Protein 9FTW (pdb70)

Secondary structure (DSSP, 8-state):
-PPPHHHHHHHHHHHHHH-TTSPPGGGEEE----B--GGGGGG------S-SEEEE-GGGGGSHHHHHHHHHTTS--SBTTS-----HHHHHHHHHHHHHHHTSHHHHHHHHHHHHTTS-S-HHHHHHHHHHHHH--B-SSSSTT-B-HHIIIII-EEETTEEE---BHHHHHHHHHTT-EEEEEEEEE-S-SSSSEEEEEEEEETTEEEEEEEEEES--HHHHHHHHHHHHHHSTTSEEEEEETTEEEEEEEEE--S--BTTTB--EEEEEE--/--SS---HHHHHHHHHHHHHH-TTSPPGGGEEE----B--GGGTTS------S-SEEEE-GGGGGSHHHHHHHHHTTS--SBTTSPP---HHHHHHHHHHHHHHHTSHHHHHHHHHHHHTTS-SSHHHHHHHHHHHHH--B-SSSSTT-B-HHIIIII-EEETTEEE---BHHHHHHHHHTTSEEEEEEEEE-S-SSSSEEEEEEEEETTEEEEEEEEEES--HHHHHHHHHHHHHHSTTSEEEEEETTEEEEEEEEE--S--BTTTBPPEEEEEEE--

Organism: Homo sapiens (NCBI:txid9606)

Radius of gyration: 27.16 Å; Cα contacts (8 Å, |Δi|>4): 1098; chains: 2; bounding box: 60×69×68 Å

Solvent-accessible surface area: 23369 Å² total; per-residue (Å²): 100,86,4,61,115,124,56,5,56,59,4,0,33,91,0,30,169,16,2,109,36,45,2,84,180,126,12,4,71,48,49,32,54,81,78,18,56,96,98,60,6,191,69,87,72,63,74,2,122,126,62,0,8,76,106,7,25,68,157,7,21,90,72,82,3,0,38,10,1,42,76,0,10,126,12,31,79,52,37,18,7,20,13,9,143,38,50,79,133,42,84,57,45,4,63,26,1,1,134,30,0,21,126,16,51,1,0,114,63,0,29,66,26,0,84,136,10,109,83,17,62,45,90,150,85,0,36,89,16,0,66,62,5,0,7,15,24,4,27,39,21,53,44,69,8,0,0,0,0,0,0,11,0,2,1,0,0,12,66,163,44,95,11,38,2,3,13,1,0,0,31,1,22,36,15,21,126,122,65,56,5,69,3,30,1,10,34,89,74,6,70,12,149,61,28,3,16,1,1,2,4,0,0,35,4,78,58,79,10,21,68,51,0,6,2,2,1,0,0,0,0,1,0,0,0,0,0,0,0,0,0,14,20,8,65,66,24,124,56,2,72,1,22,1,36,61,92,101,12,15,0,56,0,97,44,19,108,154,32,72,20,73,150,48,100,84,24,0,9,13,0,65,6,44,128,152,58,78,78,60,0,49,116,108,13,4,50,59,2,0,32,88,0,45,160,17,3,111,33,47,1,84,122,131,14,2,72,42,52,31,55,77,81,16,54,62,64,79,2,153,100,100,63,70,92,3,117,129,72,0,11,88,106,6,23,79,148,10,23,94,63,76,2,0,36,8,0,40,75,0,9,124,11,33,81,47,33,30,14,104,25,16,165,33,52,80,136,45,79,54,44,3,56,28,1,4,142,35,0,20,133,18,50,1,0,110,68,0,30,67,28,0,88,93,3,96,59,10,58,50,88,118,85,0,26,71,12,0,67,65,5,0,8,16,61,7,27,31,33,152,109,156,12,1,0,0,0,0,0,15,0,1,0,0,0,12,68,193,50,92,9,34,4,4,8,2,0,0,31,2,22,30,21,19,88,112,67,67,5,67,2,28,0,10,33,90,72,6,69,17,121,45,11,4,12,2,0,7,4,2,1,31,6,78,60,80,6,22,41,60,0,6,1,2,1,0,0,0,1,1,0,0,0,0,0,0,0,0,0,11,17,7,82,62,30,117,47,2,60,0,21,2,33,64,94,86,5,0,0,24,0,70,30,22,109,165,46,72,26,73,147,47,87,79,28,0,9,11,0,36,8,16,69,85

Sequence (554 aa):
DAITKEEIQSISEKIYRRADTNKAQKEDIVLNSQNCISPSETRNQVDRCPKPLFTYVNEKLFSKPTYAAFINLLNNYQRATGHGEHFSAQELAEQDAFLREIMKTAVMKELYSFLHHQNRYGSEQEFVDDLKNMWFGLYSRGNEEGDSSGFEHVFSGEVKKGKVTGFHNWIRFYLEEKEGLVDYYSHIYDGPWDSYPDVLAMQFNWDGYYKEVGSAFIGSSPEFEFALYSLCFIARPGKVCQLSLGGYPLAVRTYTWDDKSTYGNGKKYIATAYIVSHSSDAITKEEIQSISEKIYRADTNKAQKEDIVLNSQNCISPSETRNQVDRCPKPLFTYVNEKLFSKPTYAAFINLLNNYQRATGHGEHFSAQELAEQDAFLREIMKTAVMKELYSFLHHQNRYGSEQEFVDDLKNMWFGLYSRGNEEGDSSGFEHVFSGEVKKGKVTGFHNWIRFYLEEKEGLVDYYSHIYDGPWDSYPDVLAMQFNWDGYYKEVGSAFIGSSPEFEFALYSLCFIARPGKVCQLSLGGYPLAVRTYTWDKSTYGNGKKYIATAYIVSS

InterPro domains:
  IPR001212 Somatomedin B domain [PF01033] (22-60)
  IPR001212 Somatomedin B domain [PF01033] (88-126)
  IPR001212 Somatomedin B domain [PS00524] (38-58)
  IPR001212 Somatomedin B domain [PS00524] (104-124)
  IPR001212 Somatomedin B domain [PS50958] (20-62)
  IPR001212 Somatomedin B domain [PS50958] (86-130)
  IPR001212 Somatomedin B domain [SM00201] (20-62)
  IPR001212 Somatomedin B domain [SM00201] (86-128)
  IPR018998 EndoU ribonuclease, C-terminal [PF09412] (140-406)
  IPR018998 EndoU ribonuclease, C-terminal [PS51959] (137-410)
  IPR018998 EndoU ribonuclease, C-terminal [cd21159] (137-405)
  IPR020436 Somatomedin B domain, chordata [PR00022] (85-98)
  IPR020436 Somatomedin B domain, chordata [PR00022] (102-113)
  IPR020436 Somatomedin B domain, chordata [PR00022] (114-125)
  IPR036024 Somatomedin B-like domain superfamily [SSF90188] (21-63)
  IPR036024 Somatomedin B-like domain superfamily [SSF90188] (88-127)
  IPR037227 Endoribonuclease EndoU-like [SSF142877] (136-405)
  IPR039787 Poly(U)-specific endoribonuclease [PTHR12439] (90-408)

Foldseek 3Di:
DAQDLVNQQVLLAQLQVQQPLFFFQVQWDADQQAADALVCLVVPAARDPDDRTPGGNCVSCVQQLNVLLVVQLVQADQEAQDAGDGDPVNVVSLVSNLVSLCVGSNVVSLVVSCVVVVVDVDPVRVSVVLCCQFVPFAHPDNDGRRDAQVCQAPNWHAYPQAIGHHAEDVNQVVQVVVVQKRWRHWNDWAPDPTPQTKTFTWIHGNRHTDRTHIYGPRGRPSSVSSSQVSCCSNPEQDWRWYAHPNDTWTKGWYWDDPDAPDPRHTHTPYIGTDD/DQAQAQDLVLQQVLLAQLLVQQPLFFWQVQWDFDQQAADALVPLVDQAARDPDDRTPGGNCVSCVQQLNVLLVVQLVQADQEFPDARDGDPVNVVSLVSNLVSLCVGPSNVSLVVSCVSNVNDVDPVRVSVVLCCQAVNAQHPDDDGRRDAQVCQAPNWHAYPQAIGHHAEDVNQVVCVVVVQKRWRHWHDWAPDPTPQTKTFTWIHGNRHTDRTHIYGPRGRPSSVSSSQVSCCSNPEQDWRFYAHPNDTWIKGWHWDPPDAPDPRHTHTPYIHTDDD

Structure (mmCIF, N/CA/C/O backbone):
data_9FTW
#
_entry.id   9FTW
#
_cell.length_a   47.723
_cell.length_b   49.742
_cell.length_c   60.946
_cell.angle_alpha   88.62
_cell.angle_beta   87.49
_cell.angle_gamma   70.35
#
_symmetry.space_group_name_H-M   'P 1'
#
loop_
_entity.id
_entity.type
_entity.pdbx_description
1 polymer 'Uridylate-specific endoribonuclease'
2 non-polymer 'ACETATE ION'
3 non-polymer 'CALCIUM ION'
4 non-polymer 1,2-ETHANEDIOL
5 water water
#
loop_
_atom_site.group_PDB
_atom_site.id
_atom_site.type_symbol
_atom_site.label_atom_id
_atom_site.label_alt_id
_atom_site.label_comp_id
_atom_site.label_asym_id
_atom_site.label_entity_id
_atom_site.label_seq_id
_atom_site.pdbx_PDB_ins_code
_atom_site.Cartn_x
_atom_site.Cartn_y
_atom_site.Cartn_z
_atom_site.occupancy
_atom_site.B_iso_or_equiv
_atom_site.auth_seq_id
_atom_site.auth_comp_id
_atom_site.auth_asym_id
_atom_site.auth_atom_id
_atom_site.pdbx_PDB_model_num
ATOM 1 N N . ASP A 1 134 ? -16.337 -49.911 -42.021 1.00 34.54 134 ASP A N 1
ATOM 2 C CA . ASP A 1 134 ? -15.214 -50.734 -42.454 1.00 34.57 134 ASP A CA 1
ATOM 3 C C . ASP A 1 134 ? -13.904 -50.244 -41.858 1.00 33.17 134 ASP A C 1
ATOM 4 O O . ASP A 1 134 ? -13.719 -49.033 -41.737 1.00 34.43 134 ASP A O 1
ATOM 12 N N . ALA A 1 135 ? -12.999 -51.161 -41.475 1.00 31.36 135 ALA A N 1
ATOM 13 C CA . ALA A 1 135 ? -11.733 -50.734 -40.901 1.00 30.02 135 ALA A CA 1
ATOM 14 C C . ALA A 1 135 ? -10.887 -50.138 -41.992 1.00 28.23 135 ALA A C 1
ATOM 15 O O . ALA A 1 135 ? -10.835 -50.640 -43.121 1.00 28.58 135 ALA A O 1
ATOM 22 N N . ILE A 1 136 ? -10.207 -49.089 -41.623 1.00 25.53 136 ILE A N 1
ATOM 23 C CA . ILE A 1 136 ? -9.325 -48.385 -42.515 1.00 24.78 136 ILE A CA 1
ATOM 24 C C . ILE A 1 136 ? -7.947 -48.880 -42.158 1.00 24.71 136 ILE A C 1
ATOM 25 O O . ILE A 1 136 ? -7.537 -48.731 -41.026 1.00 25.50 136 ILE A O 1
ATOM 41 N N . THR A 1 137 ? -7.231 -49.457 -43.118 1.00 23.54 137 THR A N 1
ATOM 42 C CA . THR A 1 137 ? -5.913 -50.022 -42.854 1.00 23.49 137 THR A CA 1
ATOM 43 C C . THR A 1 137 ? -4.811 -48.959 -43.009 1.00 23.48 137 THR A C 1
ATOM 44 O O . THR A 1 137 ? -5.029 -47.895 -43.638 1.00 22.63 137 THR A O 1
ATOM 55 N N . LYS A 1 138 ? -3.596 -49.273 -42.501 1.00 23.40 138 LYS A N 1
ATOM 56 C CA . LYS A 1 138 ? -2.425 -48.399 -42.648 1.00 24.64 138 LYS A CA 1
ATOM 57 C C . LYS A 1 138 ? -2.142 -48.173 -44.158 1.00 23.53 138 LYS A C 1
ATOM 58 O O . LYS A 1 138 ? -1.924 -47.046 -44.579 1.00 23.41 138 LYS A O 1
ATOM 77 N N . GLU A 1 139 ? -2.254 -49.255 -44.965 1.00 22.10 139 GLU A N 1
ATOM 78 C CA . GLU A 1 139 ? -2.040 -49.221 -46.414 1.00 21.77 139 GLU A CA 1
ATOM 79 C C . GLU A 1 139 ? -3.113 -48.325 -47.117 1.00 20.43 139 GLU A C 1
ATOM 80 O O . GLU A 1 139 ? -2.795 -47.567 -48.043 1.00 19.96 139 GLU A O 1
ATOM 92 N N . GLU A 1 140 ? -4.379 -48.440 -46.697 1.00 19.10 140 GLU A N 1
ATOM 93 C CA . GLU A 1 140 ? -5.454 -47.618 -47.264 1.00 18.87 140 GLU A CA 1
ATOM 94 C C . GLU A 1 140 ? -5.194 -46.129 -46.953 1.00 19.24 140 GLU A C 1
ATOM 95 O O . GLU A 1 140 ? -5.380 -45.271 -47.821 1.00 19.72 140 GLU A O 1
ATOM 107 N N . ILE A 1 141 ? -4.695 -45.814 -45.747 1.00 18.57 141 ILE A N 1
ATOM 108 C CA . ILE A 1 141 ? -4.391 -44.422 -45.375 1.00 18.48 141 ILE A CA 1
ATOM 109 C C . ILE A 1 141 ? -3.293 -43.861 -46.301 1.00 18.75 141 ILE A C 1
ATOM 110 O O . ILE A 1 141 ? -3.396 -42.724 -46.787 1.00 18.95 141 ILE A O 1
ATOM 126 N N . GLN A 1 142 ? -2.258 -44.666 -46.555 1.00 18.08 142 GLN A N 1
ATOM 127 C CA . GLN A 1 142 ? -1.137 -44.188 -47.392 1.00 18.34 142 GLN A CA 1
ATOM 128 C C . GLN A 1 142 ? -1.557 -44.033 -48.870 1.00 18.58 142 GLN A C 1
ATOM 129 O O . GLN A 1 142 ? -0.936 -43.253 -49.592 1.00 19.85 142 GLN A O 1
ATOM 143 N N . SER A 1 143 ? -2.573 -44.770 -49.332 1.00 17.93 143 SER A N 1
ATOM 144 C CA . SER A 1 143 ? -3.052 -44.632 -50.706 1.00 17.80 143 SER A CA 1
ATOM 145 C C . SER A 1 143 ? -3.873 -43.336 -50.798 1.00 17.83 143 SER A C 1
ATOM 146 O O . SER A 1 143 ? -3.635 -42.528 -51.698 1.00 18.24 143 SER A O 1
ATOM 154 N N . ILE A 1 144 ? -4.841 -43.144 -49.892 1.00 17.19 144 ILE A N 1
ATOM 155 C CA . ILE A 1 144 ? -5.663 -41.924 -49.930 1.00 17.51 144 ILE A CA 1
ATOM 156 C C . ILE A 1 144 ? -4.809 -40.657 -49.688 1.00 16.57 144 ILE A C 1
ATOM 157 O O . ILE A 1 144 ? -5.075 -39.623 -50.305 1.00 16.04 144 ILE A O 1
ATOM 173 N N . SER A 1 145 ? -3.781 -40.727 -48.826 1.00 15.97 145 SER A N 1
ATOM 174 C CA . SER A 1 145 ? -2.938 -39.549 -48.582 1.00 15.50 145 SER A CA 1
ATOM 175 C C . SER A 1 145 ? -2.202 -39.158 -49.872 1.00 15.19 145 SER A C 1
ATOM 176 O O . SER A 1 145 ? -2.150 -37.964 -50.204 1.00 14.58 145 SER A O 1
ATOM 184 N N . GLU A 1 146 ? -1.762 -40.154 -50.679 1.00 14.79 146 GLU A N 1
ATOM 185 C CA . GLU A 1 146 ? -1.128 -39.824 -51.977 1.00 14.42 146 GLU A CA 1
ATOM 186 C C . GLU A 1 146 ? -2.170 -39.306 -53.006 1.00 15.71 146 GLU A C 1
ATOM 187 O O . GLU A 1 146 ? -1.855 -38.416 -53.810 1.00 16.06 146 GLU A O 1
ATOM 199 N N . LYS A 1 147 ? -3.402 -39.838 -52.975 1.00 15.13 147 LYS A N 1
ATOM 200 C CA . LYS A 1 147 ? -4.463 -39.334 -53.857 1.00 15.95 147 LYS A CA 1
ATOM 201 C C . LYS A 1 147 ? -4.768 -37.862 -53.497 1.00 16.48 147 LYS A C 1
ATOM 202 O O . LYS A 1 147 ? -4.959 -37.041 -54.390 1.00 17.33 147 LYS A O 1
ATOM 221 N N . ILE A 1 148 ? -4.797 -37.535 -52.208 1.00 16.05 148 ILE A N 1
ATOM 222 C CA . ILE A 1 148 ? -5.035 -36.148 -51.764 1.00 16.30 148 ILE A CA 1
ATOM 223 C C . ILE A 1 148 ? -3.877 -35.247 -52.223 1.00 15.98 148 ILE A C 1
ATOM 224 O O . ILE A 1 148 ? -4.083 -34.134 -52.706 1.00 15.68 148 ILE A O 1
ATOM 240 N N . TYR A 1 149 ? -2.655 -35.736 -52.086 1.00 15.36 149 TYR A N 1
ATOM 241 C CA . TYR A 1 149 ? -1.472 -34.982 -52.529 1.00 15.15 149 TYR A CA 1
ATOM 242 C C . TYR A 1 149 ? -1.543 -34.660 -54.052 1.00 15.83 149 TYR A C 1
ATOM 243 O O . TYR A 1 149 ? -1.324 -33.499 -54.436 1.00 15.70 149 TYR A O 1
ATOM 261 N N . ARG A 1 150 ? -1.849 -35.660 -54.912 1.00 16.18 150 ARG A N 1
ATOM 262 C CA A ARG A 1 150 ? -1.900 -35.403 -56.360 0.54 17.12 150 ARG A CA 1
ATOM 263 C CA B ARG A 1 150 ? -1.906 -35.422 -56.361 0.46 17.34 150 ARG A CA 1
ATOM 264 C C . ARG A 1 150 ? -3.101 -34.564 -56.762 1.00 17.54 150 ARG A C 1
ATOM 265 O O . ARG A 1 150 ? -3.042 -33.870 -57.790 1.00 18.22 150 ARG A O 1
ATOM 306 N N . ALA A 1 151 ? -4.193 -34.651 -56.001 1.00 16.63 151 ALA A N 1
ATOM 307 C CA . ALA A 1 151 ? -5.413 -33.899 -56.295 1.00 16.95 151 ALA A CA 1
ATOM 308 C C . ALA A 1 151 ? -5.325 -32.431 -55.893 1.00 16.54 151 ALA A C 1
ATOM 309 O O . ALA A 1 151 ? -6.265 -31.683 -56.221 1.00 17.57 151 ALA A O 1
ATOM 316 N N . ASP A 1 152 ? -4.232 -32.003 -55.200 1.00 14.58 152 ASP A N 1
ATOM 317 C CA . ASP A 1 152 ? -4.164 -30.645 -54.671 1.00 14.04 152 ASP A CA 1
ATOM 318 C C . ASP A 1 152 ? -3.787 -29.602 -55.716 1.00 14.93 152 ASP A C 1
ATOM 319 O O . ASP A 1 152 ? -2.756 -28.928 -55.605 1.00 15.24 152 ASP A O 1
ATOM 328 N N . THR A 1 153 ? -4.648 -29.444 -56.716 1.00 15.64 153 THR A N 1
ATOM 329 C CA . THR A 1 153 ? -4.353 -28.536 -57.833 1.00 17.32 153 THR A CA 1
ATOM 330 C C . THR A 1 153 ? -4.374 -27.057 -57.408 1.00 16.84 153 THR A C 1
ATOM 331 O O . THR A 1 153 ? -3.802 -26.246 -58.140 1.00 17.51 153 THR A O 1
ATOM 342 N N . ASN A 1 154 ? -5.011 -26.690 -56.255 1.00 15.51 154 ASN A N 1
ATOM 343 C CA . ASN A 1 154 ? -4.991 -25.297 -55.792 1.00 14.56 154 ASN A CA 1
ATOM 344 C C . ASN A 1 154 ? -3.753 -24.978 -54.966 1.00 13.67 154 ASN A C 1
ATOM 345 O O . ASN A 1 154 ? -3.654 -23.853 -54.477 1.00 14.64 154 ASN A O 1
ATOM 356 N N . LYS A 1 155 ? -2.793 -25.918 -54.820 1.00 12.66 155 LYS A N 1
ATOM 357 C CA . LYS A 1 155 ? -1.574 -25.602 -54.059 1.00 13.59 155 LYS A CA 1
ATOM 358 C C . LYS A 1 155 ? -0.776 -24.508 -54.755 1.00 14.64 155 LYS A C 1
ATOM 359 O O . LYS A 1 155 ? -0.925 -24.260 -55.967 1.00 15.18 155 LYS A O 1
ATOM 378 N N . ALA A 1 156 ? 0.132 -23.877 -53.982 1.00 15.15 156 ALA A N 1
ATOM 379 C CA . ALA A 1 156 ? 1.041 -22.919 -54.556 1.00 15.20 156 ALA A CA 1
ATOM 380 C C . ALA A 1 156 ? 1.943 -23.619 -55.587 1.00 15.50 156 ALA A C 1
ATOM 381 O O . ALA A 1 156 ? 2.419 -24.732 -55.345 1.00 15.64 156 ALA A O 1
ATOM 388 N N . GLN A 1 157 ? 2.141 -22.971 -56.722 1.00 15.45 157 GLN A N 1
ATOM 389 C CA . GLN A 1 157 ? 3.069 -23.455 -57.715 1.00 16.80 157 GLN A CA 1
ATOM 390 C C . GLN A 1 157 ? 4.457 -23.035 -57.262 1.00 17.49 157 GLN A C 1
ATOM 391 O O . GLN A 1 157 ? 4.617 -22.190 -56.378 1.00 17.96 157 GLN A O 1
ATOM 405 N N . LYS A 1 158 ? 5.484 -23.607 -57.869 1.00 18.11 158 LYS A N 1
ATOM 406 C CA . LYS A 1 158 ? 6.877 -23.291 -57.508 1.00 18.74 158 LYS A CA 1
ATOM 407 C C . LYS A 1 158 ? 7.135 -21.750 -57.486 1.00 17.83 158 LYS A C 1
ATOM 408 O O . LYS A 1 158 ? 7.726 -21.233 -56.532 1.00 18.26 158 LYS A O 1
ATOM 427 N N . GLU A 1 159 ? 6.612 -21.053 -58.507 1.00 17.82 159 GLU A N 1
ATOM 428 C CA . GLU A 1 159 ? 6.820 -19.615 -58.656 1.00 17.92 159 GLU A CA 1
ATOM 429 C C . GLU A 1 159 ? 5.943 -18.759 -57.757 1.00 16.90 159 GLU A C 1
ATOM 430 O O . GLU A 1 159 ? 6.134 -17.547 -57.767 1.00 17.62 159 GLU A O 1
ATOM 442 N N . ASP A 1 160 ? 4.975 -19.350 -57.013 1.00 15.67 160 ASP A N 1
ATOM 443 C CA . ASP A 1 160 ? 4.064 -18.573 -56.165 1.00 15.07 160 ASP A CA 1
ATOM 444 C C . ASP A 1 160 ? 4.623 -18.250 -54.773 1.00 15.24 160 ASP A C 1
ATOM 445 O O . ASP A 1 160 ? 4.031 -17.435 -54.083 1.00 16.12 160 ASP A O 1
ATOM 454 N N . ILE A 1 161 ? 5.690 -18.915 -54.341 1.00 14.35 161 ILE A N 1
ATOM 455 C CA . ILE A 1 161 ? 6.282 -18.624 -53.036 1.00 14.51 161 ILE A CA 1
ATOM 456 C C . ILE A 1 161 ? 7.786 -18.650 -53.158 1.00 16.11 161 ILE A C 1
ATOM 457 O O . ILE A 1 161 ? 8.334 -19.591 -53.740 1.00 16.52 161 ILE A O 1
ATOM 473 N N . VAL A 1 162 ? 8.464 -17.681 -52.522 1.00 17.10 162 VAL A N 1
ATOM 474 C CA . VAL A 1 162 ? 9.913 -17.682 -52.412 1.00 17.89 162 VAL A CA 1
ATOM 475 C C . VAL A 1 162 ? 10.182 -17.784 -50.921 1.00 18.74 162 VAL A C 1
ATOM 476 O O . VAL A 1 162 ? 9.834 -16.855 -50.173 1.00 19.32 162 VAL A O 1
ATOM 489 N N . LEU A 1 163 ? 10.768 -18.907 -50.493 1.00 18.82 163 LEU A N 1
ATOM 490 C CA . LEU A 1 163 ? 11.088 -19.133 -49.077 1.00 20.90 163 LEU A CA 1
ATOM 491 C C . LEU A 1 163 ? 12.532 -18.772 -48.798 1.00 20.88 163 LEU A C 1
ATOM 492 O O . LEU A 1 163 ? 13.401 -19.004 -49.635 1.00 21.88 163 LEU A O 1
ATOM 508 N N . ASN A 1 164 ? 12.823 -18.295 -47.588 1.00 19.79 164 ASN A N 1
ATOM 509 C CA . ASN A 1 164 ? 14.183 -17.970 -47.198 1.00 19.11 164 ASN A CA 1
ATOM 510 C C . ASN A 1 164 ? 14.357 -18.569 -45.812 1.00 19.41 164 ASN A C 1
ATOM 511 O O . ASN A 1 164 ? 14.161 -17.903 -44.798 1.00 19.46 164 ASN A O 1
ATOM 522 N N . SER A 1 165 ? 14.634 -19.880 -45.784 1.00 19.50 165 SER A N 1
ATOM 523 C CA . SER A 1 165 ? 14.754 -20.626 -44.534 1.00 19.43 165 SER A CA 1
ATOM 524 C C . SER A 1 165 ? 15.940 -20.183 -43.688 1.00 19.42 165 SER A C 1
ATOM 525 O O . SER A 1 165 ? 15.872 -20.292 -42.457 1.00 18.95 165 SER A O 1
ATOM 533 N N . GLN A 1 166 ? 16.994 -19.608 -44.303 1.00 18.73 166 GLN A N 1
ATOM 534 C CA . GLN A 1 166 ? 18.107 -19.028 -43.550 1.00 18.92 166 GLN A CA 1
ATOM 535 C C . GLN A 1 166 ? 18.762 -20.036 -42.555 1.00 21.10 166 GLN A C 1
ATOM 536 O O . GLN A 1 166 ? 19.068 -21.151 -42.985 1.00 22.02 166 GLN A O 1
ATOM 550 N N . ASN A 1 167 ? 18.973 -19.677 -41.273 1.00 20.90 167 ASN A N 1
ATOM 551 C CA . ASN A 1 167 ? 19.729 -20.503 -40.355 1.00 22.33 167 ASN A CA 1
ATOM 552 C C . ASN A 1 167 ? 18.927 -21.641 -39.731 1.00 22.73 167 ASN A C 1
ATOM 553 O O . ASN A 1 167 ? 17.798 -21.448 -39.256 1.00 21.88 167 ASN A O 1
ATOM 564 N N . CYS A 1 168 ? 19.531 -22.848 -39.778 1.00 23.42 168 CYS A N 1
ATOM 565 C CA . CYS A 1 168 ? 19.027 -24.070 -39.184 1.00 23.91 168 CYS A CA 1
ATOM 566 C C . CYS A 1 168 ? 19.841 -24.266 -37.903 1.00 25.07 168 CYS A C 1
ATOM 567 O O . CYS A 1 168 ? 21.066 -24.106 -37.908 1.00 25.77 168 CYS A O 1
ATOM 575 N N . ILE A 1 169 ? 19.165 -24.586 -36.807 1.00 24.41 169 ILE A N 1
ATOM 576 C CA . ILE A 1 169 ? 19.819 -24.817 -35.516 1.00 24.78 169 ILE A CA 1
ATOM 577 C C . ILE A 1 169 ? 19.642 -26.290 -35.108 1.00 25.49 169 ILE A C 1
ATOM 578 O O . ILE A 1 169 ? 18.811 -27.004 -35.687 1.00 24.78 169 ILE A O 1
ATOM 594 N N . SER A 1 170 ? 20.403 -26.736 -34.111 1.00 27.19 170 SER A N 1
ATOM 595 C CA . SER A 1 170 ? 20.252 -28.094 -33.594 1.00 29.44 170 SER A CA 1
ATOM 596 C C . SER A 1 170 ? 18.942 -28.193 -32.790 1.00 30.57 170 SER A C 1
ATOM 597 O O . SER A 1 170 ? 18.561 -27.200 -32.164 1.00 29.83 170 SER A O 1
ATOM 605 N N . PRO A 1 171 ? 18.238 -29.350 -32.739 1.00 32.11 171 PRO A N 1
ATOM 606 C CA . PRO A 1 171 ? 17.044 -29.439 -31.872 1.00 32.56 171 PRO A CA 1
ATOM 607 C C . PRO A 1 171 ? 17.313 -29.056 -30.409 1.00 31.95 171 PRO A C 1
ATOM 608 O O . PRO A 1 171 ? 16.431 -28.526 -29.741 1.00 31.74 171 PRO A O 1
ATOM 619 N N . SER A 1 172 ? 18.543 -29.294 -29.917 1.00 31.47 172 SER A N 1
ATOM 620 C CA . SER A 1 172 ? 18.938 -28.946 -28.554 1.00 31.96 172 SER A CA 1
ATOM 621 C C . SER A 1 172 ? 18.967 -27.426 -28.280 1.00 31.33 172 SER A C 1
ATOM 622 O O . SER A 1 172 ? 19.047 -27.041 -27.116 1.00 32.16 172 SER A O 1
ATOM 630 N N . GLU A 1 173 ? 18.879 -26.566 -29.322 1.00 29.85 173 GLU A N 1
ATOM 631 C CA . GLU A 1 173 ? 18.940 -25.108 -29.145 1.00 28.62 173 GLU A CA 1
ATOM 632 C C . GLU A 1 173 ? 17.573 -24.408 -29.329 1.00 26.93 173 GLU A C 1
ATOM 633 O O . GLU A 1 173 ? 17.554 -23.182 -29.333 1.00 26.61 173 GLU A O 1
ATOM 645 N N . THR A 1 174 ? 16.446 -25.147 -29.436 1.00 25.59 174 THR A N 1
ATOM 646 C CA . THR A 1 174 ? 15.146 -24.495 -29.642 1.00 25.27 174 THR A CA 1
ATOM 647 C C . THR A 1 174 ? 14.696 -23.624 -28.458 1.00 24.76 174 THR A C 1
ATOM 648 O O . THR A 1 174 ? 13.880 -22.733 -28.686 1.00 24.36 174 THR A O 1
ATOM 659 N N . ARG A 1 175 ? 15.173 -23.874 -27.213 1.00 25.35 175 ARG A N 1
ATOM 660 C CA . ARG A 1 175 ? 14.759 -23.021 -26.090 1.00 26.67 175 ARG A CA 1
ATOM 661 C C . ARG A 1 175 ? 15.666 -21.785 -25.928 1.00 27.06 175 ARG A C 1
ATOM 662 O O . ARG A 1 175 ? 15.499 -21.051 -24.962 1.00 27.29 175 ARG A O 1
ATOM 683 N N . ASN A 1 176 ? 16.576 -21.512 -26.882 1.00 27.28 176 ASN A N 1
ATOM 684 C CA . ASN A 1 176 ? 17.435 -20.334 -26.800 1.00 27.98 176 ASN A CA 1
ATOM 685 C C . ASN A 1 176 ? 16.654 -19.044 -26.982 1.00 27.16 176 ASN A C 1
ATOM 686 O O . ASN A 1 176 ? 17.026 -18.049 -26.375 1.00 27.13 176 ASN A O 1
ATOM 697 N N . GLN A 1 177 ? 15.608 -19.034 -27.855 1.00 26.95 177 GLN A N 1
ATOM 698 C CA . GLN A 1 177 ? 14.840 -17.816 -28.155 1.00 26.60 177 GLN A CA 1
ATOM 699 C C . GLN A 1 177 ? 15.767 -16.734 -28.725 1.00 26.58 177 GLN A C 1
ATOM 700 O O . GLN A 1 177 ? 15.743 -15.588 -28.272 1.00 27.90 177 GLN A O 1
ATOM 714 N N . VAL A 1 178 ? 16.648 -17.132 -29.648 1.00 24.74 178 VAL A N 1
ATOM 715 C CA . VAL A 1 178 ? 17.596 -16.219 -30.282 1.00 24.46 178 VAL A CA 1
ATOM 716 C C . VAL A 1 178 ? 17.149 -16.134 -31.745 1.00 23.96 178 VAL A C 1
ATOM 717 O O . VAL A 1 178 ? 16.975 -17.164 -32.400 1.00 24.57 178 VAL A O 1
ATOM 730 N N . ASP A 1 179 ? 16.904 -14.917 -32.238 1.00 23.54 179 ASP A N 1
ATOM 731 C CA . ASP A 1 179 ? 16.526 -14.738 -33.629 1.00 22.29 179 ASP A CA 1
ATOM 732 C C . ASP A 1 179 ? 17.806 -14.855 -34.471 1.00 21.90 179 ASP A C 1
ATOM 733 O O . ASP A 1 179 ? 18.693 -14.013 -34.356 1.00 22.33 179 ASP A O 1
ATOM 742 N N . ARG A 1 180 ? 17.919 -15.940 -35.239 1.00 21.06 180 ARG A N 1
ATOM 743 C CA . ARG A 1 180 ? 19.066 -16.198 -36.125 1.00 22.11 180 ARG A CA 1
ATOM 744 C C . ARG A 1 180 ? 18.722 -15.974 -37.603 1.00 22.26 180 ARG A C 1
ATOM 745 O O . ARG A 1 180 ? 19.545 -16.276 -38.473 1.00 22.08 180 ARG A O 1
ATOM 766 N N . CYS A 1 181 ? 17.558 -15.363 -37.895 1.00 20.77 181 CYS A N 1
ATOM 767 C CA . CYS A 1 181 ? 17.108 -15.159 -39.267 1.00 20.51 181 CYS A CA 1
ATOM 768 C C . CYS A 1 181 ? 16.670 -13.712 -39.410 1.00 21.78 181 CYS A C 1
ATOM 769 O O . CYS A 1 181 ? 15.529 -13.387 -39.061 1.00 21.97 181 CYS A O 1
ATOM 777 N N . PRO A 1 182 ? 17.556 -12.808 -39.885 1.00 22.09 182 PRO A N 1
ATOM 778 C CA . PRO A 1 182 ? 17.175 -11.385 -39.923 1.00 22.14 182 PRO A CA 1
ATOM 779 C C . PRO A 1 182 ? 16.144 -11.001 -40.966 1.00 21.76 182 PRO A C 1
ATOM 780 O O . PRO A 1 182 ? 15.543 -9.939 -40.819 1.00 22.50 182 PRO A O 1
ATOM 791 N N . LYS A 1 183 ? 15.915 -11.870 -41.976 1.00 20.61 183 LYS A N 1
ATOM 792 C CA . LYS A 1 183 ? 14.967 -11.615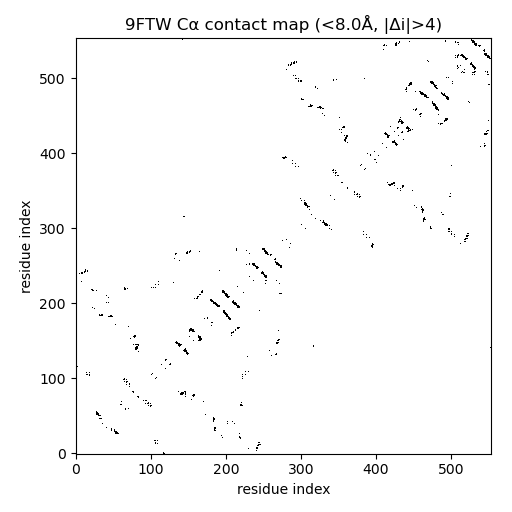 -43.053 1.00 20.23 183 LYS A CA 1
ATOM 793 C C . LYS A 1 183 ? 13.681 -12.399 -42.816 1.00 19.59 183 LYS A C 1
ATOM 794 O O . LYS A 1 183 ? 13.703 -13.428 -42.117 1.00 18.72 183 LYS A O 1
ATOM 813 N N . PRO A 1 184 ? 12.537 -11.968 -43.386 1.00 20.41 184 PRO A N 1
ATOM 814 C CA . PRO A 1 184 ? 11.318 -12.788 -43.237 1.00 19.69 184 PRO A CA 1
ATOM 815 C C . PRO A 1 184 ? 11.492 -14.172 -43.872 1.00 18.50 184 PRO A C 1
ATOM 816 O O . PRO A 1 184 ? 12.299 -14.349 -44.801 1.00 18.26 184 PRO A O 1
ATOM 827 N N . LEU A 1 185 ? 10.734 -15.150 -43.377 1.00 17.01 185 LEU A N 1
ATOM 828 C CA . LEU A 1 185 ? 10.754 -16.488 -43.981 1.00 16.39 185 LEU A CA 1
ATOM 829 C C . LEU A 1 185 ? 10.146 -16.417 -45.404 1.00 16.09 185 LEU A C 1
ATOM 830 O O . LEU A 1 185 ? 10.642 -17.071 -46.324 1.00 16.94 185 LEU A O 1
ATOM 846 N N . PHE A 1 186 ? 9.060 -15.669 -45.567 1.00 16.13 186 PHE A N 1
ATOM 847 C CA . PHE A 1 186 ? 8.432 -15.547 -46.886 1.00 15.95 186 PHE A CA 1
ATOM 848 C C . PHE A 1 186 ? 8.996 -14.306 -47.563 1.00 16.92 186 PHE A C 1
ATOM 849 O O . PHE A 1 186 ? 8.593 -13.188 -47.214 1.00 18.75 186 PHE A O 1
ATOM 866 N N . THR A 1 187 ? 9.943 -14.475 -48.515 1.00 15.95 187 THR A N 1
ATOM 867 C CA . THR A 1 187 ? 10.486 -13.249 -49.181 1.00 18.15 187 THR A CA 1
ATOM 868 C C . THR A 1 187 ? 9.402 -12.732 -50.155 1.00 18.89 187 THR A C 1
ATOM 869 O O . THR A 1 187 ? 9.220 -11.521 -50.256 1.00 20.20 187 THR A O 1
ATOM 880 N N . TYR A 1 188 ? 8.610 -13.627 -50.761 1.00 18.24 188 TYR A N 1
ATOM 881 C CA . TYR A 1 188 ? 7.561 -13.245 -51.672 1.00 18.08 188 TYR A CA 1
ATOM 882 C C . TYR A 1 188 ? 6.473 -14.319 -51.672 1.00 16.77 188 TYR A C 1
ATOM 883 O O . TYR A 1 188 ? 6.790 -15.509 -51.668 1.00 16.82 188 TYR A O 1
ATOM 901 N N . VAL A 1 189 ? 5.228 -13.888 -51.766 1.00 15.99 189 VAL A N 1
ATOM 902 C CA . VAL A 1 189 ? 4.097 -14.789 -52.000 1.00 16.14 189 VAL A CA 1
ATOM 903 C C . VAL A 1 189 ? 3.240 -14.099 -53.047 1.00 16.91 189 VAL A C 1
ATOM 904 O O . VAL A 1 189 ? 2.889 -12.930 -52.869 1.00 18.27 189 VAL A O 1
ATOM 917 N N . ASN A 1 190 ? 2.822 -14.842 -54.079 1.00 15.78 190 ASN A N 1
ATOM 918 C CA . ASN A 1 190 ? 1.950 -14.322 -55.104 1.00 16.61 190 ASN A CA 1
ATOM 919 C C . ASN A 1 190 ? 0.522 -14.326 -54.511 1.00 16.76 190 ASN A C 1
ATOM 920 O O . ASN A 1 190 ? -0.135 -15.373 -54.489 1.00 17.30 190 ASN A O 1
ATOM 931 N N . GLU A 1 191 ? 0.070 -13.171 -54.007 1.00 16.32 191 GLU A N 1
ATOM 932 C CA . GLU A 1 191 ? -1.214 -13.089 -53.316 1.00 15.72 191 GLU A CA 1
ATOM 933 C C . GLU A 1 191 ? -2.430 -13.308 -54.204 1.00 16.44 191 GLU A C 1
ATOM 934 O O . GLU A 1 191 ? -3.539 -13.479 -53.672 1.00 16.66 191 GLU A O 1
ATOM 946 N N . LYS A 1 192 ? -2.235 -13.448 -55.544 1.00 16.74 192 LYS A N 1
ATOM 947 C CA . LYS A 1 192 ? -3.354 -13.875 -56.394 1.00 17.33 192 LYS A CA 1
ATOM 948 C C . LYS A 1 192 ? -3.801 -15.293 -55.988 1.00 16.86 192 LYS A C 1
ATOM 949 O O . LYS A 1 192 ? -4.983 -15.627 -56.114 1.00 17.56 192 LYS A O 1
ATOM 968 N N . LEU A 1 193 ? -2.898 -16.103 -55.374 1.00 16.95 193 LEU A N 1
ATOM 969 C CA . LEU A 1 193 ? -3.277 -17.419 -54.878 1.00 17.53 193 LEU A CA 1
ATOM 970 C C . LEU A 1 193 ? -4.432 -17.286 -53.840 1.00 17.43 193 LEU A C 1
ATOM 971 O O . LEU A 1 193 ? -5.331 -18.122 -53.813 1.00 18.66 193 LEU A O 1
ATOM 987 N N . PHE A 1 194 ? -4.423 -16.195 -53.049 1.00 15.47 194 PHE A N 1
ATOM 988 C CA . PHE A 1 194 ? -5.413 -15.962 -52.011 1.00 15.42 194 PHE A CA 1
ATOM 989 C C . PHE A 1 194 ? -6.782 -15.539 -52.520 1.00 15.96 194 PHE A C 1
ATOM 990 O O . PHE A 1 194 ? -7.723 -15.471 -51.722 1.00 17.45 194 PHE A O 1
ATOM 1007 N N . SER A 1 195 ? -6.926 -15.306 -53.819 1.00 15.38 195 SER A N 1
ATOM 1008 C CA . SER A 1 195 ? -8.218 -15.065 -54.438 1.00 15.34 195 SER A CA 1
ATOM 1009 C C . SER A 1 195 ? -8.904 -16.403 -54.789 1.00 15.95 195 SER A C 1
ATOM 1010 O O . SER A 1 195 ? -10.099 -16.416 -55.041 1.00 16.12 195 SER A O 1
ATOM 1018 N N . LYS A 1 196 ? -8.176 -17.567 -54.759 1.00 15.56 196 LYS A N 1
ATOM 1019 C CA . LYS A 1 196 ? -8.822 -18.874 -54.989 1.00 15.06 196 LYS A CA 1
ATOM 1020 C C . LYS A 1 196 ? -9.906 -19.061 -53.918 1.00 14.41 196 LYS A C 1
ATOM 1021 O O . LYS A 1 196 ? -9.695 -18.623 -52.796 1.00 15.00 196 LYS A O 1
ATOM 1040 N N . PRO A 1 197 ? -11.105 -19.535 -54.274 1.00 14.82 197 PRO A N 1
ATOM 1041 C CA . PRO A 1 197 ? -12.219 -19.490 -53.302 1.00 14.77 197 PRO A CA 1
ATOM 1042 C C . PRO A 1 197 ? -11.969 -20.202 -51.965 1.00 14.30 197 PRO A C 1
ATOM 1043 O O . PRO A 1 197 ? -12.431 -19.701 -50.927 1.00 14.92 197 PRO A O 1
ATOM 1054 N N . THR A 1 198 ? -11.225 -21.309 -51.965 1.00 13.37 198 THR A N 1
ATOM 1055 C CA . THR A 1 198 ? -10.951 -21.998 -50.687 1.00 13.15 198 THR A CA 1
ATOM 1056 C C . THR A 1 198 ? -9.953 -21.191 -49.841 1.00 12.95 198 THR A C 1
ATOM 1057 O O . THR A 1 198 ? -10.047 -21.226 -48.614 1.00 14.19 198 THR A O 1
ATOM 1068 N N . TYR A 1 199 ? -8.997 -20.481 -50.476 1.00 12.30 199 TYR A N 1
ATOM 1069 C CA . TYR A 1 199 ? -8.069 -19.647 -49.705 1.00 13.44 199 TYR A CA 1
ATOM 1070 C C . TYR A 1 199 ? -8.836 -18.447 -49.186 1.00 13.93 199 TYR A C 1
ATOM 1071 O O . TYR A 1 199 ? -8.646 -18.087 -48.041 1.00 13.61 199 TYR A O 1
ATOM 1089 N N . ALA A 1 200 ? -9.656 -17.765 -50.037 1.00 13.69 200 ALA A N 1
ATOM 1090 C CA . ALA A 1 200 ? -10.405 -16.587 -49.558 1.00 14.57 200 ALA A CA 1
ATOM 1091 C C . ALA A 1 200 ? -11.317 -16.978 -48.363 1.00 14.74 200 ALA A C 1
ATOM 1092 O O . ALA A 1 200 ? -11.335 -16.288 -47.345 1.00 14.92 200 ALA A O 1
ATOM 1099 N N . ALA A 1 201 ? -12.032 -18.106 -48.476 1.00 14.73 201 ALA A N 1
ATOM 1100 C CA . ALA A 1 201 ? -12.922 -18.566 -47.404 1.00 14.95 201 ALA A CA 1
ATOM 1101 C C . ALA A 1 201 ? -12.133 -18.930 -46.119 1.00 14.60 201 ALA A C 1
ATOM 1102 O O . ALA A 1 201 ? -12.535 -18.584 -45.013 1.00 15.73 201 ALA A O 1
ATOM 1109 N N . PHE A 1 202 ? -10.981 -19.573 -46.285 1.00 13.57 202 PHE A N 1
ATOM 1110 C CA . PHE A 1 202 ? -10.112 -19.913 -45.170 1.00 13.79 202 PHE A CA 1
ATOM 1111 C C . PHE A 1 202 ? -9.595 -18.640 -44.484 1.00 14.47 202 PHE A C 1
ATOM 1112 O O . PHE A 1 202 ? -9.695 -18.497 -43.256 1.00 15.13 202 PHE A O 1
ATOM 1129 N N . ILE A 1 203 ? -9.087 -17.670 -45.271 1.00 14.46 203 ILE A N 1
ATOM 1130 C CA . ILE A 1 203 ? -8.548 -16.424 -44.686 1.00 13.60 203 ILE A CA 1
ATOM 1131 C C . ILE A 1 203 ? -9.633 -15.632 -43.944 1.00 15.04 203 ILE A C 1
ATOM 1132 O O . ILE A 1 203 ? -9.352 -15.031 -42.902 1.00 16.21 203 ILE A O 1
ATOM 1148 N N . ASN A 1 204 ? -10.856 -15.667 -44.448 1.00 14.88 204 ASN A N 1
ATOM 1149 C CA . ASN A 1 204 ? -11.959 -15.004 -43.801 1.00 15.24 204 ASN A CA 1
ATOM 1150 C C . ASN A 1 204 ? -12.224 -15.535 -42.383 1.00 15.94 204 ASN A C 1
ATOM 1151 O O . ASN A 1 204 ? -12.776 -14.789 -41.573 1.00 16.91 204 ASN A O 1
ATOM 1162 N N . LEU A 1 205 ? -11.836 -16.786 -42.082 1.00 14.52 205 LEU A N 1
ATOM 1163 C CA . LEU A 1 205 ? -12.016 -17.362 -40.734 1.00 15.31 205 LEU A CA 1
ATOM 1164 C C . LEU A 1 205 ? -10.907 -16.926 -39.758 1.00 16.95 205 LEU A C 1
ATOM 1165 O O . LEU A 1 205 ? -11.126 -16.920 -38.535 1.00 17.35 205 LEU A O 1
ATOM 1181 N N . LEU A 1 206 ? -9.722 -16.542 -40.281 1.00 17.25 206 LEU A N 1
ATOM 1182 C CA . LEU A 1 206 ? -8.562 -16.245 -39.419 1.00 18.43 206 LEU A CA 1
ATOM 1183 C C . LEU A 1 206 ? -8.648 -14.953 -38.575 1.00 20.01 206 LEU A C 1
ATOM 1184 O O . LEU A 1 206 ? -7.764 -14.750 -37.738 1.00 21.59 206 LEU A O 1
ATOM 1200 N N . ASN A 1 207 ? -9.673 -14.112 -38.753 1.00 19.02 207 ASN A N 1
ATOM 1201 C CA . ASN A 1 207 ? -9.869 -12.921 -37.908 1.00 19.54 207 ASN A CA 1
ATOM 1202 C C . ASN A 1 207 ? -11.066 -13.099 -36.931 1.00 19.42 207 ASN A C 1
ATOM 1203 O O . ASN A 1 207 ? -11.486 -12.111 -36.306 1.00 20.47 207 ASN A O 1
ATOM 1214 N N . ASN A 1 208 ? -11.603 -14.347 -36.787 1.00 18.72 208 ASN A N 1
ATOM 1215 C CA . ASN A 1 208 ? -12.769 -14.619 -35.936 1.00 18.09 208 ASN A CA 1
ATOM 1216 C C . ASN A 1 208 ? -12.441 -14.972 -34.471 1.00 19.56 208 ASN A C 1
ATOM 1217 O O . ASN A 1 208 ? -13.385 -15.202 -33.703 1.00 21.08 208 ASN A O 1
ATOM 1228 N N . TYR A 1 209 ? -11.161 -15.033 -34.083 1.00 19.21 209 TYR A N 1
ATOM 1229 C CA . TYR A 1 209 ? -10.793 -15.573 -32.772 1.00 19.04 209 TYR A CA 1
ATOM 1230 C C . TYR A 1 209 ? -9.990 -14.611 -31.882 1.00 20.75 209 TYR A C 1
ATOM 1231 O O . TYR A 1 209 ? -9.491 -13.586 -32.348 1.00 22.25 209 TYR A O 1
ATOM 1249 N N . GLN A 1 210 ? -9.866 -14.975 -30.599 1.00 19.74 210 GLN A N 1
ATOM 1250 C CA . GLN A 1 210 ? -9.037 -14.305 -29.593 1.00 20.55 210 GLN A CA 1
ATOM 1251 C C . GLN A 1 210 ? -7.993 -15.376 -29.238 1.00 20.29 210 GLN A C 1
ATOM 1252 O O . GLN A 1 210 ? -8.343 -16.428 -28.711 1.00 20.52 210 GLN A O 1
ATOM 1266 N N . ARG A 1 211 ? -6.735 -15.157 -29.622 1.00 19.62 211 ARG A N 1
ATOM 1267 C CA . ARG A 1 211 ? -5.690 -16.172 -29.419 1.00 20.03 211 ARG A CA 1
ATOM 1268 C C . ARG A 1 211 ? -5.470 -16.564 -27.967 1.00 21.10 211 ARG A C 1
ATOM 1269 O O . ARG A 1 211 ? -5.140 -17.724 -27.703 1.00 20.99 211 ARG A O 1
ATOM 1290 N N . ALA A 1 212 ? -5.569 -15.604 -27.027 1.00 21.53 212 ALA A N 1
ATOM 1291 C CA . ALA A 1 212 ? -5.334 -15.937 -25.625 1.00 23.04 212 ALA A CA 1
ATOM 1292 C C . ALA A 1 212 ? -6.480 -16.757 -25.124 1.00 23.55 212 ALA A C 1
ATOM 1293 O O . ALA A 1 212 ? -7.641 -16.342 -25.222 1.00 22.49 212 ALA A O 1
ATOM 1300 N N . THR A 1 213 ? -6.177 -17.943 -24.592 1.00 24.19 213 THR A N 1
ATOM 1301 C CA . THR A 1 213 ? -7.219 -18.760 -23.943 1.00 25.80 213 THR A CA 1
ATOM 1302 C C . THR A 1 213 ? -7.703 -17.973 -22.687 1.00 27.30 213 THR A C 1
ATOM 1303 O O . THR A 1 213 ? -7.008 -17.070 -22.206 1.00 27.71 213 THR A O 1
ATOM 1314 N N . GLY A 1 214 ? -8.891 -18.285 -22.215 1.00 28.11 214 GLY A N 1
ATOM 1315 C CA . GLY A 1 214 ? -9.494 -17.568 -21.102 1.00 29.64 214 GLY A CA 1
ATOM 1316 C C . GLY A 1 214 ? -10.459 -16.477 -21.533 1.00 30.54 214 GLY A C 1
ATOM 1317 O O . GLY A 1 214 ? -10.972 -15.747 -20.685 1.00 31.71 214 GLY A O 1
ATOM 1321 N N . HIS A 1 215 ? -10.724 -16.351 -22.850 1.00 29.80 215 HIS A N 1
ATOM 1322 C CA . HIS A 1 215 ? -11.628 -15.347 -23.382 1.00 29.88 215 HIS A CA 1
ATOM 1323 C C . HIS A 1 215 ? -12.610 -16.088 -24.257 1.00 28.72 215 HIS A C 1
ATOM 1324 O O . HIS A 1 215 ? -12.240 -16.553 -25.328 1.00 27.76 215 HIS A O 1
ATOM 1338 N N . GLY A 1 216 ? -13.850 -16.223 -23.800 1.00 28.02 216 GLY A N 1
ATOM 1339 C CA . GLY A 1 216 ? -14.870 -16.937 -24.563 1.00 27.16 216 GLY A CA 1
ATOM 1340 C C . GLY A 1 216 ? -15.086 -16.379 -25.960 1.00 26.42 216 GLY A C 1
ATOM 1341 O O . GLY A 1 216 ? -15.058 -15.156 -26.151 1.00 26.17 216 GLY A O 1
ATOM 1345 N N . GLU A 1 217 ? -15.308 -17.279 -26.945 1.00 25.77 217 GLU A N 1
ATOM 1346 C CA . GLU A 1 217 ? -15.580 -16.883 -28.333 1.00 26.05 217 GLU A CA 1
ATOM 1347 C C . GLU A 1 217 ? -17.092 -16.789 -28.550 1.00 27.88 217 GLU A C 1
ATOM 1348 O O . GLU A 1 217 ? -17.846 -17.634 -28.060 1.00 29.00 217 GLU A O 1
ATOM 1360 N N . HIS A 1 218 ? -17.533 -15.765 -29.265 1.00 27.96 218 HIS A N 1
ATOM 1361 C CA . HIS A 1 218 ? -18.943 -15.574 -29.577 1.00 28.81 218 HIS A CA 1
ATOM 1362 C C . HIS A 1 218 ? -19.008 -15.182 -31.021 1.00 28.12 218 HIS A C 1
ATOM 1363 O O . HIS A 1 218 ? -18.554 -14.090 -31.356 1.00 29.55 218 HIS A O 1
ATOM 1377 N N . PHE A 1 219 ? -19.448 -16.096 -31.901 1.00 25.98 219 PHE A N 1
ATOM 1378 C CA . PHE A 1 219 ? -19.452 -15.800 -33.332 1.00 25.13 219 PHE A CA 1
ATOM 1379 C C . PHE A 1 219 ? -20.706 -15.102 -33.755 1.00 24.79 219 PHE A C 1
ATOM 1380 O O . PHE A 1 219 ? -21.790 -15.391 -33.237 1.00 25.19 219 PHE A O 1
ATOM 1397 N N . SER A 1 220 ? -20.563 -14.155 -34.677 1.00 23.34 220 SER A N 1
ATOM 1398 C CA . SER A 1 220 ? -21.720 -13.461 -35.222 1.00 22.95 220 SER A CA 1
ATOM 1399 C C . SER A 1 220 ? -22.375 -14.396 -36.266 1.00 21.90 220 SER A C 1
ATOM 1400 O O . SER A 1 220 ? -21.766 -15.385 -36.687 1.00 20.86 220 SER A O 1
ATOM 1408 N N . ALA A 1 221 ? -23.551 -14.033 -36.768 1.00 21.41 221 ALA A N 1
ATOM 1409 C CA . ALA A 1 221 ? -24.215 -14.791 -37.830 1.00 21.60 221 ALA A CA 1
ATOM 1410 C C . ALA A 1 221 ? -23.322 -14.822 -39.096 1.00 22.28 221 ALA A C 1
ATOM 1411 O O . ALA A 1 221 ? -23.238 -15.850 -39.759 1.00 22.31 221 ALA A O 1
ATOM 1418 N N . GLN A 1 222 ? -22.599 -13.719 -39.369 1.00 21.52 222 GLN A N 1
ATOM 1419 C CA . GLN A 1 222 ? -21.714 -13.648 -40.540 1.00 22.27 222 GLN A CA 1
ATOM 1420 C C . GLN A 1 222 ? -20.492 -14.561 -40.337 1.00 21.63 222 GLN A C 1
ATOM 1421 O O . GLN A 1 222 ? -20.050 -15.209 -41.281 1.00 21.14 222 GLN A O 1
ATOM 1435 N N . GLU A 1 223 ? -20.003 -14.694 -39.096 1.00 20.84 223 GLU A N 1
ATOM 1436 C CA . GLU A 1 223 ? -18.889 -15.599 -38.803 1.00 20.77 223 GLU A CA 1
ATOM 1437 C C . GLU A 1 223 ? -19.297 -17.092 -38.908 1.00 20.24 223 GLU A C 1
ATOM 1438 O O . GLU A 1 223 ? -18.517 -17.886 -39.441 1.00 19.68 223 GLU A O 1
ATOM 1450 N N . LEU A 1 224 ? -20.527 -17.463 -38.515 1.00 19.90 224 LEU A N 1
ATOM 1451 C CA . LEU A 1 224 ? -21.002 -18.847 -38.724 1.00 20.61 224 LEU A CA 1
ATOM 1452 C C . LEU A 1 224 ? -21.227 -19.085 -40.233 1.00 21.02 224 LEU A C 1
ATOM 1453 O O . LEU A 1 224 ? -20.909 -20.165 -40.720 1.00 21.08 224 LEU A O 1
ATOM 1469 N N . ALA A 1 225 ? -21.688 -18.067 -40.989 1.00 21.04 225 ALA A N 1
ATOM 1470 C CA . ALA A 1 225 ? -21.818 -18.201 -42.441 1.00 20.60 225 ALA A CA 1
ATOM 1471 C C . ALA A 1 225 ? -20.428 -18.399 -43.063 1.00 20.04 225 ALA A C 1
ATOM 1472 O O . ALA A 1 225 ? -20.315 -19.117 -44.054 1.00 20.51 225 ALA A O 1
ATOM 1479 N N . GLU A 1 226 ? -19.357 -17.792 -42.482 1.00 18.44 226 GLU A N 1
ATOM 1480 C CA . GLU A 1 226 ? -17.993 -18.031 -42.977 1.00 16.94 226 GLU A CA 1
ATOM 1481 C C . GLU A 1 226 ? -17.580 -19.503 -42.822 1.00 16.86 226 GLU A C 1
ATOM 1482 O O . GLU A 1 226 ? -16.871 -20.036 -43.690 1.00 16.69 226 GLU A O 1
ATOM 1494 N N . GLN A 1 227 ? -18.024 -20.165 -41.753 1.00 16.36 227 GLN A N 1
ATOM 1495 C CA . GLN A 1 227 ? -17.679 -21.582 -41.539 1.00 16.11 227 GLN A CA 1
ATOM 1496 C C . GLN A 1 227 ? -18.369 -22.432 -42.619 1.00 17.71 227 GLN A C 1
ATOM 1497 O O . GLN A 1 227 ? -17.726 -23.259 -43.286 1.00 17.58 227 GLN A O 1
ATOM 1511 N N . ASP A 1 228 ? -19.662 -22.159 -42.854 1.00 16.84 228 ASP A N 1
ATOM 1512 C CA . ASP A 1 228 ? -20.391 -22.859 -43.905 1.00 17.27 228 ASP A CA 1
ATOM 1513 C C . ASP A 1 228 ? -19.776 -22.607 -45.282 1.00 17.43 228 ASP A C 1
ATOM 1514 O O . ASP A 1 228 ? -19.687 -23.553 -46.072 1.00 17.36 228 ASP A O 1
ATOM 1523 N N . ALA A 1 229 ? -19.366 -21.357 -45.563 1.00 16.71 229 ALA A N 1
ATOM 1524 C CA . ALA A 1 229 ? -18.772 -21.000 -46.856 1.00 17.69 229 ALA A CA 1
ATOM 1525 C C . ALA A 1 229 ? -17.463 -21.777 -47.054 1.00 17.15 229 ALA A C 1
ATOM 1526 O O . ALA A 1 229 ? -17.201 -22.268 -48.147 1.00 16.72 229 ALA A O 1
ATOM 1533 N N . PHE A 1 230 ? -16.629 -21.875 -46.008 1.00 15.76 230 PHE A N 1
ATOM 1534 C CA . PHE A 1 230 ? -15.354 -22.617 -46.115 1.00 16.09 230 PHE A CA 1
ATOM 1535 C C . PHE A 1 230 ? -15.647 -24.073 -46.446 1.00 15.90 230 PHE A C 1
ATOM 1536 O O . PHE A 1 230 ? -15.078 -24.611 -47.399 1.00 15.52 230 PHE A O 1
ATOM 1553 N N . LEU A 1 231 ? -16.586 -24.686 -45.696 1.00 15.62 231 LEU A N 1
ATOM 1554 C CA . LEU A 1 231 ? -16.898 -26.087 -45.922 1.00 16.08 231 LEU A CA 1
ATOM 1555 C C . LEU A 1 231 ? -17.490 -26.321 -47.303 1.00 16.60 231 LEU A C 1
ATOM 1556 O O . LEU A 1 231 ? -17.115 -27.282 -47.959 1.00 16.93 231 LEU A O 1
ATOM 1572 N N . ARG A 1 232 ? -18.373 -25.429 -47.779 1.00 16.91 232 ARG A N 1
ATOM 1573 C CA . ARG A 1 232 ? -18.960 -25.569 -49.111 1.00 17.26 232 ARG A CA 1
ATOM 1574 C C . ARG A 1 232 ? -17.877 -25.454 -50.199 1.00 16.83 232 ARG A C 1
ATOM 1575 O O . ARG A 1 232 ? -17.890 -26.221 -51.165 1.00 17.03 232 ARG A O 1
ATOM 1596 N N . GLU A 1 233 ? -16.951 -24.503 -50.035 1.00 15.30 233 GLU A N 1
ATOM 1597 C CA . GLU A 1 233 ? -15.913 -24.308 -51.039 1.00 15.31 233 GLU A CA 1
ATOM 1598 C C . GLU A 1 233 ? -14.957 -25.489 -51.070 1.00 15.57 233 GLU A C 1
ATOM 1599 O O . GLU A 1 233 ? -14.593 -25.936 -52.158 1.00 16.95 233 GLU A O 1
ATOM 1611 N N . ILE A 1 234 ? -14.536 -26.010 -49.895 1.00 15.60 234 ILE A N 1
ATOM 1612 C CA . ILE A 1 234 ? -13.565 -27.136 -49.941 1.00 15.01 234 ILE A CA 1
ATOM 1613 C C . ILE A 1 234 ? -14.248 -28.390 -50.524 1.00 15.44 234 ILE A C 1
ATOM 1614 O O . ILE A 1 234 ? -13.573 -29.164 -51.188 1.00 16.56 234 ILE A O 1
ATOM 1630 N N . MET A 1 235 ? -15.576 -28.577 -50.315 1.00 16.47 235 MET A N 1
ATOM 1631 C CA . MET A 1 235 ? -16.254 -29.762 -50.853 1.00 16.66 235 MET A CA 1
ATOM 1632 C C . MET A 1 235 ? -16.324 -29.764 -52.382 1.00 17.88 235 MET A C 1
ATOM 1633 O O . MET A 1 235 ? -16.549 -30.822 -52.975 1.00 18.65 235 MET A O 1
ATOM 1647 N N . LYS A 1 236 ? -16.090 -28.600 -53.042 1.00 17.08 236 LYS A N 1
ATOM 1648 C CA . LYS A 1 236 ? -16.068 -28.567 -54.508 1.00 17.37 236 LYS A CA 1
ATOM 1649 C C . LYS A 1 236 ? -14.733 -29.102 -55.075 1.00 18.10 236 LYS A C 1
ATOM 1650 O O . LYS A 1 236 ? -14.630 -29.297 -56.305 1.00 20.05 236 LYS A O 1
ATOM 1669 N N . THR A 1 237 ? -13.694 -29.289 -54.215 1.00 16.20 237 THR A N 1
ATOM 1670 C CA . THR A 1 237 ? -12.372 -29.644 -54.692 1.00 15.44 237 THR A CA 1
ATOM 1671 C C . THR A 1 237 ? -12.190 -31.133 -54.859 1.00 15.92 237 THR A C 1
ATOM 1672 O O . THR A 1 237 ? -12.766 -31.916 -54.087 1.00 16.42 237 THR A O 1
ATOM 1683 N N . ALA A 1 238 ? -11.264 -31.518 -55.785 1.00 15.86 238 ALA A N 1
ATOM 1684 C CA . ALA A 1 238 ? -10.905 -32.934 -55.974 1.00 16.95 238 ALA A CA 1
ATOM 1685 C C . ALA A 1 238 ? -10.337 -33.501 -54.672 1.00 16.93 238 ALA A C 1
ATOM 1686 O O . ALA A 1 238 ? -10.599 -34.659 -54.341 1.00 18.10 238 ALA A O 1
ATOM 1693 N N . VAL A 1 239 ? -9.613 -32.676 -53.889 1.00 15.80 239 VAL A N 1
ATOM 1694 C CA . VAL A 1 239 ? -9.079 -33.134 -52.595 1.00 15.17 239 VAL A CA 1
ATOM 1695 C C . VAL A 1 239 ? -10.197 -33.678 -51.682 1.00 14.76 239 VAL A C 1
ATOM 1696 O O . VAL A 1 239 ? -10.083 -34.785 -51.173 1.00 14.27 239 VAL A O 1
ATOM 1709 N N . MET A 1 240 ? -11.257 -32.888 -51.451 1.00 14.46 240 MET A N 1
ATOM 1710 C CA . MET A 1 240 ? -12.334 -33.329 -50.540 1.00 14.16 240 MET A CA 1
ATOM 1711 C C . MET A 1 240 ? -13.228 -34.381 -51.173 1.00 15.23 240 MET A C 1
ATOM 1712 O O . MET A 1 240 ? -13.746 -35.225 -50.454 1.00 16.10 240 MET A O 1
ATOM 1726 N N . LYS A 1 241 ? -13.385 -34.360 -52.501 1.00 16.24 241 LYS A N 1
ATOM 1727 C CA . LYS A 1 241 ? -14.152 -35.401 -53.191 1.00 17.09 241 LYS A CA 1
ATOM 1728 C C . LYS A 1 241 ? -13.413 -36.754 -53.044 1.00 18.38 241 LYS A C 1
ATOM 1729 O O . LYS A 1 241 ? -14.055 -37.774 -52.790 1.00 19.36 241 LYS A O 1
ATOM 1748 N N . GLU A 1 242 ? -12.065 -36.746 -53.128 1.00 17.15 242 GLU A N 1
ATOM 1749 C CA . GLU A 1 242 ? -11.298 -37.973 -52.942 1.00 17.80 242 GLU A CA 1
ATOM 1750 C C . GLU A 1 242 ? -11.491 -38.477 -51.501 1.00 18.19 242 GLU A C 1
ATOM 1751 O O . GLU A 1 242 ? -11.799 -39.641 -51.319 1.00 18.36 242 GLU A O 1
ATOM 1763 N N . LEU A 1 243 ? -11.360 -37.602 -50.499 1.00 18.36 243 LEU A N 1
ATOM 1764 C CA . LEU A 1 243 ? -11.501 -38.011 -49.104 1.00 17.41 243 LEU A CA 1
ATOM 1765 C C . LEU A 1 243 ? -12.910 -38.514 -48.809 1.00 16.83 243 LEU A C 1
ATOM 1766 O O . LEU A 1 243 ? -13.056 -39.606 -48.245 1.00 16.59 243 LEU A O 1
ATOM 1782 N N . TYR A 1 244 ? -13.956 -37.773 -49.212 1.00 16.59 244 TYR A N 1
ATOM 1783 C CA . TYR A 1 244 ? -15.333 -38.255 -48.977 1.00 18.84 244 TYR A CA 1
ATOM 1784 C C . TYR A 1 244 ? -15.549 -39.613 -49.685 1.00 20.24 244 TYR A C 1
ATOM 1785 O O . TYR A 1 244 ? -16.115 -40.516 -49.079 1.00 21.08 244 TYR A O 1
ATOM 1803 N N . SER A 1 245 ? -15.115 -39.764 -50.960 1.00 20.81 245 SER A N 1
ATOM 1804 C CA . SER A 1 245 ? -15.330 -41.039 -51.691 1.00 21.95 245 SER A CA 1
ATOM 1805 C C . SER A 1 245 ? -14.687 -42.203 -50.945 1.00 22.14 245 SER A C 1
ATOM 1806 O O . SER A 1 245 ? -15.309 -43.270 -50.762 1.00 23.71 245 SER A O 1
ATOM 1814 N N . PHE A 1 246 ? -13.451 -41.971 -50.454 1.00 21.59 246 PHE A N 1
ATOM 1815 C CA . PHE A 1 246 ? -12.736 -42.970 -49.653 1.00 22.26 246 PHE A CA 1
ATOM 1816 C C . PHE A 1 246 ? -13.550 -43.313 -48.386 1.00 22.13 246 PHE A C 1
ATOM 1817 O O . PHE A 1 246 ? -13.754 -44.491 -48.088 1.00 22.90 246 PHE A O 1
ATOM 1834 N N . LEU A 1 247 ? -13.982 -42.285 -47.621 1.00 21.88 247 LEU A N 1
ATOM 1835 C CA . LEU A 1 247 ? -14.705 -42.540 -46.372 1.00 22.89 247 LEU A CA 1
ATOM 1836 C C . LEU A 1 247 ? -16.067 -43.194 -46.612 1.00 25.17 247 LEU A C 1
ATOM 1837 O O . LEU A 1 247 ? -16.450 -44.088 -45.842 1.00 25.75 247 LEU A O 1
ATOM 1853 N N . HIS A 1 248 ? -16.772 -42.814 -47.692 1.00 25.63 248 HIS A N 1
ATOM 1854 C CA . HIS A 1 248 ? -18.048 -43.442 -48.061 1.00 27.33 248 HIS A CA 1
ATOM 1855 C C . HIS A 1 248 ? -17.821 -44.916 -48.434 1.00 28.77 248 HIS A C 1
ATOM 1856 O O . HIS A 1 248 ? -18.569 -45.773 -47.954 1.00 30.38 248 HIS A O 1
ATOM 1870 N N . HIS A 1 249 ? -16.784 -45.227 -49.246 1.00 28.71 249 HIS A N 1
ATOM 1871 C CA . HIS A 1 249 ? -16.439 -46.605 -49.609 1.00 30.09 249 HIS A CA 1
ATOM 1872 C C . HIS A 1 249 ? -16.075 -47.421 -48.352 1.00 30.02 249 HIS A C 1
ATOM 1873 O O . HIS A 1 249 ? -16.353 -48.621 -48.303 1.00 29.76 249 HIS A O 1
ATOM 1887 N N . GLN A 1 250 ? -15.452 -46.770 -47.339 1.00 29.80 250 GLN A N 1
ATOM 1888 C CA . GLN A 1 250 ? -15.098 -47.420 -46.072 1.00 30.23 250 GLN A CA 1
ATOM 1889 C C . GLN A 1 250 ? -16.277 -47.388 -45.048 1.00 31.56 250 GLN A C 1
ATOM 1890 O O . GLN A 1 250 ? -16.067 -47.695 -43.868 1.00 31.81 250 GLN A O 1
ATOM 1904 N N . ASN A 1 251 ? -17.512 -47.053 -45.515 1.00 31.63 251 ASN A N 1
ATOM 1905 C CA . ASN A 1 251 ? -18.740 -46.988 -44.728 1.00 32.93 251 ASN A CA 1
ATOM 1906 C C . ASN A 1 251 ? -18.612 -46.175 -43.442 1.00 32.27 251 ASN A C 1
ATOM 1907 O O . ASN A 1 251 ? -19.252 -46.494 -42.456 1.00 32.51 251 ASN A O 1
ATOM 1918 N N . ARG A 1 252 ? -17.830 -45.080 -43.465 1.00 31.36 252 ARG A N 1
ATOM 1919 C CA . ARG A 1 252 ? -17.730 -44.196 -42.306 1.00 31.23 252 ARG A CA 1
ATOM 1920 C C . ARG A 1 252 ? -18.802 -43.106 -42.359 1.00 30.50 252 ARG A C 1
ATOM 1921 O O . ARG A 1 252 ? -19.176 -42.598 -41.307 1.00 31.15 252 ARG A O 1
ATOM 1942 N N . TYR A 1 253 ? -19.280 -42.724 -43.566 1.00 29.50 253 TYR A N 1
ATOM 1943 C CA . TYR A 1 253 ? -20.327 -41.723 -43.757 1.00 28.66 253 TYR A CA 1
ATOM 1944 C C . TYR A 1 253 ? -21.256 -42.203 -44.872 1.00 30.00 253 TYR A C 1
ATOM 1945 O O . TYR A 1 253 ? -20.783 -42.750 -45.870 1.00 31.12 253 TYR A O 1
ATOM 1963 N N . GLY A 1 254 ? -22.560 -42.028 -44.677 1.00 30.40 254 GLY A N 1
ATOM 1964 C CA . GLY A 1 254 ? -23.576 -42.417 -45.652 1.00 30.39 254 GLY A CA 1
ATOM 1965 C C . GLY A 1 254 ? -23.901 -41.325 -46.659 1.00 30.77 254 GLY A C 1
ATOM 1966 O O . GLY A 1 254 ? -24.506 -41.612 -47.694 1.00 31.24 254 GLY A O 1
ATOM 1970 N N . SER A 1 255 ? -23.528 -40.053 -46.372 1.00 29.88 255 SER A N 1
ATOM 1971 C CA . SER A 1 255 ? -23.800 -38.935 -47.272 1.00 29.59 255 SER A CA 1
ATOM 1972 C C . SER A 1 255 ? -22.830 -37.768 -47.062 1.00 29.15 255 SER A C 1
ATOM 1973 O O . SER A 1 255 ? -22.202 -37.648 -46.008 1.00 28.75 255 SER A O 1
ATOM 1981 N N . GLU A 1 256 ? -22.709 -36.908 -48.083 1.00 28.65 256 GLU A N 1
ATOM 1982 C CA . GLU A 1 256 ? -21.877 -35.717 -48.010 1.00 28.83 256 GLU A CA 1
ATOM 1983 C C . GLU A 1 256 ? -22.408 -34.781 -46.947 1.00 28.90 256 GLU A C 1
ATOM 1984 O O . GLU A 1 256 ? -21.615 -34.225 -46.189 1.00 28.01 256 GLU A O 1
ATOM 1996 N N . GLN A 1 257 ? -23.763 -34.640 -46.852 1.00 29.20 257 GLN A N 1
ATOM 1997 C CA . GLN A 1 257 ? -24.404 -33.822 -45.817 1.00 29.65 257 GLN A CA 1
ATOM 1998 C C . GLN A 1 257 ? -23.947 -34.267 -44.407 1.00 28.29 257 GLN A C 1
ATOM 1999 O O . GLN A 1 257 ? -23.517 -33.435 -43.612 1.00 28.26 257 GLN A O 1
ATOM 2013 N N . GLU A 1 258 ? -24.008 -35.575 -44.119 1.00 26.89 258 GLU A N 1
ATOM 2014 C CA . GLU A 1 258 ? -23.589 -36.101 -42.817 1.00 26.59 258 GLU A CA 1
ATOM 2015 C C . GLU A 1 258 ? -22.099 -35.770 -42.554 1.00 25.50 258 GLU A C 1
ATOM 2016 O O . GLU A 1 258 ? -21.730 -35.322 -41.466 1.00 25.81 258 GLU A O 1
ATOM 2028 N N . PHE A 1 259 ? -21.261 -35.999 -43.554 1.00 23.87 259 PHE A N 1
ATOM 2029 C CA . PHE A 1 259 ? -19.828 -35.739 -43.451 1.00 22.59 259 PHE A CA 1
ATOM 2030 C C . PHE A 1 259 ? -19.532 -34.258 -43.179 1.00 22.98 259 PHE A C 1
ATOM 2031 O O . PHE A 1 259 ? -18.787 -33.948 -42.235 1.00 22.75 259 PHE A O 1
ATOM 2048 N N . VAL A 1 260 ? -20.156 -33.334 -43.952 1.00 22.93 260 VAL A N 1
ATOM 2049 C CA . VAL A 1 260 ? -19.939 -31.897 -43.771 1.00 23.08 260 VAL A CA 1
ATOM 2050 C C . VAL A 1 260 ? -20.417 -31.489 -42.366 1.00 21.89 260 VAL A C 1
ATOM 2051 O O . VAL A 1 260 ? -19.685 -30.792 -41.663 1.00 20.48 260 VAL A O 1
ATOM 2064 N N . ASP A 1 261 ? -21.601 -31.983 -41.926 1.00 22.19 261 ASP A N 1
ATOM 2065 C CA . ASP A 1 261 ? -22.089 -31.663 -40.579 1.00 22.92 261 ASP A CA 1
ATOM 2066 C C . ASP A 1 261 ? -21.116 -32.132 -39.496 1.00 22.24 261 ASP A C 1
ATOM 2067 O O . ASP A 1 261 ? -20.867 -31.396 -38.545 1.00 21.84 261 ASP A O 1
ATOM 2076 N N . ASP A 1 262 ? -20.536 -33.340 -39.656 1.00 21.88 262 ASP A N 1
ATOM 2077 C CA . ASP A 1 262 ? -19.599 -33.856 -38.670 1.00 20.91 262 ASP A CA 1
ATOM 2078 C C . ASP A 1 262 ? -18.322 -33.025 -38.654 1.00 20.19 262 ASP A C 1
ATOM 2079 O O . ASP A 1 262 ? -17.826 -32.667 -37.580 1.00 20.34 262 ASP A O 1
ATOM 2088 N N . LEU A 1 263 ? -17.803 -32.669 -39.843 1.00 18.68 263 LEU A N 1
ATOM 2089 C CA . LEU A 1 263 ? -16.625 -31.827 -39.936 1.00 17.66 263 LEU A CA 1
ATOM 2090 C C . LEU A 1 263 ? -16.866 -30.482 -39.238 1.00 16.98 263 LEU A C 1
ATOM 2091 O O . LEU A 1 263 ? -15.981 -29.992 -38.556 1.00 16.62 263 LEU A O 1
ATOM 2107 N N . LYS A 1 264 ? -18.047 -29.883 -39.441 1.00 17.50 264 LYS A N 1
ATOM 2108 C CA . LYS A 1 264 ? -18.362 -28.580 -38.839 1.00 18.87 264 LYS A CA 1
ATOM 2109 C C . LYS A 1 264 ? -18.317 -28.673 -37.309 1.00 19.62 264 LYS A C 1
ATOM 2110 O O . LYS A 1 264 ? -17.727 -27.816 -36.656 1.00 20.13 264 LYS A O 1
ATOM 2129 N N . ASN A 1 265 ? -18.876 -29.746 -36.766 1.00 20.23 265 ASN A N 1
ATOM 2130 C CA . ASN A 1 265 ? -18.862 -29.963 -35.340 1.00 20.55 265 ASN A CA 1
ATOM 2131 C C . ASN A 1 265 ? -17.451 -30.186 -34.805 1.00 20.07 265 ASN A C 1
ATOM 2132 O O . ASN A 1 265 ? -17.018 -29.459 -33.909 1.00 20.56 265 ASN A O 1
ATOM 2143 N N . MET A 1 266 ? -16.726 -31.186 -35.339 1.00 19.04 266 MET A N 1
ATOM 2144 C CA . MET A 1 266 ? -15.434 -31.549 -34.764 1.00 18.76 266 MET A CA 1
ATOM 2145 C C . MET A 1 266 ? -14.399 -30.432 -34.858 1.00 18.48 266 MET A C 1
ATOM 2146 O O . MET A 1 266 ? -13.542 -30.309 -33.967 1.00 18.97 266 MET A O 1
ATOM 2160 N N . TRP A 1 267 ? -14.472 -29.615 -35.919 1.00 17.86 267 TRP A N 1
ATOM 2161 C CA . TRP A 1 267 ? -13.479 -28.554 -36.114 1.00 17.79 267 TRP A CA 1
ATOM 2162 C C . TRP A 1 267 ? -13.900 -27.217 -35.507 1.00 18.13 267 TRP A C 1
ATOM 2163 O O . TRP A 1 267 ? -13.082 -26.574 -34.863 1.00 18.47 267 TRP A O 1
ATOM 2184 N N . PHE A 1 268 ? -15.123 -26.744 -35.806 1.00 18.40 268 PHE A N 1
ATOM 2185 C CA . PHE A 1 268 ? -15.551 -25.431 -35.368 1.00 18.55 268 PHE A CA 1
ATOM 2186 C C . PHE A 1 268 ? -16.282 -25.403 -34.016 1.00 19.78 268 PHE A C 1
ATOM 2187 O O . PHE A 1 268 ? -16.481 -24.308 -33.473 1.00 20.96 268 PHE A O 1
ATOM 2204 N N . GLY A 1 269 ? -16.639 -26.569 -33.453 1.00 19.91 269 GLY A N 1
ATOM 2205 C CA . GLY A 1 269 ? -17.320 -26.586 -32.171 1.00 21.59 269 GLY A CA 1
ATOM 2206 C C . GLY A 1 269 ? -16.446 -26.046 -31.064 1.00 21.97 269 GLY A C 1
ATOM 2207 O O . GLY A 1 269 ? -15.246 -26.327 -31.030 1.00 22.87 269 GLY A O 1
ATOM 2211 N N . LEU A 1 270 ? -17.035 -25.258 -30.163 1.00 21.80 270 LEU A N 1
ATOM 2212 C CA . LEU A 1 270 ? -16.252 -24.632 -29.114 1.00 21.96 270 LEU A CA 1
ATOM 2213 C C . LEU A 1 270 ? -16.117 -25.499 -27.856 1.00 23.05 270 LEU A C 1
ATOM 2214 O O . LEU A 1 270 ? -17.038 -26.223 -27.466 1.00 24.07 270 LEU A O 1
ATOM 2230 N N . TYR A 1 271 ? -14.954 -25.408 -27.217 1.00 22.98 271 TYR A N 1
ATOM 2231 C CA . TYR A 1 271 ? -14.707 -26.066 -25.927 1.00 24.12 271 TYR A CA 1
ATOM 2232 C C . TYR A 1 271 ? -13.795 -25.147 -25.076 1.00 25.22 271 TYR A C 1
ATOM 2233 O O . TYR A 1 271 ? -13.448 -24.051 -25.543 1.00 25.85 271 TYR A O 1
ATOM 2251 N N . SER A 1 272 ? -13.454 -25.544 -23.840 1.00 24.95 272 SER A N 1
ATOM 2252 C CA . SER A 1 272 ? -12.743 -24.683 -22.927 1.00 25.72 272 SER A CA 1
ATOM 2253 C C . SER A 1 272 ? -11.329 -25.126 -22.559 1.00 26.99 272 SER A C 1
ATOM 2254 O O . SER A 1 272 ? -11.166 -26.020 -21.731 1.00 27.67 272 SER A O 1
ATOM 2262 N N . ARG A 1 273 ? -10.314 -24.430 -23.076 1.00 27.13 273 ARG A N 1
ATOM 2263 C CA . ARG A 1 273 ? -8.922 -24.689 -22.687 1.00 27.90 273 ARG A CA 1
ATOM 2264 C C . ARG A 1 273 ? -8.520 -23.874 -21.433 1.00 30.24 273 ARG A C 1
ATOM 2265 O O . ARG A 1 273 ? -7.761 -24.366 -20.594 1.00 31.86 273 ARG A O 1
ATOM 2286 N N . GLY A 1 274 ? -8.988 -22.639 -21.325 1.00 30.71 274 GLY A N 1
ATOM 2287 C CA . GLY A 1 274 ? -8.634 -21.761 -20.213 1.00 32.83 274 GLY A CA 1
ATOM 2288 C C . GLY A 1 274 ? -9.785 -21.393 -19.302 1.00 35.53 274 GLY A C 1
ATOM 2289 O O . GLY A 1 274 ? -10.742 -22.158 -19.165 1.00 36.79 274 GLY A O 1
ATOM 2293 N N . ASN A 1 275 ? -9.652 -20.222 -18.638 1.00 36.27 275 ASN A N 1
ATOM 2294 C CA . ASN A 1 275 ? -10.584 -19.609 -17.664 1.00 37.53 275 ASN A CA 1
ATOM 2295 C C . ASN A 1 275 ? -12.062 -19.449 -18.044 1.00 36.56 275 ASN A C 1
ATOM 2296 O O . ASN A 1 275 ? -12.887 -19.288 -17.137 1.00 36.89 275 ASN A O 1
ATOM 2307 N N . GLU A 1 276 ? -12.400 -19.354 -19.341 1.00 34.84 276 GLU A N 1
ATOM 2308 C CA . GLU A 1 276 ? -13.790 -19.132 -19.749 1.00 33.67 276 GLU A CA 1
ATOM 2309 C C . GLU A 1 276 ? -14.269 -20.228 -20.681 1.00 32.36 276 GLU A C 1
ATOM 2310 O O . GLU A 1 276 ? -13.474 -20.867 -21.394 1.00 31.64 276 GLU A O 1
ATOM 2322 N N . GLU A 1 277 ? -15.579 -20.440 -20.674 1.00 31.40 277 GLU A N 1
ATOM 2323 C CA . GLU A 1 277 ? -16.191 -21.456 -21.505 1.00 31.08 277 GLU A CA 1
ATOM 2324 C C . GLU A 1 277 ? -16.115 -21.068 -22.963 1.00 29.58 277 GLU A C 1
ATOM 2325 O O . GLU A 1 277 ? -16.200 -19.883 -23.293 1.00 29.99 277 GLU A O 1
ATOM 2337 N N . GLY A 1 278 ? -15.975 -22.068 -23.821 1.00 27.77 278 GLY A N 1
ATOM 2338 C CA . GLY A 1 278 ? -15.946 -21.869 -25.260 1.00 26.68 278 GLY A CA 1
ATOM 2339 C C . GLY A 1 278 ? -14.874 -20.927 -25.781 1.00 26.74 278 GLY A C 1
ATOM 2340 O O . GLY A 1 278 ? -15.126 -20.178 -26.734 1.00 27.01 278 GLY A O 1
ATOM 2344 N N . ASP A 1 279 ? -13.664 -20.970 -25.201 1.00 25.23 279 ASP A N 1
ATOM 2345 C CA . ASP A 1 279 ? -12.567 -20.107 -25.689 1.00 24.68 279 ASP A CA 1
ATOM 2346 C C . ASP A 1 279 ? -11.721 -20.766 -26.803 1.00 23.98 279 ASP A C 1
ATOM 2347 O O . ASP A 1 279 ? -10.824 -20.107 -27.348 1.00 24.33 279 ASP A O 1
ATOM 2356 N N . SER A 1 280 ? -11.975 -22.053 -27.136 1.00 22.38 280 SER A N 1
ATOM 2357 C CA . SER A 1 280 ? -11.100 -22.759 -28.068 1.00 20.88 280 SER A CA 1
ATOM 2358 C C . SER A 1 280 ? -11.848 -23.752 -28.981 1.00 20.57 280 SER A C 1
ATOM 2359 O O . SER A 1 280 ? -13.057 -23.961 -28.855 1.00 22.38 280 SER A O 1
ATOM 2367 N N . SER A 1 281 ? -11.144 -24.252 -29.985 1.00 19.33 281 SER A N 1
ATOM 2368 C CA . SER A 1 281 ? -11.688 -25.236 -30.919 1.00 18.86 281 SER A CA 1
ATOM 2369 C C . SER A 1 281 ? -10.536 -25.884 -31.660 1.00 18.13 281 SER A C 1
ATOM 2370 O O . SER A 1 281 ? -9.430 -25.323 -31.684 1.00 17.97 281 SER A O 1
ATOM 2378 N N . GLY A 1 282 ? -10.792 -27.016 -32.320 1.00 17.06 282 GLY A N 1
ATOM 2379 C CA . GLY A 1 282 ? -9.770 -27.655 -33.150 1.00 16.65 282 GLY A CA 1
ATOM 2380 C C . GLY A 1 282 ? -9.285 -26.732 -34.269 1.00 16.50 282 GLY A C 1
ATOM 2381 O O . GLY A 1 282 ? -8.076 -26.573 -34.461 1.00 16.75 282 GLY A O 1
ATOM 2385 N N . PHE A 1 283 ? -10.217 -26.059 -34.959 1.00 15.88 283 PHE A N 1
ATOM 2386 C CA . PHE A 1 283 ? -9.841 -25.141 -36.037 1.00 15.89 283 PHE A CA 1
ATOM 2387 C C . PHE A 1 283 ? -8.985 -23.982 -35.504 1.00 16.47 283 PHE A C 1
ATOM 2388 O O . PHE A 1 283 ? -7.925 -23.721 -36.073 1.00 16.53 283 PHE A O 1
ATOM 2405 N N . GLU A 1 284 ? -9.420 -23.305 -34.408 1.00 16.33 284 GLU A N 1
ATOM 2406 C CA . GLU A 1 284 ? -8.622 -22.205 -33.846 1.00 16.64 284 GLU A CA 1
ATOM 2407 C C . GLU A 1 284 ? -7.218 -22.692 -33.466 1.00 17.15 284 GLU A C 1
ATOM 2408 O O . GLU A 1 284 ? -6.227 -22.069 -33.852 1.00 17.53 284 GLU A O 1
ATOM 2420 N N . HIS A 1 285 ? -7.136 -23.819 -32.756 1.00 16.43 285 HIS A N 1
ATOM 2421 C CA . HIS A 1 285 ? -5.832 -24.310 -32.297 1.00 16.41 285 HIS A CA 1
ATOM 2422 C C . HIS A 1 285 ? -4.863 -24.571 -33.447 1.00 16.35 285 HIS A C 1
ATOM 2423 O O . HIS A 1 285 ? -3.731 -24.074 -33.454 1.00 17.46 285 HIS A O 1
ATOM 2438 N N . VAL A 1 286 ? -5.326 -25.302 -34.460 1.00 14.13 286 VAL A N 1
ATOM 2439 C CA . VAL A 1 286 ? -4.455 -25.748 -35.552 1.00 13.99 286 VAL A CA 1
ATOM 2440 C C . VAL A 1 286 ? -4.150 -24.637 -36.543 1.00 15.08 286 VAL A C 1
ATOM 2441 O O . VAL A 1 286 ? -2.975 -24.403 -36.860 1.00 15.19 286 VAL A O 1
ATOM 2454 N N . PHE A 1 287 ? -5.204 -23.939 -37.009 1.00 14.66 287 PHE A N 1
ATOM 2455 C CA . PHE A 1 287 ? -5.055 -22.953 -38.089 1.00 15.02 287 PHE A CA 1
ATOM 2456 C C . PHE A 1 287 ? -4.834 -21.504 -37.621 1.00 15.55 287 PHE A C 1
ATOM 2457 O O . PHE A 1 287 ? -4.110 -20.756 -38.327 1.00 16.06 287 PHE A O 1
ATOM 2474 N N . SER A 1 288 ? -5.423 -21.084 -36.484 1.00 15.53 288 SER A N 1
ATOM 2475 C CA . SER A 1 288 ? -5.251 -19.705 -36.044 1.00 15.60 288 SER A CA 1
ATOM 2476 C C . SER A 1 288 ? -4.095 -19.553 -35.075 1.00 16.04 288 SER A C 1
ATOM 2477 O O . SER A 1 288 ? -3.387 -18.552 -35.138 1.00 17.27 288 SER A O 1
ATOM 2485 N N . GLY A 1 289 ? -3.920 -20.511 -34.160 1.00 16.65 289 GLY A N 1
ATOM 2486 C CA . GLY A 1 289 ? -2.871 -20.448 -33.153 1.00 17.73 289 GLY A CA 1
ATOM 2487 C C . GLY A 1 289 ? -3.414 -19.839 -31.877 1.00 18.47 289 GLY A C 1
ATOM 2488 O O . GLY A 1 289 ? -4.351 -19.034 -31.913 1.00 18.40 289 GLY A O 1
ATOM 2492 N N . GLU A 1 290 ? -2.875 -20.256 -30.726 1.00 19.34 290 GLU A N 1
ATOM 2493 C CA . GLU A 1 290 ? -3.338 -19.735 -29.436 1.00 19.66 290 GLU A CA 1
ATOM 2494 C C . GLU A 1 290 ? -2.159 -19.360 -28.537 1.00 20.11 290 GLU A C 1
ATOM 2495 O O . GLU A 1 290 ? -1.004 -19.638 -28.877 1.00 20.26 290 GLU A O 1
ATOM 2507 N N . VAL A 1 291 ? -2.444 -18.657 -27.430 1.00 20.77 291 VAL A N 1
ATOM 2508 C CA . VAL A 1 291 ? -1.432 -18.314 -26.425 1.00 22.01 291 VAL A CA 1
ATOM 2509 C C . VAL A 1 291 ? -1.992 -18.815 -25.089 1.00 24.04 291 VAL A C 1
ATOM 2510 O O . VAL A 1 291 ? -3.095 -18.424 -24.691 1.00 24.33 291 VAL A O 1
ATOM 2523 N N . LYS A 1 292 ? -1.265 -19.719 -24.429 1.00 24.74 292 LYS A N 1
ATOM 2524 C CA . LYS A 1 292 ? -1.710 -20.282 -23.154 1.00 26.11 292 LYS A CA 1
ATOM 2525 C C . LYS A 1 292 ? -0.508 -20.325 -22.219 1.00 27.56 292 LYS A C 1
ATOM 2526 O O . LYS A 1 292 ? 0.560 -20.755 -22.622 1.00 27.54 292 LYS A O 1
ATOM 2545 N N . LYS A 1 293 ? -0.652 -19.806 -20.999 1.00 28.68 293 LYS A N 1
ATOM 2546 C CA . LYS A 1 293 ? 0.438 -19.778 -20.020 1.00 30.21 293 LYS A CA 1
ATOM 2547 C C . LYS A 1 293 ? 1.746 -19.185 -20.590 1.00 29.99 293 LYS A C 1
ATOM 2548 O O . LYS A 1 293 ? 2.813 -19.769 -20.443 1.00 30.29 293 LYS A O 1
ATOM 2567 N N . GLY A 1 294 ? 1.623 -18.039 -21.255 1.00 29.51 294 GLY A N 1
ATOM 2568 C CA . GLY A 1 294 ? 2.765 -17.300 -21.773 1.00 29.67 294 GLY A CA 1
ATOM 2569 C C . GLY A 1 294 ? 3.563 -17.944 -22.881 1.00 29.24 294 GLY A C 1
ATOM 2570 O O . GLY A 1 294 ? 4.712 -17.548 -23.099 1.00 30.42 294 GLY A O 1
ATOM 2574 N N . LYS A 1 295 ? 2.977 -18.927 -23.601 1.00 26.79 295 LYS A N 1
ATOM 2575 C CA . LYS A 1 295 ? 3.648 -19.577 -24.736 1.00 26.27 295 LYS A CA 1
ATOM 2576 C C . LYS A 1 295 ? 2.652 -19.753 -25.874 1.00 25.21 295 LYS A C 1
ATOM 2577 O O . LYS A 1 295 ? 1.434 -19.761 -25.651 1.00 24.82 295 LYS A O 1
ATOM 2596 N N . VAL A 1 296 ? 3.167 -19.874 -27.094 1.00 24.13 296 VAL A N 1
ATOM 2597 C CA . VAL A 1 296 ? 2.285 -20.111 -28.242 1.00 23.71 296 VAL A CA 1
ATOM 2598 C C . VAL A 1 296 ? 1.952 -21.585 -28.208 1.00 24.28 296 VAL A C 1
ATOM 2599 O O . VAL A 1 296 ? 2.869 -22.414 -28.037 1.00 24.93 296 VAL A O 1
ATOM 2612 N N . THR A 1 297 ? 0.668 -21.927 -28.424 1.00 23.28 297 THR A N 1
ATOM 2613 C CA . THR A 1 297 ? 0.239 -23.327 -28.565 1.00 23.87 297 THR A CA 1
ATOM 2614 C C . THR A 1 297 ? -0.523 -23.449 -29.892 1.00 22.06 297 THR A C 1
ATOM 2615 O O . THR A 1 297 ? -1.128 -22.477 -30.369 1.00 22.92 297 THR A O 1
ATOM 2626 N N . GLY A 1 298 ? -0.427 -24.613 -30.527 1.00 20.06 298 GLY A N 1
ATOM 2627 C CA . GLY A 1 298 ? -0.990 -24.788 -31.858 1.00 18.43 298 GLY A CA 1
ATOM 2628 C C . GLY A 1 298 ? -0.203 -23.938 -32.846 1.00 19.35 298 GLY A C 1
ATOM 2629 O O . GLY A 1 298 ? 0.997 -23.741 -32.658 1.00 20.27 298 GLY A O 1
ATOM 2633 N N . PHE A 1 299 ? -0.882 -23.324 -33.820 1.00 18.01 299 PHE A N 1
ATOM 2634 C CA . PHE A 1 299 ? -0.234 -22.499 -34.855 1.00 17.57 299 PHE A CA 1
ATOM 2635 C C . PHE A 1 299 ? 0.580 -23.407 -35.804 1.00 17.60 299 PHE A C 1
ATOM 2636 O O . PHE A 1 299 ? 1.814 -23.498 -35.735 1.00 17.72 299 PHE A O 1
ATOM 2653 N N . HIS A 1 300 ? -0.127 -24.039 -36.747 1.00 15.98 300 HIS A N 1
ATOM 2654 C CA . HIS A 1 300 ? 0.508 -24.971 -37.673 1.00 16.74 300 HIS A CA 1
ATOM 2655 C C . HIS A 1 300 ? 0.281 -24.659 -39.143 1.00 16.30 300 HIS A C 1
ATOM 2656 O O . HIS A 1 300 ? 0.595 -25.510 -39.979 1.00 16.07 300 HIS A O 1
ATOM 2670 N N . ASN A 1 301 ? -0.213 -23.459 -39.470 1.00 15.13 301 ASN A N 1
ATOM 2671 C CA . ASN A 1 301 ? -0.540 -23.131 -40.858 1.00 14.83 301 ASN A CA 1
ATOM 2672 C C . ASN A 1 301 ? 0.339 -21.992 -41.471 1.00 14.39 301 ASN A C 1
ATOM 2673 O O . ASN A 1 301 ? 0.573 -20.944 -40.845 1.00 13.97 301 ASN A O 1
ATOM 2684 N N . TRP A 1 302 ? 0.779 -22.206 -42.711 1.00 13.37 302 TRP A N 1
ATOM 2685 C CA . TRP A 1 302 ? 1.666 -21.282 -43.403 1.00 13.56 302 TRP A CA 1
ATOM 2686 C C . TRP A 1 302 ? 1.002 -19.991 -43.863 1.00 14.09 302 TRP A C 1
ATOM 2687 O O . TRP A 1 302 ? 1.679 -18.968 -43.938 1.00 14.40 302 TRP A O 1
ATOM 2708 N N . ILE A 1 303 ? -0.289 -20.030 -44.204 1.00 13.33 303 ILE A N 1
ATOM 2709 C CA . ILE A 1 303 ? -0.994 -18.810 -44.638 1.00 12.97 303 ILE A CA 1
ATOM 2710 C C . ILE A 1 303 ? -1.119 -17.875 -43.441 1.00 13.70 303 ILE A C 1
ATOM 2711 O O . ILE A 1 303 ? -0.796 -16.680 -43.511 1.00 14.61 303 ILE A O 1
ATOM 2727 N N . ARG A 1 304 ? -1.553 -18.431 -42.286 1.00 12.49 304 ARG A N 1
ATOM 2728 C CA . ARG A 1 304 ? -1.597 -17.654 -41.045 1.00 12.53 304 ARG A CA 1
ATOM 2729 C C . ARG A 1 304 ? -0.216 -17.105 -40.705 1.00 14.23 304 ARG A C 1
ATOM 2730 O O . ARG A 1 304 ? -0.104 -15.924 -40.348 1.00 15.59 304 ARG A O 1
ATOM 2751 N N . PHE A 1 305 ? 0.861 -17.923 -40.866 1.00 14.03 305 PHE A N 1
ATOM 2752 C CA . PHE A 1 305 ? 2.218 -17.439 -40.569 1.00 14.92 305 PHE A CA 1
ATOM 2753 C C . PHE A 1 305 ? 2.555 -16.253 -41.507 1.00 14.47 305 PHE A C 1
ATOM 2754 O O . PHE A 1 305 ? 2.965 -15.189 -41.034 1.00 14.59 305 PHE A O 1
ATOM 2771 N N . TYR A 1 306 ? 2.338 -16.414 -42.815 1.00 13.30 306 TYR A N 1
ATOM 2772 C CA . TYR A 1 306 ? 2.684 -15.399 -43.801 1.00 14.03 306 TYR A CA 1
ATOM 2773 C C . TYR A 1 306 ? 1.955 -14.093 -43.504 1.00 15.71 306 TYR A C 1
ATOM 2774 O O . TYR A 1 306 ? 2.589 -13.028 -43.499 1.00 16.15 306 TYR A O 1
ATOM 2792 N N . LEU A 1 307 ? 0.638 -14.174 -43.274 1.00 14.80 307 LEU A N 1
ATOM 2793 C CA . LEU A 1 307 ? -0.160 -12.965 -43.048 1.00 14.64 307 LEU A CA 1
ATOM 2794 C C . LEU A 1 307 ? 0.250 -12.234 -41.777 1.00 15.32 307 LEU A C 1
ATOM 2795 O O . LEU A 1 307 ? 0.359 -10.994 -41.796 1.00 16.51 307 LEU A O 1
ATOM 2811 N N . GLU A 1 308 ? 0.512 -12.982 -40.693 1.00 14.02 308 GLU A N 1
ATOM 2812 C CA . GLU A 1 308 ? 1.007 -12.334 -39.471 1.00 14.69 308 GLU A CA 1
ATOM 2813 C C . GLU A 1 308 ? 2.395 -11.753 -39.698 1.00 15.46 308 GLU A C 1
ATOM 2814 O O . GLU A 1 308 ? 2.702 -10.681 -39.169 1.00 17.23 308 GLU A O 1
ATOM 2826 N N . GLU A 1 309 ? 3.284 -12.475 -40.403 1.00 15.17 309 GLU A N 1
ATOM 2827 C CA . GLU A 1 309 ? 4.655 -11.978 -40.634 1.00 16.23 309 GLU A CA 1
ATOM 2828 C C . GLU A 1 309 ? 4.601 -10.676 -41.451 1.00 17.47 309 GLU A C 1
ATOM 2829 O O . GLU A 1 309 ? 5.305 -9.715 -41.158 1.00 17.81 309 GLU A O 1
ATOM 2841 N N . LYS A 1 310 ? 3.742 -10.637 -42.453 1.00 17.67 310 LYS A N 1
ATOM 2842 C CA . LYS A 1 310 ? 3.529 -9.435 -43.282 1.00 19.82 310 LYS A CA 1
ATOM 2843 C C . LYS A 1 310 ? 3.116 -8.230 -42.401 1.00 21.76 310 LYS A C 1
ATOM 2844 O O . LYS A 1 310 ? 3.553 -7.101 -42.668 1.00 22.40 310 LYS A O 1
ATOM 2863 N N . GLU A 1 311 ? 2.304 -8.473 -41.342 1.00 22.00 311 GLU A N 1
ATOM 2864 C CA . GLU A 1 311 ? 1.871 -7.445 -40.382 1.00 22.79 311 GLU A CA 1
ATOM 2865 C C . GLU A 1 311 ? 2.918 -7.138 -39.274 1.00 22.86 311 GLU A C 1
ATOM 2866 O O . GLU A 1 311 ? 2.685 -6.253 -38.436 1.00 25.37 311 GLU A O 1
ATOM 2878 N N . GLY A 1 312 ? 4.049 -7.836 -39.282 1.00 21.83 312 GLY A N 1
ATOM 2879 C CA . GLY A 1 312 ? 5.084 -7.681 -38.263 1.00 22.02 312 GLY A CA 1
ATOM 2880 C C . GLY A 1 312 ? 4.729 -8.340 -36.947 1.00 22.21 312 GLY A C 1
ATOM 2881 O O . GLY A 1 312 ? 5.379 -8.062 -35.934 1.00 24.30 312 GLY A O 1
ATOM 2885 N N . LEU A 1 313 ? 3.698 -9.205 -36.941 1.00 20.33 313 LEU A N 1
ATOM 2886 C CA . LEU A 1 313 ? 3.218 -9.894 -35.745 1.00 20.34 313 LEU A CA 1
ATOM 2887 C C . LEU A 1 313 ? 3.851 -11.248 -35.537 1.00 21.56 313 LEU A C 1
ATOM 2888 O O . LEU A 1 313 ? 3.716 -11.784 -34.447 1.00 23.65 313 LEU A O 1
ATOM 2904 N N . VAL A 1 314 ? 4.555 -11.797 -36.532 1.00 19.37 314 VAL A N 1
ATOM 2905 C CA . VAL A 1 314 ? 5.318 -13.030 -36.377 1.00 19.42 314 VAL A CA 1
ATOM 2906 C C . VAL A 1 314 ? 6.747 -12.649 -36.766 1.00 18.92 314 VAL A C 1
ATOM 2907 O O . VAL A 1 314 ? 6.938 -11.983 -37.776 1.00 19.48 314 VAL A O 1
ATOM 2920 N N . ASP A 1 315 ? 7.737 -13.096 -35.986 1.00 19.15 315 ASP A N 1
ATOM 2921 C CA . ASP A 1 315 ? 9.141 -12.879 -36.294 1.00 18.08 315 ASP A CA 1
ATOM 2922 C C . ASP A 1 315 ? 9.764 -14.262 -36.341 1.00 17.17 315 ASP A C 1
ATOM 2923 O O . ASP A 1 315 ? 9.819 -14.953 -35.325 1.00 17.13 315 ASP A O 1
ATOM 2932 N N . TYR A 1 316 ? 10.209 -14.674 -37.529 1.00 16.57 316 TYR A N 1
ATOM 2933 C CA . TYR A 1 316 ? 10.813 -15.978 -37.777 1.00 16.53 316 TYR A CA 1
ATOM 2934 C C . TYR A 1 316 ? 12.191 -15.991 -37.128 1.00 17.53 316 TYR A C 1
ATOM 2935 O O . TYR A 1 316 ? 12.982 -15.102 -37.414 1.00 18.23 316 TYR A O 1
ATOM 2953 N N . TYR A 1 317 ? 12.504 -16.997 -36.287 1.00 16.86 317 TYR A N 1
ATOM 2954 C CA . TYR A 1 317 ? 13.802 -17.044 -35.616 1.00 17.69 317 TYR A CA 1
ATOM 2955 C C . TYR A 1 317 ? 14.767 -18.046 -36.229 1.00 17.80 317 TYR A C 1
ATOM 2956 O O . TYR A 1 317 ? 15.988 -17.844 -36.108 1.00 18.90 317 TYR A O 1
ATOM 2974 N N . SER A 1 318 ? 14.262 -19.199 -36.659 1.00 16.32 318 SER A N 1
ATOM 2975 C CA . SER A 1 318 ? 15.112 -20.294 -37.189 1.00 17.33 318 SER A CA 1
ATOM 2976 C C . SER A 1 318 ? 14.218 -21.511 -37.561 1.00 17.07 318 SER A C 1
ATOM 2977 O O . SER A 1 318 ? 13.011 -21.504 -37.314 1.00 16.42 318 SER A O 1
ATOM 2985 N N . HIS A 1 319 ? 14.828 -22.573 -38.076 1.00 17.35 319 HIS A N 1
ATOM 2986 C CA . HIS A 1 319 ? 14.157 -23.855 -38.266 1.00 17.63 319 HIS A CA 1
ATOM 2987 C C . HIS A 1 319 ? 15.109 -24.968 -37.786 1.00 18.19 319 HIS A C 1
ATOM 2988 O O . HIS A 1 319 ? 16.296 -24.728 -37.601 1.00 18.42 319 HIS A O 1
ATOM 3002 N N . ILE A 1 320 ? 14.579 -26.143 -37.489 1.00 18.35 320 ILE A N 1
ATOM 3003 C CA . ILE A 1 320 ? 15.418 -27.312 -37.136 1.00 19.71 320 ILE A CA 1
ATOM 3004 C C . ILE A 1 320 ? 15.330 -28.434 -38.206 1.00 20.14 320 ILE A C 1
ATOM 3005 O O . ILE A 1 320 ? 16.121 -29.376 -38.164 1.00 20.27 320 ILE A O 1
ATOM 3021 N N . TYR A 1 321 ? 14.332 -28.356 -39.083 1.00 18.97 321 TYR A N 1
ATOM 3022 C CA . TYR A 1 321 ? 14.045 -29.388 -40.049 1.00 19.57 321 TYR A CA 1
ATOM 3023 C C . TYR A 1 321 ? 13.412 -28.778 -41.291 1.00 19.03 321 TYR A C 1
ATOM 3024 O O . TYR A 1 321 ? 12.545 -27.891 -41.217 1.00 18.53 321 TYR A O 1
ATOM 3042 N N . ASP A 1 322 ? 13.831 -29.310 -42.439 1.00 18.91 322 ASP A N 1
ATOM 3043 C CA . ASP A 1 322 ? 13.315 -28.939 -43.745 1.00 18.82 322 ASP A CA 1
ATOM 3044 C C . ASP A 1 322 ? 13.097 -30.293 -44.432 1.00 19.47 322 ASP A C 1
ATOM 3045 O O . ASP A 1 322 ? 14.067 -31.048 -44.611 1.00 19.00 322 ASP A O 1
ATOM 3054 N N . GLY A 1 323 ? 11.837 -30.597 -44.712 1.00 19.69 323 GLY A N 1
ATOM 3055 C CA . GLY A 1 323 ? 11.417 -31.884 -45.255 1.00 20.15 323 GLY A CA 1
ATOM 3056 C C . GLY A 1 323 ? 12.049 -32.252 -46.578 1.00 20.22 323 GLY A C 1
ATOM 3057 O O . GLY A 1 323 ? 12.496 -31.366 -47.314 1.00 20.41 323 GLY A O 1
ATOM 3061 N N . PRO A 1 324 ? 12.025 -33.563 -46.939 1.00 19.76 324 PRO A N 1
ATOM 3062 C CA . PRO A 1 324 ? 12.697 -33.992 -48.179 1.00 19.48 324 PRO A CA 1
ATOM 3063 C C . PRO A 1 324 ? 12.087 -33.467 -49.467 1.00 19.17 324 PRO A C 1
ATOM 3064 O O . PRO A 1 324 ? 12.740 -33.512 -50.496 1.00 20.03 324 PRO A O 1
ATOM 3075 N N . TRP A 1 325 ? 10.837 -32.983 -49.430 1.00 17.67 325 TRP A N 1
ATOM 3076 C CA . TRP A 1 325 ? 10.195 -32.420 -50.629 1.00 16.95 325 TRP A CA 1
ATOM 3077 C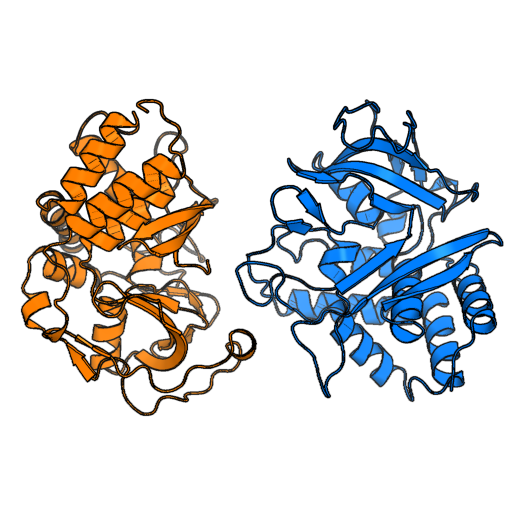 C . TRP A 1 325 ? 11.014 -31.218 -51.133 1.00 17.40 325 TRP A C 1
ATOM 3078 O O . TRP A 1 325 ? 11.482 -30.414 -50.298 1.00 17.27 325 TRP A O 1
ATOM 3099 N N . ASP A 1 326 ? 11.257 -31.143 -52.451 1.00 18.47 326 ASP A N 1
ATOM 3100 C CA . ASP A 1 326 ? 11.944 -30.005 -53.094 1.00 18.93 326 ASP A CA 1
ATOM 3101 C C . ASP A 1 326 ? 10.902 -29.241 -53.949 1.00 19.62 326 ASP A C 1
ATOM 3102 O O . ASP A 1 326 ? 11.188 -28.766 -55.045 1.00 21.07 326 ASP A O 1
ATOM 3111 N N . SER A 1 327 ? 9.666 -29.162 -53.458 1.00 18.62 327 SER A N 1
ATOM 3112 C CA . SER A 1 327 ? 8.548 -28.551 -54.161 1.00 17.59 327 SER A CA 1
ATOM 3113 C C . SER A 1 327 ? 7.430 -28.321 -53.123 1.00 17.19 327 SER A C 1
ATOM 3114 O O . SER A 1 327 ? 7.571 -28.799 -51.990 1.00 18.15 327 SER A O 1
ATOM 3122 N N . TYR A 1 328 ? 6.403 -27.565 -53.471 1.00 15.73 328 TYR A N 1
ATOM 3123 C CA . TYR A 1 328 ? 5.282 -27.395 -52.550 1.00 15.22 328 TYR A CA 1
ATOM 3124 C C . TYR A 1 328 ? 4.292 -28.539 -52.776 1.00 15.97 328 TYR A C 1
ATOM 3125 O O . TYR A 1 328 ? 4.033 -28.924 -53.928 1.00 16.40 328 TYR A O 1
ATOM 3143 N N . PRO A 1 329 ? 3.732 -29.107 -51.699 1.00 16.68 329 PRO A N 1
ATOM 3144 C CA . PRO A 1 329 ? 3.927 -28.761 -50.280 1.00 15.86 329 PRO A CA 1
ATOM 3145 C C . PRO A 1 329 ? 5.263 -29.244 -49.709 1.00 16.15 329 PRO A C 1
ATOM 3146 O O . PRO A 1 329 ? 5.708 -30.356 -50.009 1.00 16.92 329 PRO A O 1
ATOM 3157 N N . ASP A 1 330 ? 5.909 -28.400 -48.916 1.00 15.17 330 ASP A N 1
ATOM 3158 C CA . ASP A 1 330 ? 7.125 -28.785 -48.210 1.00 15.31 330 ASP A CA 1
ATOM 3159 C C . ASP A 1 330 ? 6.793 -28.760 -46.701 1.00 15.44 330 ASP A C 1
ATOM 3160 O O . ASP A 1 330 ? 5.644 -28.442 -46.333 1.00 15.35 330 ASP A O 1
ATOM 3169 N N . VAL A 1 331 ? 7.745 -29.122 -45.816 1.00 14.48 331 VAL A N 1
ATOM 3170 C CA . VAL A 1 331 ? 7.480 -29.079 -44.371 1.00 15.38 331 VAL A CA 1
ATOM 3171 C C . VAL A 1 331 ? 8.674 -28.378 -43.735 1.00 16.42 331 VAL A C 1
ATOM 3172 O O . VAL A 1 331 ? 9.816 -28.698 -44.081 1.00 15.60 331 VAL A O 1
ATOM 3185 N N . LEU A 1 332 ? 8.410 -27.406 -42.877 1.00 16.92 332 LEU A N 1
ATOM 3186 C CA . LEU A 1 332 ? 9.482 -26.729 -42.094 1.00 18.35 332 LEU A CA 1
ATOM 3187 C C . LEU A 1 332 ? 9.108 -26.815 -40.621 1.00 18.73 332 LEU A C 1
ATOM 3188 O O . LEU A 1 332 ? 7.939 -26.586 -40.297 1.00 19.76 332 LEU A O 1
ATOM 3204 N N . ALA A 1 333 ? 10.079 -27.070 -39.729 1.00 18.43 333 ALA A N 1
ATOM 3205 C CA . ALA A 1 333 ? 9.839 -27.099 -38.261 1.00 19.47 333 ALA A CA 1
ATOM 3206 C C . ALA A 1 333 ? 10.463 -25.813 -37.721 1.00 20.00 333 ALA A C 1
ATOM 3207 O O . ALA A 1 333 ? 11.673 -25.697 -37.672 1.00 21.28 333 ALA A O 1
ATOM 3214 N N . MET A 1 334 ? 9.645 -24.826 -37.375 1.00 19.46 334 MET A N 1
ATOM 3215 C CA . MET A 1 334 ? 10.116 -23.470 -37.107 1.00 19.04 334 MET A CA 1
ATOM 3216 C C . MET A 1 334 ? 10.065 -22.971 -35.697 1.00 19.14 334 MET A C 1
ATOM 3217 O O . MET A 1 334 ? 9.212 -23.384 -34.910 1.00 20.32 334 MET A O 1
ATOM 3231 N N . GLN A 1 335 ? 10.984 -22.035 -35.384 1.00 17.60 335 GLN A N 1
ATOM 3232 C CA . GLN A 1 335 ? 11.010 -21.297 -34.119 1.00 17.52 335 GLN A CA 1
ATOM 3233 C C . GLN A 1 335 ? 10.568 -19.881 -34.479 1.00 17.85 335 GLN A C 1
ATOM 3234 O O . GLN A 1 335 ? 11.068 -19.334 -35.476 1.00 18.29 335 GLN A O 1
ATOM 3248 N N . PHE A 1 336 ? 9.632 -19.279 -33.718 1.00 17.89 336 PHE A N 1
ATOM 3249 C CA . PHE A 1 336 ? 9.210 -17.920 -34.023 1.00 18.63 336 PHE A CA 1
ATOM 3250 C C . PHE A 1 336 ? 8.568 -17.229 -32.833 1.00 19.49 336 PHE A C 1
ATOM 3251 O O . PHE A 1 336 ? 8.151 -17.898 -31.893 1.00 19.38 336 PHE A O 1
ATOM 3268 N N . ASN A 1 337 ? 8.550 -15.885 -32.852 1.00 20.08 337 ASN A N 1
ATOM 3269 C CA . ASN A 1 337 ? 7.890 -15.079 -31.823 1.00 20.72 337 ASN A CA 1
ATOM 3270 C C . ASN A 1 337 ? 6.610 -14.563 -32.450 1.00 21.89 337 ASN A C 1
ATOM 3271 O O . ASN A 1 337 ? 6.646 -14.039 -33.556 1.00 22.96 337 ASN A O 1
ATOM 3282 N N . TRP A 1 338 ? 5.470 -14.756 -31.785 1.00 21.24 338 TRP A N 1
ATOM 3283 C CA . TRP A 1 338 ? 4.190 -14.282 -32.270 1.00 21.19 338 TRP A CA 1
ATOM 3284 C C . TRP A 1 338 ? 3.702 -13.238 -31.308 1.00 22.51 338 TRP A C 1
ATOM 3285 O O . TRP A 1 338 ? 3.213 -13.571 -30.222 1.00 22.75 338 TRP A O 1
ATOM 3306 N N . ASP A 1 339 ? 3.922 -11.977 -31.663 1.00 22.86 339 ASP A N 1
ATOM 3307 C CA . ASP A 1 339 ? 3.462 -10.798 -30.920 1.00 24.02 339 ASP A CA 1
ATOM 3308 C C . ASP A 1 339 ? 3.680 -10.917 -29.412 1.00 24.44 339 ASP A C 1
ATOM 3309 O O . ASP A 1 339 ? 2.723 -10.784 -28.624 1.00 24.58 339 ASP A O 1
ATOM 3318 N N . GLY A 1 340 ? 4.922 -11.242 -29.024 1.00 24.70 340 GLY A N 1
ATOM 3319 C CA . GLY A 1 340 ? 5.327 -11.303 -27.620 1.00 25.64 340 GLY A CA 1
ATOM 3320 C C . GLY A 1 340 ? 5.403 -12.681 -26.981 1.00 25.79 340 GLY A C 1
ATOM 3321 O O . GLY A 1 340 ? 5.875 -12.787 -25.852 1.00 26.87 340 GLY A O 1
ATOM 3325 N N . TYR A 1 341 ? 4.971 -13.747 -27.697 1.00 24.87 341 TYR A N 1
ATOM 3326 C CA . TYR A 1 341 ? 4.971 -15.113 -27.176 1.00 23.87 341 TYR A CA 1
ATOM 3327 C C . TYR A 1 341 ? 5.751 -16.029 -28.110 1.00 23.12 341 TYR A C 1
ATOM 3328 O O . TYR A 1 341 ? 5.715 -15.849 -29.319 1.00 22.07 341 TYR A O 1
ATOM 3346 N N . TYR A 1 342 ? 6.496 -16.972 -27.542 1.00 22.13 342 TYR A N 1
ATOM 3347 C CA . TYR A 1 342 ? 7.378 -17.820 -28.327 1.00 21.41 342 TYR A CA 1
ATOM 3348 C C . TYR A 1 342 ? 6.773 -19.186 -28.684 1.00 22.06 342 TYR A C 1
ATOM 3349 O O . TYR A 1 342 ? 6.079 -19.796 -27.851 1.00 22.62 342 TYR A O 1
ATOM 3367 N N . LYS A 1 343 ? 7.032 -19.641 -29.926 1.00 21.44 343 LYS A N 1
ATOM 3368 C CA . LYS A 1 343 ? 6.672 -20.970 -30.424 1.00 21.54 343 LYS A CA 1
ATOM 3369 C C . LYS A 1 343 ? 7.969 -21.714 -30.612 1.00 22.25 343 LYS A C 1
ATOM 3370 O O . LYS A 1 343 ? 8.771 -21.337 -31.482 1.00 22.57 343 LYS A O 1
ATOM 3389 N N . GLU A 1 344 ? 8.180 -22.780 -29.826 1.00 22.06 344 GLU A N 1
ATOM 3390 C CA . GLU A 1 344 ? 9.435 -23.501 -29.840 1.00 22.96 344 GLU A CA 1
ATOM 3391 C C . GLU A 1 344 ? 9.658 -24.377 -31.083 1.00 23.76 344 GLU A C 1
ATOM 3392 O O . GLU A 1 344 ? 10.753 -24.336 -31.657 1.00 23.69 344 GLU A O 1
ATOM 3404 N N . VAL A 1 345 ? 8.686 -25.243 -31.425 1.00 24.00 345 VAL A N 1
ATOM 3405 C CA . VAL A 1 345 ? 8.783 -26.104 -32.619 1.00 24.61 345 VAL A CA 1
ATOM 3406 C C . VAL A 1 345 ? 7.391 -26.127 -33.227 1.00 24.85 345 VAL A C 1
ATOM 3407 O O . VAL A 1 345 ? 6.504 -26.771 -32.675 1.00 25.69 345 VAL A O 1
ATOM 3420 N N . GLY A 1 346 ? 7.198 -25.349 -34.290 1.00 23.26 346 GLY A N 1
ATOM 3421 C CA . GLY A 1 346 ? 5.936 -25.276 -35.005 1.00 23.33 346 GLY A CA 1
ATOM 3422 C C . GLY A 1 346 ? 6.138 -25.867 -36.383 1.00 22.88 346 GLY A C 1
ATOM 3423 O O . GLY A 1 346 ? 6.710 -25.200 -37.249 1.00 23.27 346 GLY A O 1
ATOM 3427 N N . SER A 1 347 ? 5.726 -27.134 -36.583 1.00 21.98 347 SER A N 1
ATOM 3428 C CA . SER A 1 347 ? 5.858 -27.789 -37.894 1.00 21.94 347 SER A CA 1
ATOM 3429 C C . SER A 1 347 ? 4.635 -27.451 -38.727 1.00 20.45 347 SER A C 1
ATOM 3430 O O . SER A 1 347 ? 3.508 -27.454 -38.223 1.00 20.98 347 SER A O 1
ATOM 3438 N N . ALA A 1 348 ? 4.868 -27.070 -39.978 1.00 18.66 348 ALA A N 1
ATOM 3439 C CA . ALA A 1 348 ? 3.807 -26.644 -40.857 1.00 17.90 348 ALA A CA 1
ATOM 3440 C C . ALA A 1 348 ? 4.083 -27.125 -42.246 1.00 16.98 348 ALA A C 1
ATOM 3441 O O . ALA A 1 348 ? 5.233 -27.104 -42.718 1.00 16.52 348 ALA A O 1
ATOM 3448 N N . PHE A 1 349 ? 2.997 -27.410 -42.972 1.00 15.53 349 PHE A N 1
ATOM 3449 C CA . PHE A 1 349 ? 3.123 -27.622 -44.410 1.00 14.13 349 PHE A CA 1
ATOM 3450 C C . PHE A 1 349 ? 3.365 -26.210 -44.998 1.00 14.71 349 PHE A C 1
ATOM 3451 O O . PHE A 1 349 ? 2.841 -25.227 -44.451 1.00 15.62 349 PHE A O 1
ATOM 3468 N N . ILE A 1 350 ? 4.148 -26.118 -46.060 1.00 13.78 350 ILE A N 1
ATOM 3469 C CA . ILE A 1 350 ? 4.382 -24.867 -46.759 1.00 14.13 350 ILE A CA 1
ATOM 3470 C C . ILE A 1 350 ? 3.864 -24.986 -48.186 1.00 14.15 350 ILE A C 1
ATOM 3471 O O . ILE A 1 350 ? 4.348 -25.832 -48.937 1.00 15.74 350 ILE A O 1
ATOM 3487 N N . GLY A 1 351 ? 2.949 -24.105 -48.579 1.00 13.08 351 GLY A N 1
ATOM 3488 C CA . GLY A 1 351 ? 2.487 -24.051 -49.958 1.00 13.47 351 GLY A CA 1
ATOM 3489 C C . GLY A 1 351 ? 1.290 -24.913 -50.297 1.00 13.71 351 GLY A C 1
ATOM 3490 O O . GLY A 1 351 ? 0.750 -24.814 -51.404 1.00 15.77 351 GLY A O 1
ATOM 3494 N N . SER A 1 352 ? 0.802 -25.691 -49.334 1.00 12.53 352 SER A N 1
ATOM 3495 C CA . SER A 1 352 ? -0.414 -2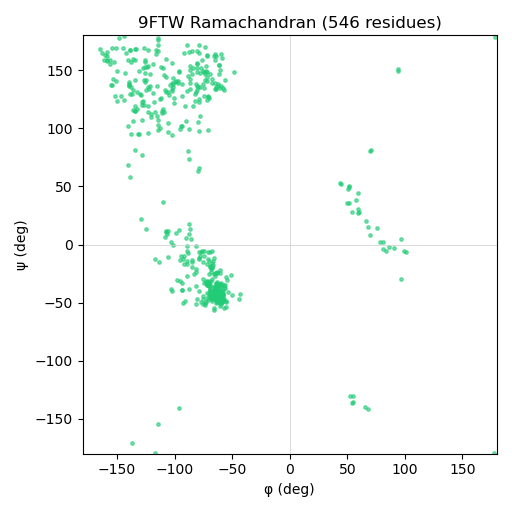6.480 -49.532 1.00 12.37 352 SER A CA 1
ATOM 3496 C C . SER A 1 352 ? -1.662 -25.585 -49.532 1.00 12.19 352 SER A C 1
ATOM 3497 O O . SER A 1 352 ? -1.689 -24.547 -48.867 1.00 13.00 352 SER A O 1
ATOM 3505 N N . SER A 1 353 ? -2.714 -26.029 -50.207 1.00 12.22 353 SER A N 1
ATOM 3506 C CA . SER A 1 353 ? -3.996 -25.342 -50.115 1.00 12.36 353 SER A CA 1
ATOM 3507 C C . SER A 1 353 ? -4.582 -25.627 -48.703 1.00 12.87 353 SER A C 1
ATOM 3508 O O . SER A 1 353 ? -4.257 -26.651 -48.054 1.00 13.28 353 SER A O 1
ATOM 3516 N N . PRO A 1 354 ? -5.563 -24.838 -48.261 1.00 13.23 354 PRO A N 1
ATOM 3517 C CA . PRO A 1 354 ? -6.223 -25.147 -46.971 1.00 13.39 354 PRO A CA 1
ATOM 3518 C C . PRO A 1 354 ? -6.977 -26.481 -47.031 1.00 13.47 354 PRO A C 1
ATOM 3519 O O . PRO A 1 354 ? -6.952 -27.229 -46.048 1.00 14.41 354 PRO A O 1
ATOM 3530 N N . GLU A 1 355 ? -7.605 -26.813 -48.179 1.00 13.17 355 GLU A N 1
ATOM 3531 C CA . GLU A 1 355 ? -8.345 -28.084 -48.288 1.00 13.08 355 GLU A CA 1
ATOM 3532 C C . GLU A 1 355 ? -7.426 -29.287 -48.160 1.00 12.71 355 GLU A C 1
ATOM 3533 O O . GLU A 1 355 ? -7.802 -30.274 -47.523 1.00 13.67 355 GLU A O 1
ATOM 3545 N N . PHE A 1 356 ? -6.184 -29.202 -48.677 1.00 11.47 356 PHE A N 1
ATOM 3546 C CA . PHE A 1 356 ? -5.210 -30.291 -48.500 1.00 12.26 356 PHE A CA 1
ATOM 3547 C C . PHE A 1 356 ? -4.961 -30.551 -47.022 1.00 12.92 356 PHE A C 1
ATOM 3548 O O . PHE A 1 356 ? -5.024 -31.691 -46.575 1.00 14.08 356 PHE A O 1
ATOM 3565 N N . GLU A 1 357 ? -4.705 -29.482 -46.246 1.00 12.42 357 GLU A N 1
ATOM 3566 C CA . GLU A 1 357 ? -4.396 -29.650 -44.825 1.00 12.27 357 GLU A CA 1
ATOM 3567 C C . GLU A 1 357 ? -5.602 -30.115 -44.066 1.00 12.69 357 GLU A C 1
ATOM 3568 O O . GLU A 1 357 ? -5.511 -31.030 -43.264 1.00 12.66 357 GLU A O 1
ATOM 3580 N N . PHE A 1 358 ? -6.760 -29.517 -44.347 1.00 12.01 358 PHE A N 1
ATOM 3581 C CA . PHE A 1 358 ? -8.003 -29.857 -43.657 1.00 13.08 358 PHE A CA 1
ATOM 3582 C C . PHE A 1 358 ? -8.356 -31.328 -43.905 1.00 13.68 358 PHE A C 1
ATOM 3583 O O . PHE A 1 358 ? -8.690 -32.033 -42.959 1.00 14.28 358 PHE A O 1
ATOM 3600 N N . ALA A 1 359 ? -8.199 -31.798 -45.162 1.00 13.76 359 ALA A N 1
ATOM 3601 C CA . ALA A 1 359 ? -8.449 -33.200 -45.538 1.00 14.01 359 ALA A CA 1
ATOM 3602 C C . ALA A 1 359 ? -7.494 -34.156 -44.812 1.00 13.79 359 ALA A C 1
ATOM 3603 O O . ALA A 1 359 ? -7.959 -35.130 -44.186 1.00 14.11 359 ALA A O 1
ATOM 3610 N N . LEU A 1 360 ? -6.169 -33.875 -44.822 1.00 13.49 360 LEU A N 1
ATOM 3611 C CA . LEU A 1 360 ? -5.229 -34.813 -44.194 1.00 14.54 360 LEU A CA 1
ATOM 3612 C C . LEU A 1 360 ? -5.439 -34.869 -42.685 1.00 15.59 360 LEU A C 1
ATOM 3613 O O . LEU A 1 360 ? -5.453 -35.964 -42.114 1.00 15.64 360 LEU A O 1
ATOM 3629 N N . TYR A 1 361 ? -5.618 -33.694 -42.038 1.00 16.08 361 TYR A N 1
ATOM 3630 C CA . TYR A 1 361 ? -5.840 -33.689 -40.592 1.00 16.44 361 TYR A CA 1
ATOM 3631 C C . TYR A 1 361 ? -7.154 -34.388 -40.241 1.00 16.00 361 TYR A C 1
ATOM 3632 O O . TYR A 1 361 ? -7.206 -35.143 -39.260 1.00 16.44 361 TYR A O 1
ATOM 3650 N N . SER A 1 362 ? -8.191 -34.206 -41.063 1.00 15.03 362 SER A N 1
ATOM 3651 C CA . SER A 1 362 ? -9.482 -34.879 -40.804 1.00 15.49 362 SER A CA 1
ATOM 3652 C C . SER A 1 362 ? -9.343 -36.374 -41.030 1.00 16.23 362 SER A C 1
ATOM 3653 O O . SER A 1 362 ? -9.889 -37.149 -40.267 1.00 17.45 362 SER A O 1
ATOM 3661 N N . LEU A 1 363 ? -8.592 -36.788 -42.068 1.00 15.76 363 LEU A N 1
ATOM 3662 C CA . LEU A 1 363 ? -8.350 -38.199 -42.347 1.00 16.18 363 LEU A CA 1
ATOM 3663 C C . LEU A 1 363 ? -7.697 -38.860 -41.132 1.00 16.47 363 LEU A C 1
ATOM 3664 O O . LEU A 1 363 ? -8.158 -39.904 -40.697 1.00 17.42 363 LEU A O 1
ATOM 3680 N N . CYS A 1 364 ? -6.643 -38.230 -40.568 1.00 17.18 364 CYS A N 1
ATOM 3681 C CA . CYS A 1 364 ? -5.961 -38.804 -39.420 1.00 17.53 364 CYS A CA 1
ATOM 3682 C C . CYS A 1 364 ? -6.892 -38.880 -38.220 1.00 18.28 364 CYS A C 1
ATOM 3683 O O . CYS A 1 364 ? -6.862 -39.873 -37.500 1.00 19.05 364 CYS A O 1
ATOM 3691 N N . PHE A 1 365 ? -7.701 -37.844 -37.993 1.00 17.50 365 PHE A N 1
ATOM 3692 C CA . PHE A 1 365 ? -8.601 -37.826 -36.843 1.00 18.87 365 PHE A CA 1
ATOM 3693 C C . PHE A 1 365 ? -9.746 -38.845 -36.967 1.00 20.15 365 PHE A C 1
ATOM 3694 O O . PHE A 1 365 ? -10.159 -39.436 -35.975 1.00 20.91 365 PHE A O 1
ATOM 3711 N N . ILE A 1 366 ? -10.288 -39.012 -38.165 1.00 20.42 366 ILE A N 1
ATOM 3712 C CA . ILE A 1 366 ? -11.400 -39.930 -38.392 1.00 21.29 366 ILE A CA 1
ATOM 3713 C C . ILE A 1 366 ? -10.909 -41.392 -38.398 1.00 21.87 366 ILE A C 1
ATOM 3714 O O . ILE A 1 366 ? -11.581 -42.266 -37.844 1.00 22.34 366 ILE A O 1
ATOM 3730 N N . ALA A 1 367 ? -9.788 -41.667 -39.076 1.00 22.21 367 ALA A N 1
ATOM 3731 C CA . ALA A 1 367 ? -9.278 -43.029 -39.195 1.00 23.05 367 ALA A CA 1
ATOM 3732 C C . ALA A 1 367 ? -8.486 -43.507 -37.984 1.00 23.62 367 ALA A C 1
ATOM 3733 O O . ALA A 1 367 ? -8.497 -44.704 -37.701 1.00 24.82 367 ALA A O 1
ATOM 3740 N N . ARG A 1 368 ? -7.715 -42.611 -37.344 1.00 22.36 368 ARG A N 1
ATOM 3741 C CA . ARG A 1 368 ? -6.845 -42.972 -36.225 1.00 22.49 368 ARG A CA 1
ATOM 3742 C C . ARG A 1 368 ? -6.903 -41.894 -35.112 1.00 22.56 368 ARG A C 1
ATOM 3743 O O . ARG A 1 368 ? -5.874 -41.291 -34.792 1.00 22.92 368 ARG A O 1
ATOM 3764 N N . PRO A 1 369 ? -8.087 -41.591 -34.535 1.00 23.02 369 PRO A N 1
ATOM 3765 C CA . PRO A 1 369 ? -8.132 -40.558 -33.482 1.00 23.28 369 PRO A CA 1
ATOM 3766 C C . PRO A 1 369 ? -7.207 -40.855 -32.306 1.00 23.73 369 PRO A C 1
ATOM 3767 O O . PRO A 1 369 ? -7.201 -41.980 -31.801 1.00 24.22 369 PRO A O 1
ATOM 3778 N N . GLY A 1 370 ? -6.440 -39.861 -31.871 1.00 23.61 370 GLY A N 1
ATOM 3779 C CA . GLY A 1 370 ? -5.551 -40.030 -30.725 1.00 23.81 370 GLY A CA 1
ATOM 3780 C C . GLY A 1 370 ? -4.201 -40.648 -30.996 1.00 24.34 370 GLY A C 1
ATOM 3781 O O . GLY A 1 370 ? -3.361 -40.695 -30.085 1.00 25.41 370 GLY A O 1
ATOM 3785 N N . LYS A 1 371 ? -3.966 -41.100 -32.233 1.00 23.49 371 LYS A N 1
ATOM 3786 C CA . LYS A 1 371 ? -2.747 -41.813 -32.592 1.00 23.20 371 LYS A CA 1
ATOM 3787 C C . LYS A 1 371 ? -1.865 -41.051 -33.576 1.00 22.58 371 LYS A C 1
ATOM 3788 O O . LYS A 1 371 ? -2.252 -40.004 -34.091 1.00 20.64 371 LYS A O 1
ATOM 3807 N N . VAL A 1 372 ? -0.657 -41.581 -33.814 1.00 22.98 372 VAL A N 1
ATOM 3808 C CA . VAL A 1 372 ? 0.233 -41.039 -34.820 1.00 23.14 372 VAL A CA 1
ATOM 3809 C C . VAL A 1 372 ? -0.110 -41.822 -36.080 1.00 23.06 372 VAL A C 1
ATOM 3810 O O . VAL A 1 372 ? -0.020 -43.059 -36.099 1.00 23.33 372 VAL A O 1
ATOM 3823 N N . CYS A 1 373 ? -0.548 -41.108 -37.106 1.00 21.91 373 CYS A N 1
ATOM 3824 C CA . CYS A 1 373 ? -0.972 -41.664 -38.380 1.00 22.46 373 CYS A CA 1
ATOM 3825 C C . CYS A 1 373 ? 0.176 -41.477 -39.379 1.00 21.72 373 CYS A C 1
ATOM 3826 O O . CYS A 1 373 ? 0.679 -40.354 -39.532 1.00 21.44 373 CYS A O 1
ATOM 3834 N N . GLN A 1 374 ? 0.615 -42.569 -40.034 1.00 20.62 374 GLN A N 1
ATOM 3835 C CA . GLN A 1 374 ? 1.722 -42.507 -40.990 1.00 21.52 374 GLN A CA 1
ATOM 3836 C C . GLN A 1 374 ? 1.200 -42.225 -42.402 1.00 21.40 374 GLN A C 1
ATOM 3837 O O . GLN A 1 374 ? 0.609 -43.106 -43.053 1.00 23.05 374 GLN A O 1
ATOM 3851 N N . LEU A 1 375 ? 1.405 -41.011 -42.867 1.00 18.82 375 LEU A N 1
ATOM 3852 C CA . LEU A 1 375 ? 0.981 -40.628 -44.207 1.00 18.09 375 LEU A CA 1
ATOM 3853 C C . LEU A 1 375 ? 2.127 -40.860 -45.183 1.00 18.17 375 LEU A C 1
ATOM 3854 O O . LEU A 1 375 ? 3.304 -40.991 -44.787 1.00 18.91 375 LEU A O 1
ATOM 3870 N N . SER A 1 376 ? 1.773 -40.856 -46.487 1.00 17.08 376 SER A N 1
ATOM 3871 C CA . SER A 1 376 ? 2.743 -40.926 -47.576 1.00 17.06 376 SER A CA 1
ATOM 3872 C C . SER A 1 376 ? 2.386 -39.754 -48.483 1.00 16.56 376 SER A C 1
ATOM 3873 O O . SER A 1 376 ? 1.247 -39.660 -48.940 1.00 16.69 376 SER A O 1
ATOM 3881 N N . LEU A 1 377 ? 3.339 -38.852 -48.725 1.00 15.14 377 LEU A N 1
ATOM 3882 C CA . LEU A 1 377 ? 3.118 -37.646 -49.532 1.00 15.10 377 LEU A CA 1
ATOM 3883 C C . LEU A 1 377 ? 4.258 -37.455 -50.501 1.00 15.83 377 LEU A C 1
ATOM 3884 O O . LEU A 1 377 ? 5.406 -37.235 -50.078 1.00 16.20 377 LEU A O 1
ATOM 3900 N N . GLY A 1 378 ? 3.954 -37.557 -51.795 1.00 16.38 378 GLY A N 1
ATOM 3901 C CA . GLY A 1 378 ? 4.980 -37.472 -52.833 1.00 17.01 378 GLY A CA 1
ATOM 3902 C C . GLY A 1 378 ? 6.038 -38.548 -52.674 1.00 17.67 378 GLY A C 1
ATOM 3903 O O . GLY A 1 378 ? 7.189 -38.330 -53.056 1.00 18.59 378 GLY A O 1
ATOM 3907 N N . GLY A 1 379 ? 5.659 -39.686 -52.072 1.00 17.33 379 GLY A N 1
ATOM 3908 C CA . GLY A 1 379 ? 6.562 -40.810 -51.836 1.00 18.65 379 GLY A CA 1
ATOM 3909 C C . GLY A 1 379 ? 7.383 -40.735 -50.557 1.00 19.26 379 GLY A C 1
ATOM 3910 O O . GLY A 1 379 ? 8.155 -41.663 -50.278 1.00 20.60 379 GLY A O 1
ATOM 3914 N N . TYR A 1 380 ? 7.247 -39.646 -49.782 1.00 17.90 380 TYR A N 1
ATOM 3915 C CA . TYR A 1 380 ? 7.985 -39.516 -48.538 1.00 18.07 380 TYR A CA 1
ATOM 3916 C C . TYR A 1 380 ? 7.015 -39.704 -47.355 1.00 18.73 380 TYR A C 1
ATOM 3917 O O . TYR A 1 380 ? 5.855 -39.247 -47.396 1.00 18.61 380 TYR A O 1
ATOM 3935 N N . PRO A 1 381 ? 7.496 -40.342 -46.272 1.00 18.50 381 PRO A N 1
ATOM 3936 C CA . PRO A 1 381 ? 6.628 -40.523 -45.110 1.00 18.25 381 PRO A CA 1
ATOM 3937 C C . PRO A 1 381 ? 6.470 -39.244 -44.323 1.00 19.04 381 PRO A C 1
ATOM 3938 O O . PRO A 1 381 ? 7.387 -38.409 -44.282 1.00 19.86 381 PRO A O 1
ATOM 3949 N N . LEU A 1 382 ? 5.313 -39.092 -43.690 1.00 18.43 382 LEU A N 1
ATOM 3950 C CA . LEU A 1 382 ? 5.094 -37.966 -42.809 1.00 19.64 382 LEU A CA 1
ATOM 3951 C C . LEU A 1 382 ? 4.115 -38.374 -41.770 1.00 19.46 382 LEU A C 1
ATOM 3952 O O . LEU A 1 382 ? 3.059 -38.892 -42.112 1.00 19.99 382 LEU A O 1
ATOM 3968 N N . ALA A 1 383 ? 4.465 -38.172 -40.509 1.00 19.38 383 ALA A N 1
ATOM 3969 C CA . ALA A 1 383 ? 3.624 -38.629 -39.428 1.00 19.70 383 ALA A CA 1
ATOM 3970 C C . ALA A 1 383 ? 2.832 -37.471 -38.855 1.00 18.17 383 ALA A C 1
ATOM 3971 O O . ALA A 1 383 ? 3.373 -36.377 -38.668 1.00 18.11 383 ALA A O 1
ATOM 3978 N N . VAL A 1 384 ? 1.566 -37.712 -38.567 1.00 17.53 384 VAL A N 1
ATOM 3979 C CA . VAL A 1 384 ? 0.681 -36.693 -38.006 1.00 17.78 384 VAL A CA 1
ATOM 3980 C C . VAL A 1 384 ? 0.075 -37.220 -36.734 1.00 18.21 384 VAL A C 1
ATOM 3981 O O . VAL A 1 384 ? -0.469 -38.302 -36.747 1.00 19.32 384 VAL A O 1
ATOM 3994 N N . ARG A 1 385 ? 0.072 -36.419 -35.659 1.00 17.62 385 ARG A N 1
ATOM 3995 C CA . ARG A 1 385 ? -0.614 -36.770 -34.420 1.00 17.97 385 ARG A CA 1
ATOM 3996 C C . ARG A 1 385 ? -1.957 -36.054 -34.367 1.00 18.64 385 ARG A C 1
ATOM 3997 O O . ARG A 1 385 ? -2.044 -34.887 -34.721 1.00 20.03 385 ARG A O 1
ATOM 4018 N N . THR A 1 386 ? -2.999 -36.735 -33.900 1.00 18.47 386 THR A N 1
ATOM 4019 C CA . THR A 1 386 ? -4.259 -36.081 -33.533 1.00 19.08 386 THR A CA 1
ATOM 4020 C C . THR A 1 386 ? -4.585 -36.522 -32.107 1.00 20.15 386 THR A C 1
ATOM 4021 O O . THR A 1 386 ? -4.194 -37.617 -31.699 1.00 20.60 386 THR A O 1
ATOM 4032 N N . TYR A 1 387 ? -5.305 -35.667 -31.365 1.00 19.76 387 TYR A N 1
ATOM 4033 C CA . TYR A 1 387 ? -5.808 -35.961 -30.028 1.00 20.73 387 TYR A CA 1
ATOM 4034 C C . TYR A 1 387 ? -7.263 -35.514 -29.971 1.00 21.26 387 TYR A C 1
ATOM 4035 O O . TYR A 1 387 ? -7.627 -34.494 -30.569 1.00 21.11 387 TYR A O 1
ATOM 4053 N N . THR A 1 388 ? -8.098 -36.302 -29.296 1.00 22.63 388 THR A N 1
ATOM 4054 C CA . THR A 1 388 ? -9.486 -35.900 -29.074 1.00 23.44 388 THR A CA 1
ATOM 4055 C C . THR A 1 388 ? -9.510 -34.931 -27.899 1.00 23.97 388 THR A C 1
ATOM 4056 O O . THR A 1 388 ? -8.648 -34.995 -27.014 1.00 25.21 388 THR A O 1
ATOM 4067 N N . TRP A 1 389 ? -10.495 -34.033 -27.876 1.00 23.19 389 TRP A N 1
ATOM 4068 C CA . TRP A 1 389 ? -10.703 -33.173 -26.723 1.00 23.64 389 TRP A CA 1
ATOM 4069 C C . TRP A 1 389 ? -11.432 -34.077 -25.697 1.00 24.63 389 TRP A C 1
ATOM 4070 O O . TRP A 1 389 ? -12.400 -34.757 -26.053 1.00 25.29 389 TRP A O 1
ATOM 4091 N N A ASP A 1 390 ? -10.962 -34.076 -24.450 0.46 25.13 390 ASP A N 1
ATOM 4092 N N B ASP A 1 390 ? -10.970 -34.096 -24.443 0.54 24.52 390 ASP A N 1
ATOM 4093 C CA A ASP A 1 390 ? -11.455 -34.994 -23.404 0.46 26.23 390 ASP A CA 1
ATOM 4094 C CA B ASP A 1 390 ? -11.538 -35.023 -23.443 0.54 24.98 390 ASP A CA 1
ATOM 4095 C C A ASP A 1 390 ? -12.335 -34.382 -22.289 0.46 27.37 390 ASP A C 1
ATOM 4096 C C B ASP A 1 390 ? -12.297 -34.373 -22.262 0.54 26.83 390 ASP A C 1
ATOM 4097 O O A ASP A 1 390 ? -12.743 -35.128 -21.397 0.46 27.79 390 ASP A O 1
ATOM 4098 O O B ASP A 1 390 ? -12.634 -35.093 -21.322 0.54 27.32 390 ASP A O 1
ATOM 4115 N N . LYS A 1 391 ? -12.656 -33.081 -22.342 1.00 27.87 391 LYS A N 1
ATOM 4116 C CA . LYS A 1 391 ? -13.451 -32.411 -21.291 1.00 28.47 391 LYS A CA 1
ATOM 4117 C C . LYS A 1 391 ? -14.910 -32.127 -21.715 1.00 28.47 391 LYS A C 1
ATOM 4118 O O . LYS A 1 391 ? -15.726 -31.787 -20.854 1.00 28.34 391 LYS A O 1
ATOM 4137 N N . SER A 1 392 ? -15.258 -32.306 -23.000 1.00 27.61 392 SER A N 1
ATOM 4138 C CA . SER A 1 392 ? -16.644 -32.125 -23.452 1.00 27.16 392 SER A CA 1
ATOM 4139 C C . SER A 1 392 ? -16.888 -32.971 -24.723 1.00 25.90 392 SER A C 1
ATOM 4140 O O . SER A 1 392 ? -15.931 -33.514 -25.293 1.00 26.32 392 SER A O 1
ATOM 4148 N N . THR A 1 393 ? -18.164 -33.098 -25.151 1.00 24.72 393 THR A N 1
ATOM 4149 C CA . THR A 1 393 ? -18.537 -33.853 -26.361 1.00 24.89 393 THR A CA 1
ATOM 4150 C C . THR A 1 393 ? -19.617 -33.098 -27.153 1.00 24.88 393 THR A C 1
ATOM 4151 O O . THR A 1 393 ? -20.266 -32.220 -26.598 1.00 24.98 393 THR A O 1
ATOM 4162 N N . TYR A 1 394 ? -19.887 -33.515 -28.395 1.00 24.05 394 TYR A N 1
ATOM 4163 C CA . TYR A 1 394 ? -21.032 -33.005 -29.153 1.00 24.63 394 TYR A CA 1
ATOM 4164 C C . TYR A 1 394 ? -21.856 -34.198 -29.615 1.00 25.81 394 TYR A C 1
ATOM 4165 O O . TYR A 1 394 ? -21.347 -35.322 -29.720 1.00 26.49 394 TYR A O 1
ATOM 4183 N N . GLY A 1 395 ? -23.133 -33.968 -29.890 1.00 25.84 395 GLY A N 1
ATOM 4184 C CA . GLY A 1 395 ? -24.022 -35.023 -30.353 1.00 26.78 395 GLY A CA 1
ATOM 4185 C C . GLY A 1 395 ? -24.043 -36.229 -29.416 1.00 26.88 395 GLY A C 1
ATOM 4186 O O . GLY A 1 395 ? -24.034 -36.055 -28.192 1.00 25.89 395 GLY A O 1
ATOM 4190 N N . ASN A 1 396 ? -23.976 -37.440 -29.971 1.00 27.27 396 ASN A N 1
ATOM 4191 C CA . ASN A 1 396 ? -24.006 -38.654 -29.152 1.00 27.47 396 ASN A CA 1
ATOM 4192 C C . ASN A 1 396 ? -22.591 -39.025 -28.704 1.00 28.02 396 ASN A C 1
ATOM 4193 O O . ASN A 1 396 ? -22.002 -39.963 -29.226 1.00 28.89 396 ASN A O 1
ATOM 4204 N N . GLY A 1 397 ? -22.044 -38.264 -27.761 1.00 27.88 397 GLY A N 1
ATOM 4205 C CA . GLY A 1 397 ? -20.716 -38.524 -27.203 1.00 26.87 397 GLY A CA 1
ATOM 4206 C C . GLY A 1 397 ? -19.577 -38.482 -28.211 1.00 26.16 397 GLY A C 1
ATOM 4207 O O . GLY A 1 397 ? -18.523 -39.099 -27.998 1.00 25.49 397 GLY A O 1
ATOM 4211 N N . LYS A 1 398 ? -19.742 -37.694 -29.289 1.00 25.16 398 LYS A N 1
ATOM 4212 C CA . LYS A 1 398 ? -18.696 -37.566 -30.311 1.00 24.69 398 LYS A CA 1
ATOM 4213 C C . LYS A 1 398 ? -17.635 -36.585 -29.840 1.00 23.55 398 LYS A C 1
ATOM 4214 O O . LYS A 1 398 ? -17.903 -35.711 -29.020 1.00 23.15 398 LYS A O 1
ATOM 4233 N N . LYS A 1 399 ? -16.423 -36.704 -30.376 1.00 22.95 399 LYS A N 1
ATOM 4234 C CA . LYS A 1 399 ? -15.309 -35.897 -29.924 1.00 22.96 399 LYS A CA 1
ATOM 4235 C C . LYS A 1 399 ? -14.898 -34.738 -30.837 1.00 22.31 399 LYS A C 1
ATOM 4236 O O . LYS A 1 399 ? -14.689 -34.929 -32.038 1.00 22.29 399 LYS A O 1
ATOM 4255 N N . TYR A 1 400 ? -14.614 -33.581 -30.217 1.00 21.72 400 TYR A N 1
ATOM 4256 C CA . TYR A 1 400 ? -14.011 -32.447 -30.898 1.00 20.86 400 TYR A CA 1
ATOM 4257 C C . TYR A 1 400 ? -12.512 -32.755 -31.086 1.00 20.40 400 TYR A C 1
ATOM 4258 O O . TYR A 1 400 ? -11.917 -33.565 -30.358 1.00 20.71 400 TYR A O 1
ATOM 4276 N N . ILE A 1 401 ? -11.902 -32.069 -32.046 1.00 19.04 401 ILE A N 1
ATOM 4277 C CA . ILE A 1 401 ? -10.485 -32.203 -32.283 1.00 19.04 401 ILE A CA 1
ATOM 4278 C C . ILE A 1 401 ? -9.789 -31.308 -31.272 1.00 19.06 401 ILE A C 1
ATOM 4279 O O . ILE A 1 401 ? -10.037 -30.100 -31.252 1.00 18.95 401 ILE A O 1
ATOM 4295 N N . ALA A 1 402 ? -8.892 -31.880 -30.457 1.00 18.95 402 ALA A N 1
ATOM 4296 C CA . ALA A 1 402 ? -8.077 -31.065 -29.547 1.00 19.09 402 ALA A CA 1
ATOM 4297 C C . ALA A 1 402 ? -6.905 -30.485 -30.391 1.00 19.91 402 ALA A C 1
ATOM 4298 O O . ALA A 1 402 ? -6.614 -29.297 -30.333 1.00 20.74 402 ALA A O 1
ATOM 4305 N N . THR A 1 403 ? -6.248 -31.335 -31.188 1.00 19.26 403 THR A N 1
ATOM 4306 C CA . THR A 1 403 ? -5.140 -30.903 -32.026 1.00 18.76 403 THR A CA 1
ATOM 4307 C C . THR A 1 403 ? -4.879 -31.901 -33.143 1.00 17.85 403 THR A C 1
ATOM 4308 O O . THR A 1 403 ? -5.325 -33.049 -33.082 1.00 17.74 403 THR A O 1
ATOM 4319 N N . ALA A 1 404 ? -4.227 -31.420 -34.188 1.00 17.39 404 ALA A N 1
ATOM 4320 C CA . ALA A 1 404 ? -3.739 -32.205 -35.311 1.00 17.42 404 ALA A CA 1
ATOM 4321 C C . ALA A 1 404 ? -2.416 -31.553 -35.691 1.00 16.78 404 ALA A C 1
ATOM 4322 O O . ALA A 1 404 ? -2.411 -30.337 -35.904 1.00 16.40 404 ALA A O 1
ATOM 4329 N N . TYR A 1 405 ? -1.294 -32.313 -35.733 1.00 17.59 405 TYR A N 1
ATOM 4330 C CA . TYR A 1 405 ? -0.026 -31.685 -36.078 1.00 17.63 405 TYR A CA 1
ATOM 4331 C C . TYR A 1 405 ? 0.974 -32.661 -36.647 1.00 17.66 405 TYR A C 1
ATOM 4332 O O . TYR A 1 405 ? 0.920 -33.853 -36.360 1.00 18.75 405 TYR A O 1
ATOM 4350 N N . ILE A 1 406 ? 1.908 -32.143 -37.419 1.00 16.11 406 ILE A N 1
ATOM 4351 C CA . ILE A 1 406 ? 3.000 -32.914 -37.998 1.00 16.84 406 ILE A CA 1
ATOM 4352 C C . ILE A 1 406 ? 3.971 -33.188 -36.872 1.00 19.26 406 ILE A C 1
ATOM 4353 O O . ILE A 1 406 ? 4.435 -32.230 -36.246 1.00 18.48 406 ILE A O 1
ATOM 4369 N N . VAL A 1 407 ? 4.356 -34.460 -36.666 1.00 21.11 407 VAL A N 1
ATOM 4370 C CA . VAL A 1 407 ? 5.285 -34.770 -35.564 1.00 25.36 407 VAL A CA 1
ATOM 4371 C C . VAL A 1 407 ? 6.732 -34.466 -35.973 1.00 29.21 407 VAL A C 1
ATOM 4372 O O . VAL A 1 407 ? 7.088 -34.653 -37.131 1.00 28.74 407 VAL A O 1
ATOM 4385 N N . SER A 1 408 ? 7.582 -34.058 -34.993 1.00 32.53 408 SER A N 1
ATOM 4386 C CA . SER A 1 408 ? 9.009 -33.752 -35.211 1.00 35.85 408 SER A CA 1
ATOM 4387 C C . SER A 1 408 ? 9.725 -34.762 -36.117 1.00 38.45 408 SER A C 1
ATOM 4388 O O . SER A 1 408 ? 9.651 -35.968 -35.860 1.00 39.63 408 SER A O 1
ATOM 4396 N N . HIS B 1 131 ? 8.652 -1.946 -1.484 1.00 48.07 131 HIS B N 1
ATOM 4397 C CA . HIS B 1 131 ? 8.056 -2.193 -2.804 1.00 48.16 131 HIS B CA 1
ATOM 4398 C C . HIS B 1 131 ? 7.486 -0.925 -3.475 1.00 47.56 131 HIS B C 1
ATOM 4399 O O . HIS B 1 131 ? 6.584 -1.003 -4.324 1.00 46.44 131 HIS B O 1
ATOM 4406 N N . SER B 1 132 ? 8.060 0.223 -3.123 1.00 47.38 132 SER B N 1
ATOM 4407 C CA . SER B 1 132 ? 7.666 1.550 -3.565 1.00 47.44 132 SER B CA 1
ATOM 4408 C C . SER B 1 132 ? 7.366 1.695 -5.052 1.00 46.10 132 SER B C 1
ATOM 4409 O O . SER B 1 132 ? 6.374 2.316 -5.397 1.00 47.04 132 SER B O 1
ATOM 4412 N N . SER B 1 133 ? 8.233 1.176 -5.922 1.00 44.26 133 SER B N 1
ATOM 4413 C CA . SER B 1 133 ? 8.145 1.334 -7.366 1.00 42.44 133 SER B CA 1
ATOM 4414 C C . SER B 1 133 ? 6.756 1.052 -8.014 1.00 39.11 133 SER B C 1
ATOM 4415 O O . SER B 1 133 ? 5.960 0.231 -7.538 1.00 39.07 133 SER B O 1
ATOM 4418 N N . ASP B 1 134 ? 6.515 1.792 -9.113 1.00 36.47 134 ASP B N 1
ATOM 4419 C CA . ASP B 1 134 ? 5.298 1.845 -9.935 1.00 34.41 134 ASP B CA 1
ATOM 4420 C C . ASP B 1 134 ? 4.671 0.491 -10.240 1.00 32.40 134 ASP B C 1
ATOM 4421 O O . ASP B 1 134 ? 3.448 0.390 -10.230 1.00 32.58 134 ASP B O 1
ATOM 4430 N N . ALA B 1 135 ? 5.474 -0.531 -10.567 1.00 30.36 135 ALA B N 1
ATOM 4431 C CA . ALA B 1 135 ? 4.907 -1.850 -10.877 1.00 29.36 135 ALA B CA 1
ATOM 4432 C C . ALA B 1 135 ? 4.230 -2.455 -9.650 1.00 28.39 135 ALA B C 1
ATOM 4433 O O . ALA B 1 135 ? 4.770 -2.411 -8.536 1.00 27.81 135 ALA B O 1
ATOM 4440 N N . ILE B 1 136 ? 3.025 -2.994 -9.842 1.00 27.67 136 ILE B N 1
ATOM 4441 C CA . ILE B 1 136 ? 2.289 -3.603 -8.745 1.00 27.51 136 ILE B CA 1
ATOM 4442 C C . ILE B 1 136 ? 2.275 -5.105 -9.002 1.00 27.91 136 ILE B C 1
ATOM 4443 O O . ILE B 1 136 ? 1.715 -5.556 -9.997 1.00 28.56 136 ILE B O 1
ATOM 4459 N N . THR B 1 137 ? 2.898 -5.876 -8.104 1.00 26.75 137 THR B N 1
ATOM 4460 C CA . THR B 1 137 ? 3.052 -7.334 -8.241 1.00 26.63 137 THR B CA 1
ATOM 4461 C C . THR B 1 137 ? 1.880 -8.119 -7.634 1.00 26.45 137 THR B C 1
ATOM 4462 O O . THR B 1 137 ? 1.066 -7.536 -6.915 1.00 25.31 137 THR B O 1
ATOM 4473 N N . LYS B 1 138 ? 1.843 -9.459 -7.857 1.00 26.90 138 LYS B N 1
ATOM 4474 C CA . LYS B 1 138 ? 0.856 -10.341 -7.245 1.00 27.88 138 LYS B CA 1
ATOM 4475 C C . LYS B 1 138 ? 0.971 -10.255 -5.706 1.00 27.34 138 LYS B C 1
ATOM 4476 O O . LYS B 1 138 ? -0.046 -10.147 -5.037 1.00 26.61 138 LYS B O 1
ATOM 4495 N N . GLU B 1 139 ? 2.202 -10.237 -5.159 1.00 26.78 139 GLU B N 1
ATOM 4496 C CA . GLU B 1 139 ? 2.412 -10.178 -3.707 1.00 26.60 139 GLU B CA 1
ATOM 4497 C C . GLU B 1 139 ? 1.835 -8.883 -3.102 1.00 25.18 139 GLU B C 1
ATOM 4498 O O . GLU B 1 139 ? 1.173 -8.906 -2.058 1.00 24.14 139 GLU B O 1
ATOM 4510 N N . GLU B 1 140 ? 2.084 -7.758 -3.767 1.00 23.80 140 GLU B N 1
ATOM 4511 C CA . GLU B 1 140 ? 1.574 -6.465 -3.306 1.00 23.03 140 GLU B CA 1
ATOM 4512 C C . GLU B 1 140 ? 0.073 -6.395 -3.408 1.00 21.97 140 GLU B C 1
ATOM 4513 O O . GLU B 1 140 ? -0.579 -5.922 -2.471 1.00 21.73 140 GLU B O 1
ATOM 4525 N N . ILE B 1 141 ? -0.501 -6.913 -4.523 1.00 21.53 141 ILE B N 1
ATOM 4526 C CA . ILE B 1 141 ? -1.958 -6.889 -4.737 1.00 21.73 141 ILE B CA 1
ATOM 4527 C C . ILE B 1 141 ? -2.638 -7.744 -3.651 1.00 20.35 141 ILE B C 1
ATOM 4528 O O . ILE B 1 141 ? -3.672 -7.355 -3.106 1.00 19.87 141 ILE B O 1
ATOM 4544 N N . GLN B 1 142 ? -2.040 -8.894 -3.319 1.00 19.65 142 GLN B N 1
ATOM 4545 C CA . GLN B 1 142 ? -2.624 -9.786 -2.303 1.00 18.89 142 GLN B CA 1
ATOM 4546 C C . GLN B 1 142 ? -2.538 -9.196 -0.902 1.00 19.18 142 GLN B C 1
ATOM 4547 O O . GLN B 1 142 ? -3.446 -9.437 -0.085 1.00 19.32 142 GLN B O 1
ATOM 4561 N N . SER B 1 143 ? -1.489 -8.439 -0.616 1.00 18.79 143 SER B N 1
ATOM 4562 C CA . SER B 1 143 ? -1.370 -7.801 0.694 1.00 19.73 143 SER B CA 1
ATOM 4563 C C . SER B 1 143 ? -2.469 -6.728 0.850 1.00 18.78 143 SER B C 1
ATOM 4564 O O . SER B 1 143 ? -3.180 -6.732 1.863 1.00 19.25 143 SER B O 1
ATOM 4572 N N . ILE B 1 144 ? -2.637 -5.852 -0.156 1.00 18.19 144 ILE B N 1
ATOM 4573 C CA . ILE B 1 144 ? -3.668 -4.804 -0.060 1.00 18.53 144 ILE B CA 1
ATOM 4574 C C . ILE B 1 144 ? -5.089 -5.393 -0.196 1.00 17.73 144 ILE B C 1
ATOM 4575 O O . ILE B 1 144 ? -6.025 -4.880 0.440 1.00 17.22 144 ILE B O 1
ATOM 4591 N N . SER B 1 145 ? -5.285 -6.449 -1.017 1.00 17.57 145 SER B N 1
ATOM 4592 C CA . SER B 1 145 ? -6.630 -7.024 -1.155 1.00 16.29 145 SER B CA 1
ATOM 4593 C C . SER B 1 145 ? -7.077 -7.612 0.213 1.00 15.99 145 SER B C 1
ATOM 4594 O O . SER B 1 145 ? -8.229 -7.417 0.593 1.00 15.12 145 SER B O 1
ATOM 4602 N N . GLU B 1 146 ? -6.142 -8.239 0.981 1.00 15.70 146 GLU B N 1
ATOM 4603 C CA . GLU B 1 146 ? -6.514 -8.764 2.299 1.00 16.45 146 GLU B CA 1
ATOM 4604 C C . GLU B 1 146 ? -6.742 -7.619 3.288 1.00 17.47 146 GLU B C 1
ATOM 4605 O O . GLU B 1 146 ? -7.626 -7.726 4.122 1.00 17.88 146 GLU B O 1
ATOM 4617 N N . LYS B 1 147 ? -5.972 -6.515 3.185 1.00 17.97 147 LYS B N 1
ATOM 4618 C CA . LYS B 1 147 ? -6.191 -5.347 4.051 1.00 18.23 147 LYS B CA 1
ATOM 4619 C C . LYS B 1 147 ? -7.596 -4.776 3.777 1.00 18.35 147 LYS B C 1
ATOM 4620 O O . LYS B 1 147 ? -8.346 -4.502 4.711 1.00 18.63 147 LYS B O 1
ATOM 4639 N N . ILE B 1 148 ? -7.986 -4.683 2.493 1.00 17.91 148 ILE B N 1
ATOM 4640 C CA . ILE B 1 148 ? -9.326 -4.193 2.112 1.00 17.44 148 ILE B CA 1
ATOM 4641 C C . ILE B 1 148 ? -10.415 -5.145 2.662 1.00 17.15 148 ILE B C 1
ATOM 4642 O O . ILE B 1 148 ? -11.445 -4.691 3.159 1.00 17.13 148 ILE B O 1
ATOM 4658 N N . TYR B 1 149 ? -10.187 -6.465 2.564 1.00 16.50 149 TYR B N 1
ATOM 4659 C CA . TYR B 1 149 ? -11.106 -7.481 3.096 1.00 15.75 149 TYR B CA 1
ATOM 4660 C C . TYR B 1 149 ? -11.331 -7.269 4.604 1.00 16.52 149 TYR B C 1
ATOM 4661 O O . TYR B 1 149 ? -12.476 -7.133 5.048 1.00 17.19 149 TYR B O 1
ATOM 4679 N N . ARG B 1 150 ? -10.239 -7.069 5.356 1.00 16.30 150 ARG B N 1
ATOM 4680 C CA . ARG B 1 150 ? -10.345 -6.839 6.813 1.00 17.71 150 ARG B CA 1
ATOM 4681 C C . ARG B 1 150 ? -10.961 -5.482 7.147 1.00 18.66 150 ARG B C 1
ATOM 4682 O O . ARG B 1 150 ? -11.623 -5.356 8.177 1.00 19.65 150 ARG B O 1
ATOM 4703 N N . ALA B 1 151 ? -10.728 -4.459 6.295 1.00 17.62 151 ALA B N 1
ATOM 4704 C CA . ALA B 1 151 ? -11.247 -3.112 6.519 1.00 18.29 151 ALA B CA 1
ATOM 4705 C C . ALA B 1 151 ? -12.740 -2.951 6.163 1.00 18.28 151 ALA B C 1
ATOM 4706 O O . ALA B 1 151 ? -13.294 -1.874 6.455 1.00 19.12 151 ALA B O 1
ATOM 4713 N N . ASP B 1 152 ? -13.372 -3.954 5.504 1.00 16.71 152 ASP B N 1
ATOM 4714 C CA . ASP B 1 152 ? -14.747 -3.785 5.050 1.00 16.26 152 ASP B CA 1
ATOM 4715 C C . ASP B 1 152 ? -15.789 -3.967 6.163 1.00 16.77 152 ASP B C 1
ATOM 4716 O O . ASP B 1 152 ? -16.636 -4.859 6.095 1.00 17.45 152 ASP B O 1
ATOM 4725 N N . THR B 1 153 ? -15.780 -3.062 7.131 1.00 16.82 153 THR B N 1
ATOM 4726 C CA . THR B 1 153 ? -16.713 -3.152 8.255 1.00 18.14 153 THR B CA 1
ATOM 4727 C C . THR B 1 153 ? -18.153 -2.841 7.845 1.00 17.36 153 THR B C 1
ATOM 4728 O O . THR B 1 153 ? -19.037 -3.130 8.642 1.00 19.21 153 THR B O 1
ATOM 4739 N N . ASN B 1 154 ? -18.410 -2.277 6.632 1.00 16.07 154 ASN B N 1
ATOM 4740 C CA . ASN B 1 154 ? -19.787 -2.040 6.187 1.00 15.72 154 ASN B CA 1
ATOM 4741 C C . ASN B 1 154 ? -20.377 -3.225 5.423 1.00 15.54 154 ASN B C 1
ATOM 4742 O O . ASN B 1 154 ? -21.501 -3.119 4.937 1.00 17.04 154 ASN B O 1
ATOM 4753 N N . LYS B 1 155 ? -19.669 -4.352 5.331 1.00 14.48 155 LYS B N 1
ATOM 4754 C CA . LYS B 1 155 ? -20.212 -5.528 4.653 1.00 15.15 155 LYS B CA 1
ATOM 4755 C C . LYS B 1 155 ? -21.414 -6.084 5.396 1.00 15.11 155 LYS B C 1
ATOM 4756 O O . LYS B 1 155 ? -21.629 -5.824 6.594 1.00 15.63 155 LYS B O 1
ATOM 4775 N N . ALA B 1 156 ? -22.195 -6.902 4.681 1.00 15.46 156 ALA B N 1
ATOM 4776 C CA . ALA B 1 156 ? -23.314 -7.592 5.307 1.00 15.61 156 ALA B CA 1
ATOM 4777 C C . ALA B 1 156 ? -22.776 -8.632 6.308 1.00 17.58 156 ALA B 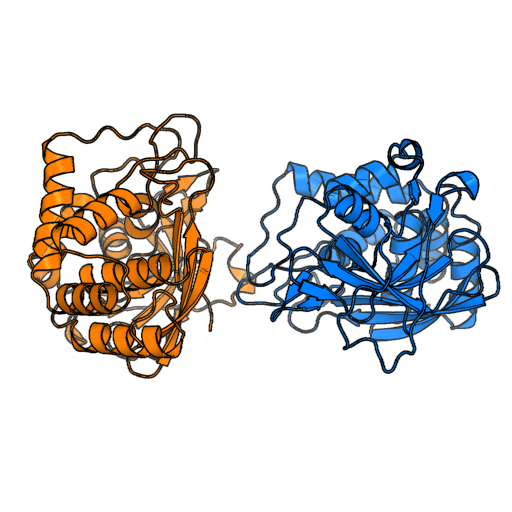C 1
ATOM 4778 O O . ALA B 1 156 ? -21.770 -9.305 6.050 1.00 17.64 156 ALA B O 1
ATOM 4785 N N . GLN B 1 157 ? -23.425 -8.727 7.468 1.00 18.10 157 GLN B N 1
ATOM 4786 C CA . GLN B 1 157 ? -23.120 -9.787 8.422 1.00 19.20 157 GLN B CA 1
ATOM 4787 C C . GLN B 1 157 ? -23.827 -11.054 7.913 1.00 19.71 157 GLN B C 1
ATOM 4788 O O . GLN B 1 157 ? -24.706 -10.980 7.051 1.00 19.43 157 GLN B O 1
ATOM 4802 N N . LYS B 1 158 ? -23.447 -12.229 8.431 1.00 20.85 158 LYS B N 1
ATOM 4803 C CA . LYS B 1 158 ? -24.055 -13.504 7.958 1.00 22.03 158 LYS B CA 1
ATOM 4804 C C . LYS B 1 158 ? -25.600 -13.466 8.037 1.00 20.93 158 LYS B C 1
ATOM 4805 O O . LYS B 1 158 ? -26.283 -13.923 7.120 1.00 21.20 158 LYS B O 1
ATOM 4824 N N . GLU B 1 159 ? -26.143 -12.882 9.129 1.00 20.30 159 GLU B N 1
ATOM 4825 C CA . GLU B 1 159 ? -27.608 -12.831 9.322 1.00 20.27 159 GLU B CA 1
ATOM 4826 C C . GLU B 1 159 ? -28.335 -11.785 8.462 1.00 19.20 159 GLU B C 1
ATOM 4827 O O . GLU B 1 159 ? -29.571 -11.718 8.519 1.00 20.33 159 GLU B O 1
ATOM 4839 N N . ASP B 1 160 ? -27.594 -10.947 7.710 1.00 16.41 160 ASP B N 1
ATOM 4840 C CA . ASP B 1 160 ? -28.205 -9.886 6.914 1.00 15.81 160 ASP B CA 1
ATOM 4841 C C . ASP B 1 160 ? -28.680 -10.374 5.539 1.00 16.18 160 ASP B C 1
ATOM 4842 O O . ASP B 1 160 ? -29.397 -9.626 4.879 1.00 17.74 160 ASP B O 1
ATOM 4851 N N . ILE B 1 161 ? -28.181 -11.507 5.046 1.00 15.35 161 ILE B N 1
ATOM 4852 C CA . ILE B 1 161 ? -28.577 -11.990 3.722 1.00 15.40 161 ILE B CA 1
ATOM 4853 C C . ILE B 1 161 ? -28.761 -13.484 3.790 1.00 16.30 161 ILE B C 1
ATOM 4854 O O . ILE B 1 161 ? -27.889 -14.191 4.309 1.00 16.98 161 ILE B O 1
ATOM 4870 N N . VAL B 1 162 ? -29.838 -13.973 3.180 1.00 16.09 162 VAL B N 1
ATOM 4871 C CA . VAL B 1 162 ? -30.054 -15.396 3.011 1.00 16.29 162 VAL B CA 1
ATOM 4872 C C . VAL B 1 162 ? -30.217 -15.649 1.529 1.00 16.56 162 VAL B C 1
ATOM 4873 O O . VAL B 1 162 ? -31.132 -15.084 0.897 1.00 16.31 162 VAL B O 1
ATOM 4886 N N . LEU B 1 163 ? -29.304 -16.468 0.980 1.00 16.35 163 LEU B N 1
ATOM 4887 C CA . LEU B 1 163 ? -29.322 -16.853 -0.424 1.00 17.48 163 LEU B CA 1
ATOM 4888 C C . LEU B 1 163 ? -30.018 -18.177 -0.565 1.00 17.43 163 LEU B C 1
ATOM 4889 O O . LEU B 1 163 ? -29.885 -19.047 0.302 1.00 18.19 163 LEU B O 1
ATOM 4905 N N . ASN B 1 164 ? -30.673 -18.376 -1.707 1.00 17.02 164 ASN B N 1
ATOM 4906 C CA . ASN B 1 164 ? -31.335 -19.625 -2.056 1.00 18.22 164 ASN B CA 1
ATOM 4907 C C . ASN B 1 164 ? -30.778 -19.963 -3.444 1.00 19.41 164 ASN B C 1
ATOM 4908 O O . ASN B 1 164 ? -31.385 -19.675 -4.474 1.00 19.09 164 ASN B O 1
ATOM 4919 N N . SER B 1 165 ? -29.537 -20.463 -3.469 1.00 19.68 165 SER B N 1
ATOM 4920 C CA . SER B 1 165 ? -28.825 -20.709 -4.722 1.00 19.90 165 SER B CA 1
ATOM 4921 C C . SER B 1 165 ? -29.483 -21.752 -5.634 1.00 19.46 165 SER B C 1
ATOM 4922 O O . SER B 1 165 ? -29.309 -21.675 -6.852 1.00 19.35 165 SER B O 1
ATOM 4930 N N . GLN B 1 166 ? -30.302 -22.662 -5.068 1.00 18.84 166 GLN B N 1
ATOM 4931 C CA . GLN B 1 166 ? -31.100 -23.635 -5.822 1.00 20.32 166 GLN B CA 1
ATOM 4932 C C . GLN B 1 166 ? -30.237 -24.438 -6.816 1.00 21.84 166 GLN B C 1
ATOM 4933 O O . GLN B 1 166 ? -29.207 -24.933 -6.380 1.00 21.93 166 GLN B O 1
ATOM 4947 N N . ASN B 1 167 ? -30.610 -24.568 -8.112 1.00 22.77 167 ASN B N 1
ATOM 4948 C CA . ASN B 1 167 ? -29.891 -25.448 -9.009 1.00 24.12 167 ASN B CA 1
ATOM 4949 C C . ASN B 1 167 ? -28.607 -24.868 -9.589 1.00 23.84 167 ASN B C 1
ATOM 4950 O O . ASN B 1 167 ? -28.561 -23.731 -10.051 1.00 22.10 167 ASN B O 1
ATOM 4961 N N . CYS B 1 168 ? -27.572 -25.718 -9.595 1.00 25.09 168 CYS B N 1
ATOM 4962 C CA . CYS B 1 168 ? -26.251 -25.456 -10.123 1.00 26.31 168 CYS B CA 1
ATOM 4963 C C . CYS B 1 168 ? -26.161 -26.218 -11.423 1.00 26.86 168 CYS B C 1
ATOM 4964 O O . CYS B 1 168 ? -26.513 -27.397 -11.450 1.00 27.39 168 CYS B O 1
ATOM 4972 N N . ILE B 1 169 ? -25.715 -25.565 -12.510 1.00 26.44 169 ILE B N 1
ATOM 49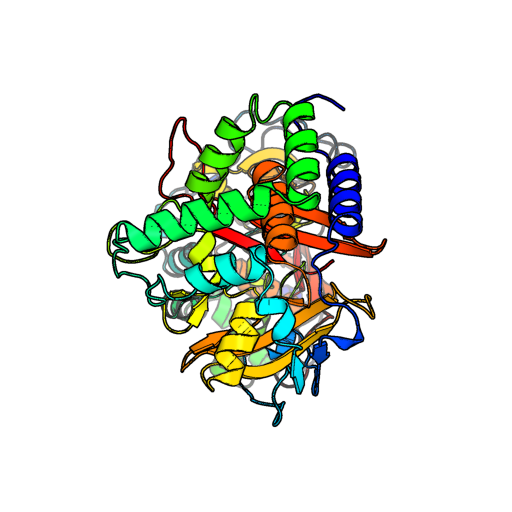73 C CA . ILE B 1 169 ? -25.564 -26.240 -13.807 1.00 26.76 169 ILE B CA 1
ATOM 4974 C C . ILE B 1 169 ? -24.090 -26.269 -14.227 1.00 28.46 169 ILE B C 1
ATOM 4975 O O . ILE B 1 169 ? -23.270 -25.571 -13.636 1.00 28.70 169 ILE B O 1
ATOM 4991 N N . SER B 1 170 ? -23.750 -27.069 -15.245 1.00 30.28 170 SER B N 1
ATOM 4992 C CA . SER B 1 170 ? -22.383 -27.117 -15.755 1.00 32.07 170 SER B CA 1
ATOM 4993 C C . SER B 1 170 ? -22.059 -25.825 -16.531 1.00 32.78 170 SER B C 1
ATOM 4994 O O . SER B 1 170 ? -22.928 -25.341 -17.260 1.00 32.92 170 SER B O 1
ATOM 5002 N N . PRO B 1 171 ? -20.818 -25.291 -16.477 1.00 33.41 171 PRO B N 1
ATOM 5003 C CA . PRO B 1 171 ? -20.487 -24.121 -17.311 1.00 33.77 171 PRO B CA 1
ATOM 5004 C C . PRO B 1 171 ? -20.753 -24.337 -18.809 1.00 34.22 171 PRO B C 1
ATOM 5005 O O . PRO B 1 171 ? -21.079 -23.378 -19.516 1.00 34.77 171 PRO B O 1
ATOM 5016 N N . SER B 1 172 ? -20.678 -25.589 -19.288 1.00 34.01 172 SER B N 1
ATOM 5017 C CA . SER B 1 172 ? -20.966 -25.905 -20.694 1.00 35.10 172 SER B CA 1
ATOM 5018 C C . SER B 1 172 ? -22.441 -25.697 -21.092 1.00 35.34 172 SER B C 1
ATOM 5019 O O . SER B 1 172 ? -22.747 -25.731 -22.285 1.00 35.71 172 SER B O 1
ATOM 5027 N N . GLU B 1 173 ? -23.349 -25.549 -20.113 1.00 34.63 173 GLU B N 1
ATOM 5028 C CA . GLU B 1 173 ? -24.789 -25.466 -20.359 1.00 35.06 173 GLU B CA 1
ATOM 5029 C C . GLU B 1 173 ? -25.383 -24.064 -20.306 1.00 33.53 173 GLU B C 1
ATOM 5030 O O . GLU B 1 173 ? -26.584 -23.927 -20.531 1.00 34.50 173 GLU B O 1
ATOM 5042 N N . THR B 1 174 ? -24.576 -23.034 -20.038 1.00 31.15 174 THR B N 1
ATOM 5043 C CA . THR B 1 174 ? -25.078 -21.672 -19.850 1.00 29.79 174 THR B CA 1
ATOM 5044 C C . THR B 1 174 ? -25.647 -20.997 -21.109 1.00 29.16 174 THR B C 1
ATOM 5045 O O . THR B 1 174 ? -26.427 -20.066 -20.949 1.00 28.57 174 THR B O 1
ATOM 5056 N N . ARG B 1 175 ? -25.297 -21.446 -22.336 1.00 30.22 175 ARG B N 1
ATOM 5057 C CA . ARG B 1 175 ? -25.868 -20.810 -23.536 1.00 31.74 175 ARG B CA 1
ATOM 5058 C C . ARG B 1 175 ? -27.387 -21.020 -23.629 1.00 32.27 175 ARG B C 1
ATOM 5059 O O . ARG B 1 175 ? -28.075 -20.179 -24.209 1.00 33.30 175 ARG B O 1
ATOM 5080 N N . ASN B 1 176 ? -27.918 -22.109 -23.050 1.00 31.63 176 ASN B N 1
ATOM 5081 C CA . ASN B 1 176 ? -29.349 -22.369 -23.086 1.00 31.98 176 ASN B CA 1
ATOM 5082 C C . ASN B 1 176 ? -30.046 -21.574 -21.992 1.00 31.22 176 ASN B C 1
ATOM 5083 O O . ASN B 1 176 ? -29.623 -21.604 -20.838 1.00 31.01 176 ASN B O 1
ATOM 5094 N N . GLN B 1 177 ? -31.104 -20.842 -22.358 1.00 30.28 177 GLN B N 1
ATOM 5095 C CA . GLN B 1 177 ? -31.867 -20.043 -21.394 1.00 29.41 177 GLN B CA 1
ATOM 5096 C C . GLN B 1 177 ? -32.931 -20.935 -20.800 1.00 28.45 177 GLN B C 1
ATOM 5097 O O . GLN B 1 177 ? -33.942 -21.215 -21.471 1.00 28.79 177 GLN B O 1
ATOM 5111 N N . VAL B 1 178 ? -32.676 -21.457 -19.591 1.00 26.67 178 VAL B N 1
ATOM 5112 C CA . VAL B 1 178 ? -33.616 -22.347 -18.911 1.00 25.88 178 VAL B CA 1
ATOM 5113 C C . VAL B 1 178 ? -33.725 -21.892 -17.473 1.00 24.65 178 VAL B C 1
ATOM 5114 O O . VAL B 1 178 ? -32.734 -21.923 -16.732 1.00 23.98 178 VAL B O 1
ATOM 5127 N N . ASP B 1 179 ? -34.937 -21.501 -17.066 1.00 23.82 179 ASP B N 1
ATOM 5128 C CA . ASP B 1 179 ? -35.143 -21.087 -15.692 1.00 23.34 179 ASP B CA 1
ATOM 5129 C C . ASP B 1 179 ? -35.275 -22.359 -14.852 1.00 23.63 179 ASP B C 1
ATOM 5130 O O . ASP B 1 179 ? -36.292 -23.043 -14.920 1.00 25.52 179 ASP B O 1
ATOM 5139 N N . ARG B 1 180 ? -34.238 -22.684 -14.102 1.00 23.04 180 ARG B N 1
ATOM 5140 C CA . ARG B 1 180 ? -34.208 -23.871 -13.247 1.00 22.88 180 ARG B CA 1
ATOM 5141 C C . ARG B 1 180 ? -34.427 -23.538 -11.753 1.00 23.16 180 ARG B C 1
ATOM 5142 O O . ARG B 1 180 ? -34.385 -24.450 -10.924 1.00 23.76 180 ARG B O 1
ATOM 5163 N N . CYS B 1 181 ? -34.658 -22.265 -11.411 1.00 22.17 181 CYS B N 1
ATOM 5164 C CA . CYS B 1 181 ? -34.792 -21.825 -10.036 1.00 21.18 181 CYS B CA 1
ATOM 5165 C C . CYS B 1 181 ? -36.138 -21.121 -9.840 1.00 21.70 181 CYS B C 1
ATOM 5166 O O . CYS B 1 181 ? -36.267 -19.957 -10.193 1.00 21.19 181 CYS B O 1
ATOM 5174 N N . PRO B 1 182 ? -37.178 -21.833 -9.351 1.00 22.82 182 PRO B N 1
ATOM 5175 C CA . PRO B 1 182 ? -38.512 -21.191 -9.242 1.00 23.29 182 PRO B CA 1
ATOM 5176 C C . PRO B 1 182 ? -38.623 -20.096 -8.192 1.00 22.98 182 PRO B C 1
ATOM 5177 O O . PRO B 1 182 ? -39.557 -19.293 -8.259 1.00 25.18 182 PRO B O 1
ATOM 5188 N N . LYS B 1 183 ? -37.694 -20.046 -7.226 1.00 20.31 183 LYS B N 1
ATOM 5189 C CA . LYS B 1 183 ? -37.763 -19.046 -6.174 1.00 19.50 183 LYS B CA 1
ATOM 5190 C C . LYS B 1 183 ? -36.685 -17.984 -6.372 1.00 18.80 183 LYS B C 1
ATOM 5191 O O . LYS B 1 183 ? -35.670 -18.250 -7.041 1.00 18.51 183 LYS B O 1
ATOM 5210 N N . PRO B 1 184 ? -36.832 -16.778 -5.765 1.00 18.71 184 PRO B N 1
ATOM 5211 C CA . PRO B 1 184 ? -35.781 -15.774 -5.909 1.00 19.32 184 PRO B CA 1
ATOM 5212 C C . PRO B 1 184 ? -34.445 -16.244 -5.337 1.00 18.54 184 PRO B C 1
ATOM 5213 O O . PRO B 1 184 ? -34.418 -17.075 -4.420 1.00 18.51 184 PRO B O 1
ATOM 5224 N N . LEU B 1 185 ? -33.337 -15.691 -5.852 1.00 17.17 185 LEU B N 1
ATOM 5225 C CA . LEU B 1 185 ? -32.022 -15.972 -5.284 1.00 16.66 185 LEU B CA 1
ATOM 5226 C C . LEU B 1 185 ? -31.952 -15.388 -3.867 1.00 16.46 185 LEU B C 1
ATOM 5227 O O . LEU B 1 185 ? -31.420 -16.041 -2.968 1.00 17.14 185 LEU B O 1
ATOM 5243 N N . PHE B 1 186 ? -32.465 -14.168 -3.672 1.00 15.71 186 PHE B N 1
ATOM 5244 C CA . PHE B 1 186 ? -32.414 -13.545 -2.346 1.00 15.86 186 PHE B CA 1
ATOM 5245 C C . PHE B 1 186 ? -33.698 -13.809 -1.589 1.00 16.80 186 PHE B C 1
ATOM 5246 O O . PHE B 1 186 ? -34.736 -13.200 -1.867 1.00 17.51 186 PHE B O 1
ATOM 5263 N N . THR B 1 187 ? -33.632 -14.762 -0.668 1.00 15.92 187 THR B N 1
ATOM 5264 C CA . THR B 1 187 ? -34.739 -15.059 0.239 1.00 15.20 187 THR B CA 1
ATOM 5265 C C . THR B 1 187 ? -34.977 -13.858 1.146 1.00 16.64 187 THR B C 1
ATOM 5266 O O . THR B 1 187 ? -36.126 -13.505 1.414 1.00 17.26 187 THR B O 1
ATOM 5277 N N . TYR B 1 188 ? -33.874 -13.251 1.647 1.00 16.46 188 TYR B N 1
ATOM 5278 C CA . TYR B 1 188 ? -33.971 -12.137 2.562 1.00 16.45 188 TYR B CA 1
ATOM 5279 C C . TYR B 1 188 ? -32.718 -11.286 2.480 1.00 16.25 188 TYR B C 1
ATOM 5280 O O . TYR B 1 188 ? -31.618 -11.823 2.402 1.00 16.09 188 TYR B O 1
ATOM 5298 N N . VAL B 1 189 ? -32.912 -9.970 2.470 1.00 14.95 189 VAL B N 1
ATOM 5299 C CA . VAL B 1 189 ? -31.844 -8.999 2.645 1.00 15.32 189 VAL B CA 1
ATOM 5300 C C . VAL B 1 189 ? -32.323 -8.054 3.724 1.00 16.37 189 VAL B C 1
ATOM 5301 O O . VAL B 1 189 ? -33.413 -7.504 3.610 1.00 16.88 189 VAL B O 1
ATOM 5314 N N . ASN B 1 190 ? -31.481 -7.828 4.756 1.00 15.97 190 ASN B N 1
ATOM 5315 C CA . ASN B 1 190 ? -31.764 -6.836 5.777 1.00 16.20 190 ASN B CA 1
ATOM 5316 C C . ASN B 1 190 ? -31.603 -5.461 5.110 1.00 16.68 190 ASN B C 1
ATOM 5317 O O . ASN B 1 190 ? -30.478 -4.986 4.963 1.00 16.27 190 ASN B O 1
ATOM 5328 N N . GLU B 1 191 ? -32.723 -4.849 4.691 1.00 17.15 191 GLU B N 1
ATOM 5329 C CA . GLU B 1 191 ? -32.667 -3.569 3.955 1.00 17.58 191 GLU B CA 1
ATOM 5330 C C . GLU B 1 191 ? -32.220 -2.392 4.817 1.00 17.39 191 GLU B C 1
ATOM 5331 O O . GLU B 1 191 ? -31.912 -1.334 4.252 1.00 18.19 191 GLU B O 1
ATOM 5343 N N . LYS B 1 192 ? -32.049 -2.587 6.133 1.00 16.99 192 LYS B N 1
ATOM 5344 C CA . LYS B 1 192 ? -31.424 -1.551 6.971 1.00 17.25 192 LYS B CA 1
ATOM 5345 C C . LYS B 1 192 ? -29.956 -1.347 6.523 1.00 18.67 192 LYS B C 1
ATOM 5346 O O . LYS B 1 192 ? -29.396 -0.264 6.744 1.00 18.66 192 LYS B O 1
ATOM 5365 N N . LEU B 1 193 ? -29.316 -2.363 5.888 1.00 18.31 193 LEU B N 1
ATOM 5366 C CA . LEU B 1 193 ? -27.967 -2.157 5.323 1.00 19.53 193 LEU B CA 1
ATOM 5367 C C . LEU B 1 193 ? -27.952 -0.996 4.338 1.00 19.39 193 LEU B C 1
ATOM 5368 O O . LEU B 1 193 ? -26.953 -0.278 4.225 1.00 20.30 193 LEU B O 1
ATOM 5384 N N . PHE B 1 194 ? -29.063 -0.823 3.600 1.00 18.73 194 PHE B N 1
ATOM 5385 C CA . PHE B 1 194 ? -29.177 0.213 2.577 1.00 20.06 194 PHE B CA 1
ATOM 5386 C C . PHE B 1 194 ? -29.348 1.636 3.181 1.00 20.72 194 PHE B C 1
ATOM 5387 O O . PHE B 1 194 ? -29.216 2.610 2.448 1.00 22.00 194 PHE B O 1
ATOM 5404 N N . SER B 1 195 ? -29.575 1.758 4.501 1.00 19.31 195 SER B N 1
ATOM 5405 C CA . SER B 1 195 ? -29.563 3.070 5.163 1.00 19.56 195 SER B CA 1
ATOM 5406 C C . SER B 1 195 ? -28.111 3.546 5.426 1.00 19.61 195 SER B C 1
ATOM 5407 O O . SER B 1 195 ? -27.920 4.722 5.741 1.00 21.63 195 SER B O 1
ATOM 5415 N N . LYS B 1 196 ? -27.101 2.679 5.280 1.00 18.17 196 LYS B N 1
ATOM 5416 C CA . LYS B 1 196 ? -25.713 3.077 5.480 1.00 18.11 196 LYS B CA 1
ATOM 5417 C C . LYS B 1 196 ? -25.305 4.055 4.358 1.00 18.85 196 LYS B C 1
ATOM 5418 O O . LYS B 1 196 ? -25.778 3.919 3.220 1.00 18.12 196 LYS B O 1
ATOM 5437 N N . PRO B 1 197 ? -24.501 5.091 4.655 1.00 19.40 197 PRO B N 1
ATOM 5438 C CA . PRO B 1 197 ? -24.263 6.136 3.643 1.00 19.74 197 PRO B CA 1
ATOM 5439 C C . PRO B 1 197 ? -23.635 5.678 2.319 1.00 19.15 197 PRO B C 1
ATOM 5440 O O . PRO B 1 197 ? -24.016 6.202 1.254 1.00 19.24 197 PRO B O 1
ATOM 5451 N N . THR B 1 198 ? -22.670 4.754 2.368 1.00 16.93 198 THR B N 1
ATOM 5452 C CA . THR B 1 198 ? -22.060 4.314 1.093 1.00 16.59 198 THR B CA 1
ATOM 5453 C C . THR B 1 198 ? -23.074 3.487 0.292 1.00 16.86 198 THR B C 1
ATOM 5454 O O . THR B 1 198 ? -23.074 3.571 -0.945 1.00 16.90 198 THR B O 1
ATOM 5465 N N . TYR B 1 199 ? -23.963 2.717 0.983 1.00 16.30 199 TYR B N 1
ATOM 5466 C CA . TYR B 1 199 ? -24.964 1.930 0.250 1.00 16.84 199 TYR B CA 1
ATOM 5467 C C . TYR B 1 199 ? -25.988 2.878 -0.370 1.00 17.78 199 TYR B C 1
ATOM 5468 O O . TYR B 1 199 ? -26.361 2.711 -1.528 1.00 17.75 199 TYR B O 1
ATOM 5486 N N . ALA B 1 200 ? -26.445 3.868 0.403 1.00 18.11 200 ALA B N 1
ATOM 5487 C CA . ALA B 1 200 ? -27.436 4.815 -0.078 1.00 18.72 200 ALA B CA 1
ATOM 5488 C C . ALA B 1 200 ? -26.906 5.611 -1.260 1.00 18.78 200 ALA B C 1
ATOM 5489 O O . ALA B 1 200 ? -27.586 5.711 -2.285 1.00 19.59 200 ALA B O 1
ATOM 5496 N N . ALA B 1 201 ? -25.659 6.099 -1.167 1.00 17.66 201 ALA B N 1
ATOM 5497 C CA . ALA B 1 201 ? -25.067 6.867 -2.250 1.00 18.20 201 ALA B CA 1
ATOM 5498 C C . ALA B 1 201 ? -24.884 6.005 -3.523 1.00 18.87 201 ALA B C 1
ATOM 5499 O O . ALA B 1 201 ? -25.069 6.494 -4.645 1.00 18.92 201 ALA B O 1
ATOM 5506 N N . PHE B 1 202 ? -24.501 4.738 -3.340 1.00 18.09 202 PHE B N 1
ATOM 5507 C CA . PHE B 1 202 ? -24.325 3.809 -4.452 1.00 17.79 202 PHE B CA 1
ATOM 5508 C C . PHE B 1 202 ? -25.695 3.546 -5.092 1.00 17.71 202 PHE B C 1
ATOM 5509 O O . PHE B 1 202 ? -25.832 3.682 -6.300 1.00 17.82 202 PHE B O 1
ATOM 5526 N N . ILE B 1 203 ? -26.719 3.264 -4.285 1.00 17.68 203 ILE B N 1
ATOM 5527 C CA . ILE B 1 203 ? -28.054 2.995 -4.808 1.00 18.14 203 ILE B CA 1
ATOM 5528 C C . ILE B 1 203 ? -28.591 4.203 -5.585 1.00 19.34 203 ILE B C 1
ATOM 5529 O O . ILE B 1 203 ? -29.189 4.014 -6.659 1.00 19.81 203 ILE B O 1
ATOM 5545 N N . ASN B 1 204 ? -28.329 5.437 -5.106 1.00 19.91 204 ASN B N 1
ATOM 5546 C CA . ASN B 1 204 ? -28.795 6.637 -5.826 1.00 19.50 204 ASN B CA 1
ATOM 5547 C C . ASN B 1 204 ? -28.225 6.757 -7.226 1.00 20.66 204 ASN B C 1
ATOM 5548 O O . ASN B 1 204 ? -28.830 7.439 -8.050 1.00 21.73 204 ASN B O 1
ATOM 5559 N N . LEU B 1 205 ? -27.084 6.113 -7.518 1.00 19.73 205 LEU B N 1
ATOM 5560 C CA . LEU B 1 205 ? -26.541 6.147 -8.878 1.00 19.88 205 LEU B CA 1
ATOM 5561 C C . LEU B 1 205 ? -27.191 5.150 -9.813 1.00 21.04 205 LEU B C 1
ATOM 5562 O O . LEU B 1 205 ? -27.071 5.307 -11.036 1.00 21.78 205 LEU B O 1
ATOM 5578 N N . LEU B 1 206 ? -27.821 4.094 -9.279 1.00 20.10 206 LEU B N 1
ATOM 5579 C CA . LEU B 1 206 ? -28.314 3.010 -10.118 1.00 20.20 206 LEU B CA 1
ATOM 5580 C C . LEU B 1 206 ? -29.505 3.359 -10.989 1.00 21.43 206 LEU B C 1
ATOM 5581 O O . LEU B 1 206 ? -29.783 2.584 -11.889 1.00 21.68 206 LEU B O 1
ATOM 5597 N N . ASN B 1 207 ? -30.184 4.488 -10.738 1.00 22.45 207 ASN B N 1
ATOM 5598 C CA . ASN B 1 207 ? -31.310 4.937 -11.568 1.00 24.78 207 ASN B CA 1
ATOM 5599 C C . ASN B 1 207 ? -30.904 6.018 -12.599 1.00 25.81 207 ASN B C 1
ATOM 5600 O O . ASN B 1 207 ? -31.797 6.603 -13.218 1.00 26.78 207 ASN B O 1
ATOM 5611 N N . ASN B 1 208 ? -29.591 6.291 -12.783 1.00 25.37 208 ASN B N 1
ATOM 5612 C CA . ASN B 1 208 ? -29.112 7.383 -13.643 1.00 25.62 208 ASN B CA 1
ATOM 5613 C C . ASN B 1 208 ? -28.893 7.032 -15.120 1.00 25.46 208 ASN B C 1
ATOM 5614 O O . ASN B 1 208 ? -28.579 7.946 -15.893 1.00 25.50 208 ASN B O 1
ATOM 5625 N N . TYR B 1 209 ? -29.000 5.757 -15.504 1.00 25.25 209 TYR B N 1
ATOM 5626 C CA . TYR B 1 209 ? -28.587 5.290 -16.820 1.00 25.87 209 TYR B CA 1
ATOM 5627 C C . TYR B 1 209 ? -29.685 4.731 -17.733 1.00 26.06 209 TYR B C 1
ATOM 5628 O O . TYR B 1 209 ? -30.791 4.444 -17.294 1.00 26.41 209 TYR B O 1
ATOM 5646 N N . GLN B 1 210 ? -29.367 4.620 -19.035 1.00 25.77 210 GLN B N 1
ATOM 5647 C CA . GLN B 1 210 ? -30.196 3.956 -20.024 1.00 25.61 210 GLN B CA 1
ATOM 5648 C C . GLN B 1 210 ? -29.392 2.737 -20.366 1.00 25.50 210 GLN B C 1
ATOM 5649 O O . GLN B 1 210 ? -28.259 2.867 -20.843 1.00 24.95 210 GLN B O 1
ATOM 5663 N N . ARG B 1 211 ? -29.900 1.560 -20.023 1.00 26.39 211 ARG B N 1
ATOM 5664 C CA . ARG B 1 211 ? -29.140 0.319 -20.215 1.00 27.28 211 ARG B CA 1
ATOM 5665 C C . ARG B 1 211 ? -28.844 0.040 -21.674 1.00 28.09 211 ARG B C 1
ATOM 5666 O O . ARG B 1 211 ? -27.773 -0.479 -21.968 1.00 28.01 211 ARG B O 1
ATOM 5687 N N . ALA B 1 212 ? -29.767 0.386 -22.591 1.00 28.33 212 ALA B N 1
ATOM 5688 C CA . ALA B 1 212 ? -29.552 0.118 -24.009 1.00 29.18 212 ALA B CA 1
ATOM 5689 C C . ALA B 1 212 ? -28.471 1.032 -24.577 1.00 29.80 212 ALA B C 1
ATOM 5690 O O . ALA B 1 212 ? -28.547 2.259 -24.440 1.00 29.67 212 ALA B O 1
ATOM 5697 N N . THR B 1 213 ? -27.450 0.437 -25.219 1.00 29.84 213 THR B N 1
ATOM 5698 C CA . THR B 1 213 ? -26.374 1.237 -25.796 1.00 30.92 213 THR B CA 1
ATOM 5699 C C . THR B 1 213 ? -26.924 2.113 -26.940 1.00 32.06 213 THR B C 1
ATOM 5700 O O . THR B 1 213 ? -28.037 1.914 -27.443 1.00 32.11 213 THR B O 1
ATOM 5711 N N . GLY B 1 214 ? -26.149 3.110 -27.332 1.00 33.08 214 GLY B N 1
ATOM 5712 C CA . GLY B 1 214 ? -26.524 4.034 -28.385 1.00 34.33 214 GLY B CA 1
ATOM 5713 C C . GLY B 1 214 ? -27.125 5.326 -27.870 1.00 35.14 214 GLY B C 1
ATOM 5714 O O . GLY B 1 214 ? -26.963 6.350 -28.515 1.00 35.26 214 GLY B O 1
ATOM 5718 N N . HIS B 1 215 ? -27.804 5.309 -26.715 1.00 34.96 215 HIS B N 1
ATOM 5719 C CA . HIS B 1 215 ? -28.419 6.518 -26.175 1.00 35.52 215 HIS B CA 1
ATOM 5720 C C . HIS B 1 215 ? -27.394 7.327 -25.387 1.00 35.72 215 HIS B C 1
ATOM 5721 O O . HIS B 1 215 ? -26.850 6.823 -24.405 1.00 35.23 215 HIS B O 1
ATOM 5735 N N . GLY B 1 216 ? -27.139 8.567 -25.814 1.00 36.47 216 GLY B N 1
ATOM 5736 C CA . GLY B 1 216 ? -26.186 9.426 -25.123 1.00 36.83 216 GLY B CA 1
ATOM 5737 C C . GLY B 1 216 ? -26.644 9.752 -23.714 1.00 36.13 216 GLY B C 1
ATOM 5738 O O . GLY B 1 216 ? -27.816 10.071 -23.501 1.00 36.34 216 GLY B O 1
ATOM 5742 N N . GLU B 1 217 ? -25.739 9.635 -22.734 1.00 35.47 217 GLU B N 1
ATOM 5743 C CA . GLU B 1 217 ? -26.074 9.940 -21.351 1.00 35.32 217 GLU B CA 1
ATOM 5744 C C . GLU B 1 217 ? -25.805 11.418 -21.123 1.00 36.51 217 GLU B C 1
ATOM 5745 O O . GLU B 1 217 ? -24.757 11.927 -21.526 1.00 36.65 217 GLU B O 1
ATOM 5757 N N . HIS B 1 218 ? -26.762 12.113 -20.516 1.00 37.22 218 HIS B N 1
ATOM 5758 C CA . HIS B 1 218 ? -26.632 13.534 -20.225 1.00 38.71 218 HIS B CA 1
ATOM 5759 C C . HIS B 1 218 ? -27.020 13.678 -18.775 1.00 38.82 218 HIS B C 1
ATOM 5760 O O . HIS B 1 218 ? -28.199 13.695 -18.453 1.00 39.99 218 HIS B O 1
ATOM 5774 N N . PHE B 1 219 ? -26.023 13.678 -17.892 1.00 37.87 219 PHE B N 1
ATOM 5775 C CA . PHE B 1 219 ? -26.292 13.768 -16.473 1.00 37.81 219 PHE B CA 1
ATOM 5776 C C . PHE B 1 219 ? -26.707 15.176 -16.096 1.00 37.48 219 PHE B C 1
ATOM 5777 O O . PHE B 1 219 ? -26.083 16.152 -16.519 1.00 37.75 219 PHE B O 1
ATOM 5794 N N . SER B 1 220 ? -27.752 15.274 -15.295 1.00 36.56 220 SER B N 1
ATOM 5795 C CA . SER B 1 220 ? -28.192 16.548 -14.759 1.00 36.82 220 SER B CA 1
ATOM 5796 C C . SER B 1 220 ? -27.189 16.958 -13.666 1.00 37.31 220 SER B C 1
ATOM 5797 O O . SER B 1 220 ? -26.364 16.134 -13.235 1.00 37.46 220 SER B O 1
ATOM 5805 N N . ALA B 1 221 ? -27.281 18.208 -13.162 1.00 37.39 221 ALA B N 1
ATOM 5806 C CA . ALA B 1 221 ? -26.457 18.651 -12.031 1.00 37.78 221 ALA B CA 1
ATOM 5807 C C . ALA B 1 221 ? -26.671 17.704 -10.816 1.00 37.23 221 ALA B C 1
ATOM 5808 O O . ALA B 1 221 ? -25.720 17.403 -10.114 1.00 36.47 221 ALA B O 1
ATOM 5815 N N . GLN B 1 222 ? -27.919 17.219 -10.607 1.00 37.06 222 GLN B N 1
ATOM 5816 C CA . GLN B 1 222 ? -28.234 16.289 -9.508 1.00 37.23 222 GLN B CA 1
ATOM 5817 C C . GLN B 1 222 ? -27.553 14.902 -9.691 1.00 35.73 222 GLN B C 1
ATOM 5818 O O . GLN B 1 222 ? -27.086 14.315 -8.710 1.00 35.59 222 GLN B O 1
ATOM 5832 N N . GLU B 1 223 ? -27.501 14.377 -10.923 1.00 34.22 223 GLU B N 1
ATOM 5833 C CA . GLU B 1 223 ? -26.852 13.083 -11.183 1.00 33.65 223 GLU B CA 1
ATOM 5834 C C . GLU B 1 223 ? -25.321 13.215 -11.073 1.00 31.04 223 GLU B C 1
ATOM 5835 O O . GLU B 1 223 ? -24.666 12.299 -10.552 1.00 30.49 223 GLU B O 1
ATOM 5847 N N . LEU B 1 224 ? -24.763 14.388 -11.442 1.00 29.32 224 LEU B N 1
ATOM 5848 C CA . LEU B 1 224 ? -23.341 14.649 -11.246 1.00 28.92 224 LEU B CA 1
ATOM 5849 C C . LEU B 1 224 ? -23.043 14.782 -9.741 1.00 28.60 224 LEU B C 1
ATOM 5850 O O . LEU B 1 224 ? -22.049 14.228 -9.265 1.00 28.78 224 LEU B O 1
ATOM 5866 N N . ALA B 1 225 ? -23.939 15.443 -8.983 1.00 27.59 225 ALA B N 1
ATOM 5867 C CA . ALA B 1 225 ? -23.802 15.566 -7.535 1.00 27.42 225 ALA B CA 1
ATOM 5868 C C . ALA B 1 225 ? -23.860 14.179 -6.889 1.00 26.35 225 ALA B C 1
ATOM 5869 O O . ALA B 1 225 ? -23.124 13.942 -5.936 1.00 27.25 225 ALA B O 1
ATOM 5876 N N . GLU B 1 226 ? -24.655 13.242 -7.436 1.00 24.46 226 GLU B N 1
ATOM 5877 C CA . GLU B 1 226 ? -24.689 11.877 -6.911 1.00 23.83 226 GLU B CA 1
ATOM 5878 C C . GLU B 1 226 ? -23.337 11.158 -7.095 1.00 23.29 226 GLU B C 1
ATOM 5879 O O . GLU B 1 226 ? -22.917 10.394 -6.214 1.00 22.73 226 GLU B O 1
ATOM 5891 N N . GLN B 1 227 ? -22.642 11.414 -8.222 1.00 23.13 227 GLN B N 1
ATOM 5892 C CA . GLN B 1 227 ? -21.323 10.821 -8.439 1.00 23.46 227 GLN B CA 1
ATOM 5893 C C . GLN B 1 227 ? -20.353 11.378 -7.397 1.00 24.02 227 GLN B C 1
ATOM 5894 O O . GLN B 1 227 ? -19.630 10.605 -6.754 1.00 24.12 227 GLN B O 1
ATOM 5908 N N . ASP B 1 228 ? -20.376 12.716 -7.184 1.00 23.95 228 ASP B N 1
ATOM 5909 C CA . ASP B 1 228 ? -19.495 13.313 -6.178 1.00 24.78 228 ASP B CA 1
ATOM 5910 C C . ASP B 1 228 ? -19.823 12.783 -4.767 1.00 24.18 228 ASP B C 1
ATOM 5911 O O . ASP B 1 228 ? -18.900 12.480 -4.016 1.00 24.44 228 ASP B O 1
ATOM 5920 N N . ALA B 1 229 ? -21.119 12.655 -4.418 1.00 22.98 229 ALA B N 1
ATOM 5921 C CA . ALA B 1 229 ? -21.524 12.170 -3.101 1.00 22.87 229 ALA B CA 1
ATOM 5922 C C . ALA B 1 229 ? -21.066 10.732 -2.860 1.00 22.11 229 ALA B C 1
ATOM 5923 O O . ALA B 1 229 ? -20.553 10.431 -1.786 1.00 21.77 229 ALA B O 1
ATOM 5930 N N . PHE B 1 230 ? -21.181 9.852 -3.865 1.00 21.24 230 PHE B N 1
ATOM 5931 C CA . PHE B 1 230 ? -20.692 8.469 -3.732 1.00 20.19 230 PHE B CA 1
ATOM 5932 C C . PHE B 1 230 ? -19.174 8.456 -3.464 1.00 19.86 230 PHE B C 1
ATOM 5933 O O . PHE B 1 230 ? -18.719 7.769 -2.545 1.00 19.54 230 PHE B O 1
ATOM 5950 N N . LEU B 1 231 ? -18.398 9.253 -4.223 1.00 20.24 231 LEU B N 1
ATOM 5951 C CA . LEU B 1 231 ? -16.952 9.297 -4.030 1.00 21.14 231 LEU B CA 1
ATOM 5952 C C . LEU B 1 231 ? -16.627 9.872 -2.646 1.00 22.07 231 LEU B C 1
ATOM 5953 O O . LEU B 1 231 ? -15.766 9.335 -1.963 1.00 22.90 231 LEU B O 1
ATOM 5969 N N . ARG B 1 232 ? -17.349 10.908 -2.221 1.00 22.29 232 ARG B N 1
ATOM 5970 C CA . ARG B 1 232 ? -17.152 11.496 -0.899 1.00 23.60 232 ARG B CA 1
ATOM 5971 C C . ARG B 1 232 ? -17.438 10.475 0.203 1.00 22.73 232 ARG B C 1
ATOM 5972 O O . ARG B 1 232 ? -16.645 10.335 1.134 1.00 24.24 232 ARG B O 1
ATOM 5993 N N . GLU B 1 233 ? -18.563 9.754 0.100 1.00 21.02 233 GLU B N 1
ATOM 5994 C CA . GLU B 1 233 ? -18.942 8.814 1.137 1.00 19.99 233 GLU B CA 1
ATOM 5995 C C . GLU B 1 233 ? -17.949 7.656 1.183 1.00 18.90 233 GLU B C 1
ATOM 5996 O O . GLU B 1 233 ? -17.550 7.262 2.277 1.00 19.74 233 GLU B O 1
ATOM 6008 N N . ILE B 1 234 ? -17.512 7.137 0.023 1.00 18.39 234 ILE B N 1
ATOM 6009 C CA . ILE B 1 234 ? -16.583 5.993 0.064 1.00 17.65 234 ILE B CA 1
ATOM 6010 C C . ILE B 1 234 ? -15.201 6.414 0.566 1.00 18.35 234 ILE B C 1
ATOM 6011 O O . ILE B 1 234 ? -14.542 5.603 1.231 1.00 18.80 234 ILE B O 1
ATOM 6027 N N . MET B 1 235 ? -14.779 7.659 0.304 1.00 18.54 235 MET B N 1
ATOM 6028 C CA . MET B 1 235 ? -13.449 8.084 0.780 1.00 19.44 235 MET B CA 1
ATOM 6029 C C . MET B 1 235 ? -13.365 8.176 2.301 1.00 19.17 235 MET B C 1
ATOM 6030 O O . MET B 1 235 ? -12.255 8.123 2.845 1.00 19.51 235 MET B O 1
ATOM 6044 N N . LYS B 1 236 ? -14.509 8.265 2.996 1.00 18.08 236 LYS B N 1
ATOM 6045 C CA . LYS B 1 236 ? -14.531 8.306 4.457 1.00 18.89 236 LYS B CA 1
ATOM 6046 C C . LYS B 1 236 ? -14.268 6.924 5.089 1.00 19.28 236 LYS B C 1
ATOM 6047 O O . LYS B 1 236 ? -13.988 6.859 6.289 1.00 21.75 236 LYS B O 1
ATOM 6066 N N . THR B 1 237 ? -14.365 5.827 4.308 1.00 17.79 237 THR B N 1
ATOM 6067 C CA . THR B 1 237 ? -14.223 4.466 4.807 1.00 17.18 237 THR B CA 1
ATOM 6068 C C . THR B 1 237 ? -12.756 4.014 4.900 1.00 18.17 237 THR B C 1
ATOM 6069 O O . THR B 1 237 ? -11.910 4.426 4.087 1.00 19.47 237 THR B O 1
ATOM 6080 N N . ALA B 1 238 ? -12.491 3.099 5.839 1.00 18.85 238 ALA B N 1
ATOM 6081 C CA . ALA B 1 238 ? -11.164 2.483 5.981 1.00 19.05 238 ALA B CA 1
ATOM 6082 C C . ALA B 1 238 ? -10.752 1.753 4.695 1.00 18.87 238 ALA B C 1
ATOM 6083 O O . ALA B 1 238 ? -9.571 1.739 4.354 1.00 19.01 238 ALA B O 1
ATOM 6090 N N . VAL B 1 239 ? -11.724 1.167 3.954 1.00 17.45 239 VAL B N 1
ATOM 6091 C CA . VAL B 1 239 ? -11.417 0.469 2.690 1.00 17.23 239 VAL B CA 1
ATOM 6092 C C . VAL B 1 239 ? -10.693 1.428 1.717 1.00 17.76 239 VAL B C 1
ATOM 6093 O O . VAL B 1 239 ? -9.597 1.122 1.263 1.00 19.06 239 VAL B O 1
ATOM 6106 N N . MET B 1 240 ? -11.292 2.595 1.425 1.00 17.73 240 MET B N 1
ATOM 6107 C CA . MET B 1 240 ? -10.703 3.525 0.465 1.00 17.41 240 MET B CA 1
ATOM 6108 C C . MET B 1 240 ? -9.468 4.212 0.989 1.00 19.35 240 MET B C 1
ATOM 6109 O O . MET B 1 240 ? -8.577 4.522 0.182 1.00 19.69 240 MET B O 1
ATOM 6123 N N . LYS B 1 241 ? -9.400 4.469 2.318 1.00 19.68 241 LYS B N 1
ATOM 6124 C CA . LYS B 1 241 ? -8.201 5.064 2.908 1.00 21.06 241 LYS B CA 1
ATOM 6125 C C . LYS B 1 241 ? -7.013 4.111 2.749 1.00 21.38 241 LYS B C 1
ATOM 6126 O O . LYS B 1 241 ? -5.910 4.557 2.415 1.00 21.45 241 LYS B O 1
ATOM 6145 N N . GLU B 1 242 ? -7.247 2.806 2.964 1.00 20.88 242 GLU B N 1
ATOM 6146 C CA . GLU B 1 242 ? -6.206 1.790 2.774 1.00 21.05 242 GLU B CA 1
ATOM 6147 C C . GLU B 1 242 ? -5.781 1.743 1.297 1.00 21.12 242 GLU B C 1
ATOM 6148 O O . GLU B 1 242 ? -4.587 1.687 1.006 1.00 21.22 242 GLU B O 1
ATOM 6160 N N . LEU B 1 243 ? -6.753 1.755 0.365 1.00 20.96 243 LEU B N 1
ATOM 6161 C CA . LEU B 1 243 ? -6.426 1.716 -1.061 1.00 21.24 243 LEU B CA 1
ATOM 6162 C C . LEU B 1 243 ? -5.611 2.950 -1.466 1.00 21.85 243 LEU B C 1
ATOM 6163 O O . LEU B 1 243 ? -4.584 2.814 -2.151 1.00 21.59 243 LEU B O 1
ATOM 6179 N N . TYR B 1 244 ? -6.048 4.154 -1.040 1.00 22.55 244 TYR B N 1
ATOM 6180 C CA . TYR B 1 244 ? -5.304 5.365 -1.389 1.00 23.93 244 TYR B CA 1
ATOM 6181 C C . TYR B 1 244 ? -3.874 5.313 -0.817 1.00 24.72 244 TYR B C 1
ATOM 6182 O O . TYR B 1 244 ? -2.919 5.566 -1.553 1.00 24.41 244 TYR B O 1
ATOM 6200 N N . SER B 1 245 ? -3.714 4.958 0.468 1.00 25.67 245 SER B N 1
ATOM 6201 C CA . SER B 1 245 ? -2.370 4.871 1.074 1.00 26.79 245 SER B CA 1
ATOM 6202 C C . SER B 1 245 ? -1.473 3.866 0.302 1.00 26.46 245 SER B C 1
ATOM 6203 O O . SER B 1 245 ? -0.300 4.173 0.027 1.00 26.70 245 SER B O 1
ATOM 6211 N N . PHE B 1 246 ? -2.052 2.723 -0.133 1.00 25.42 246 PHE B N 1
ATOM 6212 C CA . PHE B 1 246 ? -1.305 1.738 -0.930 1.00 25.03 246 PHE B CA 1
ATOM 6213 C C . PHE B 1 246 ? -0.876 2.333 -2.282 1.00 24.66 246 PHE B C 1
ATOM 6214 O O . PHE B 1 246 ? 0.289 2.223 -2.665 1.00 24.92 246 PHE B O 1
ATOM 6231 N N . LEU B 1 247 ? -1.814 2.943 -3.009 1.00 23.73 247 LEU B N 1
ATOM 6232 C CA . LEU B 1 247 ? -1.511 3.506 -4.338 1.00 23.86 247 LEU B CA 1
ATOM 6233 C C . LEU B 1 247 ? -0.580 4.708 -4.298 1.00 25.60 247 LEU B C 1
ATOM 6234 O O . LEU B 1 247 ? 0.220 4.891 -5.227 1.00 25.94 247 LEU B O 1
ATOM 6250 N N . HIS B 1 248 ? -0.618 5.482 -3.205 1.00 25.99 248 HIS B N 1
ATOM 6251 C CA . HIS B 1 248 ? 0.315 6.577 -3.010 1.00 28.49 248 HIS B CA 1
ATOM 6252 C C . HIS B 1 248 ? 1.736 5.995 -2.848 1.00 29.38 248 HIS B C 1
ATOM 6253 O O . HIS B 1 248 ? 2.675 6.493 -3.488 1.00 30.41 248 HIS B O 1
ATOM 6267 N N . HIS B 1 249 ? 1.893 4.936 -2.040 1.00 29.32 249 HIS B N 1
ATOM 6268 C CA . HIS B 1 249 ? 3.200 4.271 -1.840 1.00 30.15 249 HIS B CA 1
ATOM 6269 C C . HIS B 1 249 ? 3.674 3.531 -3.116 1.00 28.94 249 HIS B C 1
ATOM 6270 O O . HIS B 1 249 ? 4.885 3.343 -3.292 1.00 29.08 249 HIS B O 1
ATOM 6284 N N . GLN B 1 250 ? 2.750 3.151 -4.018 1.00 27.64 250 GLN B N 1
ATOM 6285 C CA . GLN B 1 250 ? 3.117 2.544 -5.304 1.00 27.75 250 GLN B CA 1
ATOM 6286 C C . GLN B 1 250 ? 3.372 3.646 -6.385 1.00 28.92 250 GLN B C 1
ATOM 6287 O O . GLN B 1 250 ? 3.395 3.321 -7.580 1.00 29.32 250 GLN B O 1
ATOM 6301 N N . ASN B 1 251 ? 3.597 4.930 -5.964 1.00 28.38 251 ASN B N 1
ATOM 6302 C CA . ASN B 1 251 ? 3.852 6.056 -6.855 1.00 29.30 251 ASN B CA 1
ATOM 6303 C C . ASN B 1 251 ? 2.823 6.210 -7.978 1.00 29.96 251 ASN B C 1
ATOM 6304 O O . ASN B 1 251 ? 3.184 6.634 -9.082 1.00 30.99 251 ASN B O 1
ATOM 6315 N N . ARG B 1 252 ? 1.542 5.914 -7.705 1.00 29.37 252 ARG B N 1
ATOM 6316 C CA . ARG B 1 252 ? 0.506 6.081 -8.725 1.00 29.58 252 ARG B CA 1
ATOM 6317 C C . ARG B 1 252 ? -0.197 7.425 -8.590 1.00 30.59 252 ARG B C 1
ATOM 6318 O O . ARG B 1 252 ? -0.643 7.963 -9.604 1.00 30.97 252 ARG B O 1
ATOM 6339 N N . TYR B 1 253 ? -0.322 7.953 -7.341 1.00 30.49 253 TYR B N 1
ATOM 6340 C CA . TYR B 1 253 ? -0.990 9.222 -7.048 1.00 30.02 253 TYR B CA 1
ATOM 6341 C C . TYR B 1 253 ? -0.218 9.997 -5.996 1.00 31.10 253 TYR B C 1
ATOM 6342 O O . TYR B 1 253 ? 0.223 9.410 -5.007 1.00 31.11 253 TYR B O 1
ATOM 6360 N N . GLY B 1 254 ? -0.123 11.315 -6.192 1.00 32.15 254 GLY B N 1
ATOM 6361 C CA . GLY B 1 254 ? 0.539 12.244 -5.281 1.00 33.09 254 GLY B CA 1
ATOM 6362 C C . GLY B 1 254 ? -0.385 12.869 -4.249 1.00 33.87 254 GLY B C 1
ATOM 6363 O O . GLY B 1 254 ? 0.097 13.423 -3.257 1.00 35.14 254 GLY B O 1
ATOM 6367 N N . SER B 1 255 ? -1.720 12.808 -4.455 1.00 32.77 255 SER B N 1
ATOM 6368 C CA . SER B 1 255 ? -2.682 13.377 -3.502 1.00 32.08 255 SER B CA 1
ATOM 6369 C C . SER B 1 255 ? -4.022 12.647 -3.574 1.00 31.33 255 SER B C 1
ATOM 6370 O O . SER B 1 255 ? -4.361 12.052 -4.601 1.00 30.75 255 SER B O 1
ATOM 6378 N N . GLU B 1 256 ? -4.803 12.731 -2.489 1.00 31.00 256 GLU B N 1
ATOM 6379 C CA . GLU B 1 256 ? -6.134 12.127 -2.447 1.00 31.58 256 GLU B CA 1
ATOM 6380 C C . GLU B 1 256 ? -7.031 12.745 -3.513 1.00 31.27 256 GLU B C 1
ATOM 6381 O O . GLU B 1 256 ? -7.786 12.017 -4.145 1.00 30.24 256 GLU B O 1
ATOM 6393 N N . GLN B 1 257 ? -6.940 14.076 -3.729 1.00 31.95 257 GLN B N 1
ATOM 6394 C CA . GLN B 1 257 ? -7.783 14.731 -4.724 1.00 32.13 257 GLN B CA 1
ATOM 6395 C C . GLN B 1 257 ? -7.461 14.220 -6.117 1.00 29.88 257 GLN B C 1
ATOM 6396 O O . GLN B 1 257 ? -8.386 13.923 -6.867 1.00 28.15 257 GLN B O 1
ATOM 6410 N N . GLU B 1 258 ? -6.160 14.056 -6.444 1.00 29.39 258 GLU B N 1
ATOM 6411 C CA . GLU B 1 258 ? -5.724 13.505 -7.731 1.00 29.38 258 GLU B CA 1
ATOM 6412 C C . GLU B 1 258 ? -6.312 12.094 -7.920 1.00 28.47 258 GLU B C 1
ATOM 6413 O O . GLU B 1 258 ? -6.843 11.786 -8.980 1.00 29.56 258 GLU B O 1
ATOM 6425 N N . PHE B 1 259 ? -6.240 11.261 -6.881 1.00 26.36 259 PHE B N 1
ATOM 6426 C CA . PHE B 1 259 ? -6.821 9.912 -6.904 1.00 24.84 259 PHE B CA 1
ATOM 6427 C C . PHE B 1 259 ? -8.342 9.957 -7.132 1.00 24.41 259 PHE B C 1
ATOM 6428 O O . PHE B 1 259 ? -8.834 9.302 -8.040 1.00 23.74 259 PHE B O 1
ATOM 6445 N N . VAL B 1 260 ? -9.063 10.794 -6.384 1.00 24.21 260 VAL B N 1
ATOM 6446 C CA . VAL B 1 260 ? -10.525 10.870 -6.502 1.00 24.84 260 VAL B CA 1
ATOM 6447 C C . VAL B 1 260 ? -10.930 11.377 -7.898 1.00 24.66 260 VAL B C 1
ATOM 6448 O O . VAL B 1 260 ? -11.819 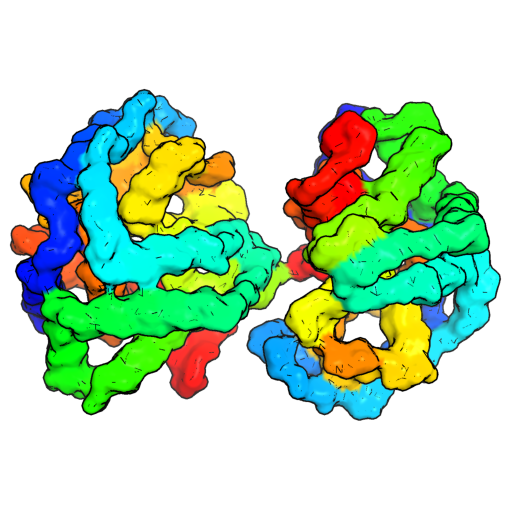10.799 -8.534 1.00 23.24 260 VAL B O 1
ATOM 6461 N N . ASP B 1 261 ? -10.235 12.412 -8.410 1.00 25.58 261 ASP B N 1
ATOM 6462 C CA . ASP B 1 261 ? -10.530 12.939 -9.743 1.00 25.74 261 ASP B CA 1
ATOM 6463 C C . ASP B 1 261 ? -10.230 11.857 -10.805 1.00 25.76 261 ASP B C 1
ATOM 6464 O O . ASP B 1 261 ? -10.981 11.730 -11.781 1.00 25.38 261 ASP B O 1
ATOM 6473 N N . ASP B 1 262 ? -9.143 11.079 -10.614 1.00 25.46 262 ASP B N 1
ATOM 6474 C CA . ASP B 1 262 ? -8.827 10.014 -11.562 1.00 25.18 262 ASP B CA 1
ATOM 6475 C C . ASP B 1 262 ? -9.873 8.902 -11.495 1.00 24.50 262 ASP B C 1
ATOM 6476 O O . ASP B 1 262 ? -10.310 8.429 -12.541 1.00 25.68 262 ASP B O 1
ATOM 6485 N N . LEU B 1 263 ? -10.328 8.510 -10.287 1.00 22.90 263 LEU B N 1
ATOM 6486 C CA . LEU B 1 263 ? -11.402 7.520 -10.165 1.00 22.75 263 LEU B CA 1
ATOM 6487 C C . LEU B 1 263 ? -12.673 8.007 -10.901 1.00 22.66 263 LEU B C 1
ATOM 6488 O O . LEU B 1 263 ? -13.307 7.242 -11.629 1.00 22.74 263 LEU B O 1
ATOM 6504 N N . LYS B 1 264 ? -13.000 9.300 -10.751 1.00 22.49 264 LYS B N 1
ATOM 6505 C CA . LYS B 1 264 ? -14.180 9.871 -11.393 1.00 23.23 264 LYS B CA 1
ATOM 6506 C C . LYS B 1 264 ? -14.059 9.789 -12.919 1.00 23.38 264 LYS B C 1
ATOM 6507 O O . LYS B 1 264 ? -15.021 9.409 -13.587 1.00 23.23 264 LYS B O 1
ATOM 6526 N N . ASN B 1 265 ? -12.866 10.075 -13.463 1.00 23.10 265 ASN B N 1
ATOM 6527 C CA . ASN B 1 265 ? -12.663 9.973 -14.899 1.00 23.46 265 ASN B CA 1
ATOM 6528 C C . ASN B 1 265 ? -12.772 8.512 -15.374 1.00 22.51 265 ASN B C 1
ATOM 6529 O O . ASN B 1 265 ? -13.550 8.237 -16.275 1.00 22.73 265 ASN B O 1
ATOM 6540 N N . MET B 1 266 ? -11.989 7.577 -14.795 1.00 21.64 266 MET B N 1
ATOM 6541 C CA . MET B 1 266 ? -11.970 6.204 -15.320 1.00 20.93 266 MET B CA 1
ATOM 6542 C C . MET B 1 266 ? -13.312 5.467 -15.187 1.00 20.57 266 MET B C 1
ATOM 6543 O O . MET B 1 266 ? -13.654 4.702 -16.092 1.00 21.06 266 MET B O 1
ATOM 6557 N N . TRP B 1 267 ? -14.082 5.726 -14.104 1.00 20.12 267 TRP B N 1
ATOM 6558 C CA . TRP B 1 267 ? -15.348 5.053 -13.833 1.00 20.54 267 TRP B CA 1
ATOM 6559 C C . TRP B 1 267 ? -16.559 5.778 -14.425 1.00 22.18 267 TRP B C 1
ATOM 6560 O O . TRP B 1 267 ? -17.430 5.127 -15.005 1.00 22.14 267 TRP B O 1
ATOM 6581 N N . PHE B 1 268 ? -16.661 7.103 -14.207 1.00 22.36 268 PHE B N 1
ATOM 6582 C CA . PHE B 1 268 ? -17.834 7.844 -14.642 1.00 22.54 268 PHE B CA 1
ATOM 6583 C C . PHE B 1 268 ? -17.697 8.521 -16.006 1.00 23.70 268 PHE B C 1
ATOM 6584 O O . PHE B 1 268 ? -18.714 8.942 -16.578 1.00 24.16 268 PHE B O 1
ATOM 6601 N N . GLY B 1 269 ? -16.468 8.606 -16.546 1.00 23.79 269 GLY B N 1
ATOM 6602 C CA . GLY B 1 269 ? -16.254 9.234 -17.842 1.00 25.20 269 GLY B CA 1
ATOM 6603 C C . GLY B 1 269 ? -16.955 8.473 -18.942 1.00 25.68 269 GLY B C 1
ATOM 6604 O O . GLY B 1 269 ? -16.951 7.242 -18.954 1.00 26.14 269 GLY B O 1
ATOM 6608 N N . LEU B 1 270 ? -17.614 9.202 -19.822 1.00 25.64 270 LEU B N 1
ATOM 6609 C CA . LEU B 1 270 ? -18.399 8.620 -20.888 1.00 26.49 270 LEU B CA 1
ATOM 6610 C C . LEU B 1 270 ? -17.598 8.261 -22.149 1.00 27.37 270 LEU B C 1
ATOM 6611 O O . LEU B 1 270 ? -16.645 8.944 -22.526 1.00 27.97 270 LEU B O 1
ATOM 6627 N N . TYR B 1 271 ? -18.020 7.187 -22.812 1.00 27.34 271 TYR B N 1
ATOM 6628 C CA . TYR B 1 271 ? -17.466 6.729 -24.094 1.00 27.58 271 TYR B CA 1
ATOM 6629 C C . TYR B 1 271 ? -18.607 6.051 -24.904 1.00 29.94 271 TYR B C 1
ATOM 6630 O O . TYR B 1 271 ? -19.745 5.991 -24.424 1.00 30.76 271 TYR B O 1
ATOM 6648 N N . SER B 1 272 ? -18.335 5.606 -26.137 1.00 30.92 272 SER B N 1
ATOM 6649 C CA . SER B 1 272 ? -19.365 5.082 -27.025 1.00 31.98 272 SER B CA 1
ATOM 6650 C C . SER B 1 272 ? -19.264 3.602 -27.394 1.00 32.32 272 SER B C 1
ATOM 6651 O O . SER B 1 272 ? -18.511 3.251 -28.298 1.00 33.17 272 SER B O 1
ATOM 6659 N N . ARG B 1 273 ? -20.095 2.752 -26.771 1.00 32.14 273 ARG B N 1
ATOM 6660 C CA . ARG B 1 273 ? -20.202 1.337 -27.137 1.00 32.42 273 ARG B CA 1
ATOM 6661 C C . ARG B 1 273 ? -21.075 1.209 -28.406 1.00 34.53 273 ARG B C 1
ATOM 6662 O O . ARG B 1 273 ? -20.763 0.414 -29.285 1.00 35.31 273 ARG B O 1
ATOM 6683 N N . GLY B 1 274 ? -22.143 1.991 -28.494 1.00 35.68 274 GLY B N 1
ATOM 6684 C CA . GLY B 1 274 ? -23.050 1.985 -29.636 1.00 38.41 274 GLY B CA 1
ATOM 6685 C C . GLY B 1 274 ? -22.781 3.044 -30.692 1.00 41.29 274 GLY B C 1
ATOM 6686 O O . GLY B 1 274 ? -21.626 3.308 -31.040 1.00 41.87 274 GLY B O 1
ATOM 6690 N N . ASN B 1 275 ? -23.876 3.627 -31.240 1.00 42.73 275 ASN B N 1
ATOM 6691 C CA . ASN B 1 275 ? -23.892 4.605 -32.348 1.00 44.43 275 ASN B CA 1
ATOM 6692 C C . ASN B 1 275 ? -23.648 6.092 -32.007 1.00 43.65 275 ASN B C 1
ATOM 6693 O O . ASN B 1 275 ? -23.344 6.859 -32.922 1.00 44.18 275 ASN B O 1
ATOM 6704 N N . GLU B 1 276 ? -23.933 6.532 -30.775 1.00 41.56 276 GLU B N 1
ATOM 6705 C CA . GLU B 1 276 ? -23.767 7.936 -30.393 1.00 40.49 276 GLU B CA 1
ATOM 6706 C C . GLU B 1 276 ? -22.777 8.128 -29.282 1.00 41.06 276 GLU B C 1
ATOM 6707 O O . GLU B 1 276 ? -22.528 7.214 -28.481 1.00 41.09 276 GLU B O 1
ATOM 6719 N N . GLU B 1 277 ? -22.202 9.338 -29.233 1.00 40.95 277 GLU B N 1
ATOM 6720 C CA . GLU B 1 277 ? -21.183 9.650 -28.241 1.00 41.03 277 GLU B CA 1
ATOM 6721 C C . GLU B 1 277 ? -21.719 9.530 -26.815 1.00 38.99 277 GLU B C 1
ATOM 6722 O O . GLU B 1 277 ? -22.882 9.787 -26.551 1.00 39.41 277 GLU B O 1
ATOM 6734 N N . GLY B 1 278 ? -20.847 9.127 -25.914 1.00 37.19 278 GLY B N 1
ATOM 6735 C CA . GLY B 1 278 ? -21.110 9.030 -24.494 1.00 35.71 278 GLY B CA 1
ATOM 6736 C C . GLY B 1 278 ? -22.327 8.270 -24.015 1.00 33.98 278 GLY B C 1
ATOM 6737 O O . GLY B 1 278 ? -23.016 8.745 -23.109 1.00 35.06 278 GLY B O 1
ATOM 6741 N N . ASP B 1 279 ? -22.525 7.034 -24.514 1.00 30.84 279 ASP B N 1
ATOM 6742 C CA . ASP B 1 279 ? -23.642 6.168 -24.058 1.00 28.83 279 ASP B CA 1
ATOM 6743 C C . ASP B 1 279 ? -23.276 5.184 -22.937 1.00 27.05 279 ASP B C 1
ATOM 6744 O O . ASP B 1 279 ? -24.155 4.490 -22.395 1.00 25.66 279 ASP B O 1
ATOM 6753 N N . SER B 1 280 ? -21.990 5.065 -22.646 1.00 26.17 280 SER B N 1
ATOM 6754 C CA . SER B 1 280 ? -21.514 4.073 -21.721 1.00 25.81 280 SER B CA 1
ATOM 6755 C C . SER B 1 280 ? -20.377 4.597 -20.863 1.00 25.18 280 SER B C 1
ATOM 6756 O O . SER B 1 280 ? -19.830 5.674 -21.107 1.00 25.49 280 SER B O 1
ATOM 6764 N N . SER B 1 281 ? -20.100 3.858 -19.797 1.00 23.27 281 SER B N 1
ATOM 6765 C CA . SER B 1 281 ? -19.005 4.131 -18.875 1.00 22.52 281 SER B CA 1
ATOM 6766 C C . SER B 1 281 ? -18.661 2.851 -18.123 1.00 21.55 281 SER B C 1
ATOM 6767 O O . SER B 1 281 ? -19.473 1.919 -18.084 1.00 22.33 281 SER B O 1
ATOM 6775 N N . GLY B 1 282 ? -17.486 2.802 -17.512 1.00 20.48 282 GLY B N 1
ATOM 6776 C CA . GLY B 1 282 ? -17.105 1.661 -16.678 1.00 20.43 282 GLY B CA 1
ATOM 6777 C C . GLY B 1 282 ? -18.067 1.434 -15.517 1.00 19.98 282 GLY B C 1
ATOM 6778 O O . GLY B 1 282 ? -18.443 0.295 -15.240 1.00 20.00 282 GLY B O 1
ATOM 6782 N N . PHE B 1 283 ? -18.510 2.516 -14.838 1.00 19.55 283 PHE B N 1
ATOM 6783 C CA . PHE B 1 283 ? -19.442 2.373 -13.718 1.00 19.15 283 PHE B CA 1
ATOM 6784 C C . PHE B 1 283 ? -20.782 1.793 -14.225 1.00 18.69 283 PHE B C 1
ATOM 6785 O O . PHE B 1 283 ? -21.313 0.863 -13.609 1.00 18.60 283 PHE B O 1
ATOM 6802 N N . GLU B 1 284 ? -21.335 2.333 -15.349 1.00 18.88 284 GLU B N 1
ATOM 6803 C CA . GLU B 1 284 ? -22.616 1.806 -15.862 1.00 19.20 284 GLU B CA 1
ATOM 6804 C C . GLU B 1 284 ? -22.471 0.313 -16.220 1.00 19.21 284 GLU B C 1
ATOM 6805 O O . GLU B 1 284 ? -23.323 -0.497 -15.849 1.00 18.82 284 GLU B O 1
ATOM 6817 N N . HIS B 1 285 ? -21.407 -0.039 -16.946 1.00 19.48 285 HIS B N 1
ATOM 6818 C CA . HIS B 1 285 ? -21.223 -1.405 -17.387 1.00 19.76 285 HIS B CA 1
ATOM 6819 C C . HIS B 1 285 ? -21.124 -2.380 -16.210 1.00 19.68 285 HIS B C 1
ATOM 6820 O O . HIS B 1 285 ? -21.855 -3.376 -16.171 1.00 20.75 285 HIS B O 1
ATOM 6834 N N . VAL B 1 286 ? -20.261 -2.074 -15.233 1.00 17.61 286 VAL B N 1
ATOM 6835 C CA . VAL B 1 286 ? -20.039 -3.016 -14.132 1.00 16.45 286 VAL B CA 1
ATOM 6836 C C . VAL B 1 286 ? -21.180 -3.054 -13.123 1.00 17.27 286 VAL B C 1
ATOM 6837 O O . VAL B 1 286 ? -21.615 -4.139 -12.720 1.00 17.12 286 VAL B O 1
ATOM 6850 N N . PHE B 1 287 ? -21.659 -1.869 -12.696 1.00 17.02 287 PHE B N 1
ATOM 6851 C CA . PHE B 1 287 ? -22.618 -1.811 -11.593 1.00 17.27 287 PHE B CA 1
ATOM 6852 C C . PHE B 1 287 ? -24.066 -1.685 -12.006 1.00 17.78 287 PHE B C 1
ATOM 6853 O O . PHE B 1 287 ? -24.931 -2.149 -11.252 1.00 18.19 287 PHE B O 1
ATOM 6870 N N . SER B 1 288 ? -24.363 -1.041 -13.153 1.00 17.39 288 SER B N 1
ATOM 6871 C CA . SER B 1 288 ? -25.754 -0.897 -13.567 1.00 18.82 288 SER B CA 1
ATOM 6872 C C . SER B 1 288 ? -26.185 -2.029 -14.512 1.00 19.08 288 SER B C 1
ATOM 6873 O O . SER B 1 288 ? -27.302 -2.525 -14.417 1.00 19.68 288 SER B O 1
ATOM 6881 N N . GLY B 1 289 ? -25.301 -2.420 -15.408 1.00 19.76 289 GLY B N 1
ATOM 6882 C CA . GLY B 1 289 ? -25.600 -3.420 -16.417 1.00 21.31 289 GLY B CA 1
ATOM 6883 C C . GLY B 1 289 ? -26.046 -2.717 -17.682 1.00 22.45 289 GLY B C 1
ATOM 6884 O O . GLY B 1 289 ? -26.592 -1.602 -17.644 1.00 22.34 289 GLY B O 1
ATOM 6888 N N . GLU B 1 290 ? -25.791 -3.341 -18.818 1.00 22.84 290 GLU B N 1
ATOM 6889 C CA . GLU B 1 290 ? -26.174 -2.786 -20.104 1.00 23.96 290 GLU B CA 1
ATOM 6890 C C . GLU B 1 290 ? -26.823 -3.859 -20.957 1.00 24.59 290 GLU B C 1
ATOM 6891 O O . GLU B 1 290 ? -26.847 -5.028 -20.583 1.00 24.91 290 GLU B O 1
ATOM 6903 N N . VAL B 1 291 ? -27.431 -3.442 -22.061 1.00 26.28 291 VAL B N 1
ATOM 6904 C CA . VAL B 1 291 ? -28.011 -4.323 -23.045 1.00 27.53 291 VAL B CA 1
ATOM 6905 C C . VAL B 1 291 ? -27.415 -3.865 -24.387 1.00 29.31 291 VAL B C 1
ATOM 6906 O O . VAL B 1 291 ? -27.532 -2.699 -24.762 1.00 30.21 291 VAL B O 1
ATOM 6919 N N . LYS B 1 292 ? -26.712 -4.756 -25.050 1.00 29.19 292 LYS B N 1
ATOM 6920 C CA . LYS B 1 292 ? -26.057 -4.470 -26.320 1.00 31.13 292 LYS B CA 1
ATOM 6921 C C . LYS B 1 292 ? -26.272 -5.682 -27.209 1.00 33.29 292 LYS B C 1
ATOM 6922 O O . LYS B 1 292 ? -25.982 -6.797 -26.782 1.00 33.84 292 LYS B O 1
ATOM 6941 N N . LYS B 1 293 ? -26.755 -5.472 -28.449 1.00 35.17 293 LYS B N 1
ATOM 6942 C CA . LYS B 1 293 ? -26.976 -6.557 -29.409 1.00 36.79 293 LYS B CA 1
ATOM 6943 C C . LYS B 1 293 ? -27.806 -7.731 -28.844 1.00 36.69 293 LYS B C 1
ATOM 6944 O O . LYS B 1 293 ? -27.412 -8.888 -28.987 1.00 37.14 293 LYS B O 1
ATOM 6963 N N . GLY B 1 294 ? -28.947 -7.411 -28.238 1.00 35.92 294 GLY B N 1
ATOM 6964 C CA . GLY B 1 294 ? -29.894 -8.394 -27.724 1.00 35.25 294 GLY B CA 1
ATOM 6965 C C . GLY B 1 294 ? -29.469 -9.233 -26.532 1.00 34.32 294 GLY B C 1
ATOM 6966 O O . GLY B 1 294 ? -30.143 -10.221 -26.225 1.00 35.02 294 GLY B O 1
ATOM 6970 N N . LYS B 1 295 ? -28.390 -8.835 -25.817 1.00 31.92 295 LYS B N 1
ATOM 6971 C CA . LYS B 1 295 ? -27.886 -9.568 -24.646 1.00 30.46 295 LYS B CA 1
ATOM 6972 C C . LYS B 1 295 ? -27.574 -8.618 -23.490 1.00 28.20 295 LYS B C 1
ATOM 6973 O O . LYS B 1 295 ? -27.286 -7.444 -23.715 1.00 28.14 295 LYS B O 1
ATOM 6992 N N . VAL B 1 296 ? -27.525 -9.150 -22.263 1.00 26.06 296 VAL B N 1
ATOM 6993 C CA . VAL B 1 296 ? -27.093 -8.354 -21.122 1.00 25.18 296 VAL B CA 1
ATOM 6994 C C . VAL B 1 296 ? -25.563 -8.356 -21.205 1.00 24.71 296 VAL B C 1
ATOM 6995 O O . VAL B 1 296 ? -24.942 -9.412 -21.390 1.00 25.30 296 VAL B O 1
ATOM 7008 N N . THR B 1 297 ? -24.958 -7.188 -21.056 1.00 23.30 297 THR B N 1
ATOM 7009 C CA . THR B 1 297 ? -23.501 -7.064 -21.002 1.00 23.36 297 THR B CA 1
ATOM 7010 C C . THR B 1 297 ?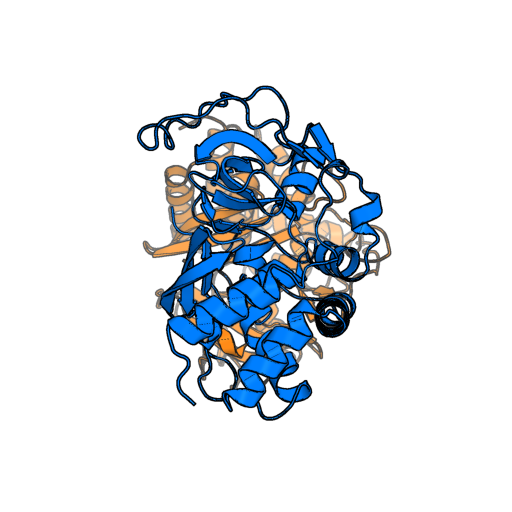 -23.201 -6.419 -19.658 1.00 21.32 297 THR B C 1
ATOM 7011 O O . THR B 1 297 ? -24.031 -5.680 -19.119 1.00 21.12 297 THR B O 1
ATOM 7022 N N . GLY B 1 298 ? -22.069 -6.782 -19.066 1.00 19.73 298 GLY B N 1
ATOM 7023 C CA . GLY B 1 298 ? -21.740 -6.304 -17.724 1.00 18.87 298 GLY B CA 1
ATOM 7024 C C . GLY B 1 298 ? -22.739 -6.851 -16.711 1.00 18.76 298 GLY B C 1
ATOM 7025 O O . GLY B 1 298 ? -23.177 -7.985 -16.869 1.00 19.28 298 GLY B O 1
ATOM 7029 N N . PHE B 1 299 ? -23.166 -6.043 -15.739 1.00 18.09 299 PHE B N 1
ATOM 7030 C CA . PHE B 1 299 ? -24.105 -6.457 -14.653 1.00 18.36 299 PHE B CA 1
ATOM 7031 C C . PHE B 1 299 ? -23.391 -7.433 -13.678 1.00 18.96 299 PHE B C 1
ATOM 7032 O O . PHE B 1 299 ? -23.502 -8.659 -13.806 1.00 19.95 299 PHE B O 1
ATOM 7049 N N . HIS B 1 300 ? -22.603 -6.883 -12.743 1.00 17.23 300 HIS B N 1
ATOM 7050 C CA . HIS B 1 300 ? -21.792 -7.706 -11.849 1.00 15.84 300 HIS B CA 1
ATOM 7051 C C . HIS B 1 300 ? -21.958 -7.354 -10.376 1.00 16.34 300 HIS B C 1
ATOM 7052 O O . HIS B 1 300 ? -21.127 -7.765 -9.565 1.00 16.46 300 HIS B O 1
ATOM 7066 N N . ASN B 1 301 ? -23.088 -6.717 -10.001 1.00 15.39 301 ASN B N 1
ATOM 7067 C CA . ASN B 1 301 ? -23.258 -6.283 -8.610 1.00 15.37 301 ASN B CA 1
ATOM 7068 C C . ASN B 1 301 ? -24.506 -6.885 -7.928 1.00 14.91 301 ASN B C 1
ATOM 7069 O O . ASN B 1 301 ? -25.595 -6.887 -8.516 1.00 16.06 301 ASN B O 1
ATOM 7080 N N . TRP B 1 302 ? -24.355 -7.331 -6.677 1.00 13.85 302 TRP B N 1
ATOM 7081 C CA . TRP B 1 302 ? -25.427 -7.976 -5.950 1.00 14.69 302 TRP B CA 1
ATOM 7082 C C . TRP B 1 302 ? -26.539 -7.033 -5.527 1.00 15.48 302 TRP B C 1
ATOM 7083 O O . TRP B 1 302 ? -27.684 -7.475 -5.427 1.00 16.82 302 TRP B O 1
ATOM 7104 N N . ILE B 1 303 ? -26.221 -5.777 -5.209 1.00 14.91 303 ILE B N 1
ATOM 7105 C CA . ILE B 1 303 ? -27.256 -4.833 -4.767 1.00 15.36 303 ILE B CA 1
ATOM 7106 C C . ILE B 1 303 ? -28.161 -4.539 -5.991 1.00 16.09 303 ILE B C 1
ATOM 7107 O O . ILE B 1 303 ? -29.397 -4.581 -5.888 1.00 16.98 303 ILE B O 1
ATOM 7123 N N . ARG B 1 304 ? -27.548 -4.274 -7.159 1.00 16.33 304 ARG B N 1
ATOM 7124 C CA . ARG B 1 304 ? -28.314 -4.054 -8.391 1.00 16.41 304 ARG B CA 1
ATOM 7125 C C . ARG B 1 304 ? -29.155 -5.312 -8.705 1.00 18.24 304 ARG B C 1
ATOM 7126 O O . ARG B 1 304 ? -30.344 -5.200 -8.984 1.00 18.64 304 ARG B O 1
ATOM 7147 N N . PHE B 1 305 ? -28.558 -6.526 -8.549 1.00 18.06 305 PHE B N 1
ATOM 7148 C CA . PHE B 1 305 ? -29.299 -7.771 -8.781 1.00 17.18 305 PHE B CA 1
ATOM 7149 C C . PHE B 1 305 ? -30.485 -7.852 -7.808 1.00 17.19 305 PHE B C 1
ATOM 7150 O O . PHE B 1 305 ? -31.610 -8.031 -8.240 1.00 18.12 305 PHE B O 1
ATOM 7167 N N . TYR B 1 306 ? -30.238 -7.695 -6.501 1.00 17.04 306 TYR B N 1
ATOM 7168 C CA . TYR B 1 306 ? -31.298 -7.803 -5.497 1.00 17.06 306 TYR B CA 1
ATOM 7169 C C . TYR B 1 306 ? -32.407 -6.784 -5.753 1.00 18.41 306 TYR B C 1
ATOM 7170 O O . TYR B 1 306 ? -33.575 -7.157 -5.714 1.00 18.90 306 TYR B O 1
ATOM 7188 N N . LEU B 1 307 ? -32.053 -5.512 -5.954 1.00 18.35 307 LEU B N 1
ATOM 7189 C CA . LEU B 1 307 ? -33.074 -4.471 -6.141 1.00 19.58 307 LEU B CA 1
ATOM 7190 C C . LEU B 1 307 ? -33.902 -4.720 -7.397 1.00 20.11 307 LEU B C 1
ATOM 7191 O O . LEU B 1 307 ? -35.128 -4.505 -7.378 1.00 21.01 307 LEU B O 1
ATOM 7207 N N . GLU B 1 308 ? -33.272 -5.222 -8.473 1.00 18.83 308 GLU B N 1
ATOM 7208 C CA . GLU B 1 308 ? -34.021 -5.536 -9.690 1.00 19.23 308 GLU B CA 1
ATOM 7209 C C . GLU B 1 308 ? -34.887 -6.782 -9.465 1.00 20.89 308 GLU B C 1
ATOM 7210 O O . GLU B 1 308 ? -36.044 -6.799 -9.882 1.00 22.12 308 GLU B O 1
ATOM 7222 N N . GLU B 1 309 ? -34.354 -7.817 -8.793 1.00 19.98 309 GLU B N 1
ATOM 7223 C CA . GLU B 1 309 ? -35.114 -9.040 -8.524 1.00 20.58 309 GLU B CA 1
ATOM 7224 C C . GLU B 1 309 ? -36.338 -8.733 -7.663 1.00 20.88 309 GLU B C 1
ATOM 7225 O O . GLU B 1 309 ? -37.413 -9.240 -7.969 1.00 22.06 309 GLU B O 1
ATOM 7237 N N . LYS B 1 310 ? -36.189 -7.906 -6.614 1.00 21.42 310 LYS B N 1
ATOM 7238 C CA . LYS B 1 310 ? -37.326 -7.581 -5.733 1.00 23.22 310 LYS B CA 1
ATOM 7239 C C . LYS B 1 310 ? -38.398 -6.748 -6.445 1.00 24.22 310 LYS B C 1
ATOM 7240 O O . LYS B 1 310 ? -39.533 -6.685 -5.946 1.00 24.45 310 LYS B O 1
ATOM 7259 N N . GLU B 1 311 ? -38.044 -6.065 -7.560 1.00 23.90 311 GLU B N 1
ATOM 7260 C CA . GLU B 1 311 ? -38.996 -5.351 -8.413 1.00 24.02 311 GLU B CA 1
ATOM 7261 C C . GLU B 1 311 ? -39.446 -6.208 -9.624 1.00 23.66 311 GLU B C 1
ATOM 7262 O O . GLU B 1 311 ? -40.118 -5.674 -10.495 1.00 24.75 311 GLU B O 1
ATOM 7274 N N . GLY B 1 312 ? -39.149 -7.523 -9.633 1.00 22.57 312 GLY B N 1
ATOM 7275 C CA . GLY B 1 312 ? -39.548 -8.423 -10.718 1.00 22.70 312 GLY B CA 1
ATOM 7276 C C . GLY B 1 312 ? -38.834 -8.210 -12.044 1.00 22.70 312 GLY B C 1
ATOM 7277 O O . GLY B 1 312 ? -39.222 -8.789 -13.071 1.00 24.01 312 GLY B O 1
ATOM 7281 N N . LEU B 1 313 ? -37.812 -7.360 -12.045 1.00 21.83 313 LEU B N 1
ATOM 7282 C CA . LEU B 1 313 ? -37.058 -7.033 -13.260 1.00 22.74 313 LEU B CA 1
ATOM 7283 C C . LEU B 1 313 ? -35.892 -7.968 -13.507 1.00 24.24 313 LEU B C 1
ATOM 7284 O O . LEU B 1 313 ? -35.357 -7.941 -14.606 1.00 25.38 313 LEU B O 1
ATOM 7300 N N . VAL B 1 314 ? -35.473 -8.771 -12.517 1.00 22.81 314 VAL B N 1
ATOM 7301 C CA . VAL B 1 314 ? -34.451 -9.794 -12.700 1.00 22.82 314 VAL B CA 1
ATOM 7302 C C . VAL B 1 314 ? -35.133 -11.098 -12.284 1.00 22.03 314 VAL B C 1
ATOM 7303 O O . VAL B 1 314 ? -35.798 -11.148 -11.239 1.00 21.01 314 VAL B O 1
ATOM 7316 N N . ASP B 1 315 ? -34.962 -12.144 -13.111 1.00 21.70 315 ASP B N 1
ATOM 7317 C CA . ASP B 1 315 ? -35.457 -13.487 -12.839 1.00 21.53 315 ASP B CA 1
ATOM 7318 C C . ASP B 1 315 ? -34.235 -14.424 -12.826 1.00 20.73 315 ASP B C 1
ATOM 7319 O O . ASP B 1 315 ? -33.596 -14.661 -13.865 1.00 20.71 315 ASP B O 1
ATOM 7328 N N . TYR B 1 316 ? -33.928 -14.950 -11.634 1.00 19.44 316 TYR B N 1
ATOM 7329 C CA . TYR B 1 316 ? -32.804 -15.869 -11.414 1.00 18.37 316 TYR B CA 1
ATOM 7330 C C . TYR B 1 316 ? -33.088 -17.234 -12.073 1.00 19.11 316 TYR B C 1
ATOM 7331 O O . TYR B 1 316 ? -34.122 -17.845 -11.811 1.00 19.94 316 TYR B O 1
ATOM 7349 N N . TYR B 1 317 ? -32.156 -17.702 -12.927 1.00 18.62 317 TYR B N 1
ATOM 7350 C CA . TYR B 1 317 ? -32.301 -18.955 -13.666 1.00 19.35 317 TYR B CA 1
ATOM 7351 C C . TYR B 1 317 ? -31.501 -20.109 -13.080 1.00 20.69 317 TYR B C 1
ATOM 7352 O O . TYR B 1 317 ? -31.984 -21.249 -13.073 1.00 21.60 317 TYR B O 1
ATOM 7370 N N . SER B 1 318 ? -30.271 -19.839 -12.632 1.00 19.74 318 SER B N 1
ATOM 7371 C CA . SER B 1 318 ? -29.384 -20.881 -12.103 1.00 20.19 318 SER B CA 1
ATOM 7372 C C . SER B 1 318 ? -28.007 -20.275 -11.736 1.00 19.86 318 SER B C 1
ATOM 7373 O O . SER B 1 318 ? -27.793 -19.078 -11.913 1.00 20.02 318 SER B O 1
ATOM 7381 N N . HIS B 1 319 ? -27.067 -21.096 -11.252 1.00 19.39 319 HIS B N 1
ATOM 7382 C CA . HIS B 1 319 ? -25.712 -20.633 -10.992 1.00 19.46 319 HIS B CA 1
ATOM 7383 C C . HIS B 1 319 ? -24.773 -21.730 -11.420 1.00 20.86 319 HIS B C 1
ATOM 7384 O O . HIS B 1 319 ? -25.220 -22.858 -11.599 1.00 22.83 319 HIS B O 1
ATOM 7398 N N . ILE B 1 320 ? -23.514 -21.396 -11.675 1.00 20.39 320 ILE B N 1
ATOM 7399 C CA . ILE B 1 320 ? -22.481 -22.381 -12.049 1.00 21.18 320 ILE B CA 1
ATOM 7400 C C . ILE B 1 320 ? -21.343 -22.475 -11.026 1.00 22.36 320 ILE B C 1
ATOM 7401 O O . ILE B 1 320 ? -20.499 -23.370 -11.153 1.00 23.19 320 ILE B O 1
ATOM 7417 N N . TYR B 1 321 ? -21.262 -21.527 -10.095 1.00 22.70 321 TYR B N 1
ATOM 7418 C CA . TYR B 1 321 ? -20.177 -21.461 -9.130 1.00 23.18 321 TYR B CA 1
ATOM 7419 C C . TYR B 1 321 ? -20.627 -20.731 -7.869 1.00 21.97 321 TYR B C 1
ATOM 7420 O O . TYR B 1 321 ? -21.313 -19.711 -7.940 1.00 21.41 321 TYR B O 1
ATOM 7438 N N . ASP B 1 322 ? -20.247 -21.278 -6.707 1.00 21.37 322 ASP B N 1
ATOM 7439 C CA . ASP B 1 322 ? -20.504 -20.689 -5.397 1.00 21.20 322 ASP B CA 1
ATOM 7440 C C . ASP B 1 322 ? -19.132 -20.791 -4.708 1.00 21.70 322 ASP B C 1
ATOM 7441 O O . ASP B 1 322 ? -18.592 -21.904 -4.562 1.00 22.44 322 ASP B O 1
ATOM 7450 N N . GLY B 1 323 ? -18.555 -19.644 -4.386 1.00 20.78 323 GLY B N 1
ATOM 7451 C CA . GLY B 1 323 ? -17.217 -19.558 -3.814 1.00 20.71 323 GLY B CA 1
ATOM 7452 C C . GLY B 1 323 ? -17.027 -20.273 -2.492 1.00 20.47 323 GLY B C 1
ATOM 7453 O O . GLY B 1 323 ? -17.992 -20.559 -1.786 1.00 20.36 323 GLY B O 1
ATOM 7457 N N . PRO B 1 324 ? -15.755 -20.506 -2.080 1.00 20.71 324 PRO B N 1
ATOM 7458 C CA . PRO B 1 324 ? -15.526 -21.268 -0.840 1.00 20.95 324 PRO B CA 1
ATOM 7459 C C . PRO B 1 324 ? -15.938 -20.563 0.446 1.00 21.45 324 PRO B C 1
ATOM 7460 O O . PRO B 1 324 ? -16.126 -21.225 1.468 1.00 22.50 324 PRO B O 1
ATOM 7471 N N . TRP B 1 325 ? -16.096 -19.243 0.408 1.00 20.73 325 TRP B N 1
ATOM 7472 C CA . TRP B 1 325 ? -16.516 -18.483 1.578 1.00 20.79 325 TRP B CA 1
ATOM 7473 C C . TRP B 1 325 ? -17.912 -18.926 2.013 1.00 22.68 325 TRP B C 1
ATOM 7474 O O . TRP B 1 325 ? -18.785 -19.150 1.163 1.00 22.78 325 TRP B O 1
ATOM 7495 N N . ASP B 1 326 ? -18.104 -19.064 3.323 1.00 24.23 326 ASP B N 1
ATOM 7496 C CA . ASP B 1 326 ? -19.400 -19.424 3.923 1.00 26.69 326 ASP B CA 1
ATOM 7497 C C . ASP B 1 326 ? -20.032 -18.214 4.663 1.00 27.42 326 ASP B C 1
ATOM 7498 O O . ASP B 1 326 ? -20.973 -18.409 5.429 1.00 29.29 326 ASP B O 1
ATOM 7507 N N . SER B 1 327 ? -19.435 -17.023 4.556 1.00 25.07 327 SER B N 1
ATOM 7508 C CA . SER B 1 327 ? -19.987 -15.790 5.083 1.00 24.51 327 SER B CA 1
ATOM 7509 C C . SER B 1 327 ? -19.776 -14.718 4.004 1.00 22.07 327 SER B C 1
ATOM 7510 O O . SER B 1 327 ? -19.417 -15.070 2.865 1.00 23.48 327 SER B O 1
ATOM 7518 N N . TYR B 1 328 ? -20.026 -13.434 4.315 1.00 18.24 328 TYR B N 1
ATOM 7519 C CA . TYR B 1 328 ? -19.870 -12.389 3.309 1.00 16.31 328 TYR B CA 1
ATOM 7520 C C . TYR B 1 328 ? -18.559 -11.657 3.519 1.00 16.49 328 TYR B C 1
ATOM 7521 O O . TYR B 1 328 ? -18.125 -11.466 4.670 1.00 15.95 328 TYR B O 1
ATOM 7539 N N . PRO B 1 329 ? -17.895 -11.262 2.415 1.00 16.27 329 PRO B N 1
ATOM 7540 C CA . PRO B 1 329 ? -18.291 -11.446 1.007 1.00 16.28 329 PRO B CA 1
ATOM 7541 C C . PRO B 1 329 ? -18.142 -12.873 0.487 1.00 16.76 329 PRO B C 1
ATOM 7542 O O . PRO B 1 329 ? -17.205 -13.571 0.870 1.00 17.19 329 PRO B O 1
ATOM 7553 N N . ASP B 1 330 ? -19.099 -13.301 -0.330 1.00 16.18 330 ASP B N 1
ATOM 7554 C CA . ASP B 1 330 ? -19.069 -14.581 -1.038 1.00 16.30 330 ASP B CA 1
ATOM 7555 C C . ASP B 1 330 ? -19.056 -14.240 -2.539 1.00 15.44 330 ASP B C 1
ATOM 7556 O O . ASP B 1 330 ? -19.002 -13.051 -2.903 1.00 15.64 330 ASP B O 1
ATOM 7565 N N . VAL B 1 331 ? -19.044 -15.254 -3.420 1.00 14.80 331 VAL B N 1
ATOM 7566 C CA . VAL B 1 331 ? -19.077 -15.050 -4.867 1.00 15.37 331 VAL B CA 1
ATOM 7567 C C . VAL B 1 331 ? -20.032 -16.071 -5.442 1.00 16.72 331 VAL B C 1
ATOM 7568 O O . VAL B 1 331 ? -19.993 -17.236 -5.045 1.00 16.11 331 VAL B O 1
ATOM 7581 N N . LEU B 1 332 ? -20.885 -15.639 -6.359 1.00 17.38 332 LEU B N 1
ATOM 7582 C CA . LEU B 1 332 ? -21.751 -16.545 -7.131 1.00 19.22 332 LEU B CA 1
ATOM 7583 C C . LEU B 1 332 ? -21.606 -16.149 -8.613 1.00 19.45 332 LEU B C 1
ATOM 7584 O O . LEU B 1 332 ? -21.406 -14.970 -8.907 1.00 19.53 332 LEU B O 1
ATOM 7600 N N . ALA B 1 333 ? -21.739 -17.120 -9.559 1.00 19.19 333 ALA B N 1
ATOM 7601 C CA . ALA B 1 333 ? -21.699 -16.828 -10.995 1.00 19.97 333 ALA B CA 1
ATOM 7602 C C . ALA B 1 333 ? -23.044 -17.317 -11.492 1.00 21.23 333 ALA B C 1
ATOM 7603 O O . ALA B 1 333 ? -23.322 -18.500 -11.375 1.00 22.18 333 ALA B O 1
ATOM 7610 N N . MET B 1 334 ? -23.917 -16.386 -11.868 1.00 21.04 334 MET B N 1
ATOM 7611 C CA . MET B 1 334 ? -25.334 -16.622 -12.118 1.00 21.04 334 MET B CA 1
ATOM 7612 C C . MET B 1 334 ? -25.807 -16.488 -13.551 1.00 20.89 334 MET B C 1
ATOM 7613 O O . MET B 1 334 ? -25.253 -15.716 -14.338 1.00 22.33 334 MET B O 1
ATOM 7627 N N . GLN B 1 335 ? -26.896 -17.219 -13.873 1.00 18.94 335 GLN B N 1
ATOM 7628 C CA . GLN B 1 335 ? -27.624 -17.118 -15.139 1.00 19.17 335 GLN B CA 1
ATOM 7629 C C . GLN B 1 335 ? -28.924 -16.421 -14.770 1.00 19.72 335 GLN B C 1
ATOM 7630 O O . GLN B 1 335 ? -29.552 -16.820 -13.782 1.00 20.62 335 GLN B O 1
ATOM 7644 N N . PHE B 1 336 ? -29.324 -15.377 -15.516 1.00 19.44 336 PHE B N 1
ATOM 7645 C CA . PHE B 1 336 ? -30.562 -14.665 -15.177 1.00 20.50 336 PHE B CA 1
ATOM 7646 C C . PHE B 1 336 ? -31.106 -13.850 -16.348 1.00 21.80 336 PHE B C 1
ATOM 7647 O O . PHE B 1 336 ? -30.388 -13.585 -17.296 1.00 22.19 336 PHE B O 1
ATOM 7664 N N . ASN B 1 337 ? -32.370 -13.451 -16.265 1.00 21.85 337 ASN B N 1
ATOM 7665 C CA . ASN B 1 337 ? -32.993 -12.638 -17.300 1.00 22.79 337 ASN B CA 1
ATOM 7666 C C . ASN B 1 337 ? -33.246 -11.280 -16.662 1.00 23.95 337 ASN B C 1
ATOM 7667 O O . ASN B 1 337 ? -33.842 -11.216 -15.578 1.00 25.36 337 ASN B O 1
ATOM 7678 N N . TRP B 1 338 ? -32.750 -10.207 -17.296 1.00 23.04 338 TRP B N 1
ATOM 7679 C CA . TRP B 1 338 ? -32.949 -8.838 -16.856 1.00 23.60 338 TRP B CA 1
ATOM 7680 C C . TRP B 1 338 ? -33.955 -8.146 -17.759 1.00 24.97 338 TRP B C 1
ATOM 7681 O O . TRP B 1 338 ? -33.599 -7.661 -18.832 1.00 25.49 338 TRP B O 1
ATOM 7702 N N . ASP B 1 339 ? -35.207 -8.099 -17.337 1.00 25.70 339 ASP B N 1
ATOM 7703 C CA . ASP B 1 339 ? -36.296 -7.409 -18.054 1.00 26.95 339 ASP B CA 1
ATOM 7704 C C . ASP B 1 339 ? -36.285 -7.676 -19.574 1.00 28.14 339 ASP B C 1
ATOM 7705 O O . ASP B 1 339 ? -36.225 -6.747 -20.379 1.00 28.80 339 ASP B O 1
ATOM 7714 N N . GLY B 1 340 ? -36.257 -8.957 -19.939 1.00 28.13 340 GLY B N 1
ATOM 7715 C CA . GLY B 1 340 ? -36.307 -9.393 -21.326 1.00 28.06 340 GLY B CA 1
ATOM 7716 C C . GLY B 1 340 ? -35.009 -9.773 -22.023 1.00 28.34 340 GLY B C 1
ATOM 7717 O O . GLY B 1 340 ? -35.063 -10.224 -23.167 1.00 29.73 340 GLY B O 1
ATOM 7721 N N . TYR B 1 341 ? -33.842 -9.589 -21.383 1.00 27.66 341 TYR B N 1
ATOM 7722 C CA . TYR B 1 341 ? -32.543 -9.939 -21.983 1.00 26.74 341 TYR B CA 1
ATOM 7723 C C . TYR B 1 341 ? -31.799 -10.896 -21.057 1.00 25.55 341 TYR B C 1
ATOM 7724 O O . TYR B 1 341 ? -31.983 -10.860 -19.849 1.00 25.59 341 TYR B O 1
ATOM 7742 N N . TYR B 1 342 ? -30.938 -11.734 -21.618 1.00 24.33 342 TYR B N 1
ATOM 7743 C CA . TYR B 1 342 ? -30.265 -12.775 -20.868 1.00 23.69 342 TYR B CA 1
ATOM 7744 C C . TYR B 1 342 ? -28.828 -12.455 -20.501 1.00 23.45 342 TYR B C 1
ATOM 7745 O O . TYR B 1 342 ? -28.060 -11.977 -21.363 1.00 24.09 342 TYR B O 1
ATOM 7763 N N . LYS B 1 343 ? -28.458 -12.755 -19.217 1.00 22.94 343 LYS B N 1
ATOM 7764 C CA . LYS B 1 343 ? -27.081 -12.663 -18.766 1.00 22.65 343 LYS B CA 1
ATOM 7765 C C . LYS B 1 343 ? -26.637 -14.099 -18.575 1.00 22.77 343 LYS B C 1
ATOM 7766 O O . LYS B 1 343 ? -27.151 -14.797 -17.696 1.00 23.07 343 LYS B O 1
ATOM 7785 N N . GLU B 1 344 ? -25.698 -14.533 -19.387 1.00 22.95 344 GLU B N 1
ATOM 7786 C CA . GLU B 1 344 ? -25.232 -15.912 -19.390 1.00 23.85 344 GLU B CA 1
ATOM 7787 C C . GLU B 1 344 ? -24.353 -16.282 -18.182 1.00 24.79 344 GLU B C 1
ATOM 7788 O O . GLU B 1 344 ? -24.569 -17.340 -17.592 1.00 25.63 344 GLU B O 1
ATOM 7800 N N . VAL B 1 345 ? -23.321 -15.487 -17.864 1.00 24.44 345 VAL B N 1
ATOM 7801 C CA . VAL B 1 345 ? -22.457 -15.772 -16.704 1.00 24.56 345 VAL B CA 1
ATOM 7802 C C . VAL B 1 345 ? -22.200 -14.447 -16.032 1.00 25.10 345 VAL B C 1
ATOM 7803 O O . VAL B 1 345 ? -21.317 -13.703 -16.475 1.00 26.85 345 VAL B O 1
ATOM 7816 N N . GLY B 1 346 ? -23.004 -14.142 -15.020 1.00 22.92 346 GLY B N 1
ATOM 7817 C CA . GLY B 1 346 ? -22.885 -12.925 -14.238 1.00 22.89 346 GLY B CA 1
ATOM 7818 C C . GLY B 1 346 ? -22.212 -13.209 -12.908 1.00 22.71 346 GLY B C 1
ATOM 7819 O O . GLY B 1 346 ? -22.876 -13.577 -11.937 1.00 23.75 346 GLY B O 1
ATOM 7823 N N . SER B 1 347 ? -20.904 -13.032 -12.842 1.00 20.68 347 SER B N 1
ATOM 7824 C CA . SER B 1 347 ? -20.171 -13.213 -11.583 1.00 18.83 347 SER B CA 1
ATOM 7825 C C . SER B 1 347 ? -20.290 -11.965 -10.723 1.00 17.74 347 SER B C 1
ATOM 7826 O O . SER B 1 347 ? -20.274 -10.846 -11.249 1.00 17.91 347 SER B O 1
ATOM 7834 N N . ALA B 1 348 ? -20.501 -12.165 -9.434 1.00 16.85 348 ALA B N 1
ATOM 7835 C CA . ALA B 1 348 ? -20.644 -11.040 -8.524 1.00 15.92 348 ALA B CA 1
ATOM 7836 C C . ALA B 1 348 ? -20.167 -11.400 -7.157 1.00 15.37 348 ALA B C 1
ATOM 7837 O O . ALA B 1 348 ? -20.365 -12.525 -6.699 1.00 16.26 348 ALA B O 1
ATOM 7844 N N . PHE B 1 349 ? -19.637 -10.392 -6.421 1.00 14.36 349 PHE B N 1
ATOM 7845 C CA . PHE B 1 349 ? -19.440 -10.563 -5.000 1.00 13.44 349 PHE B CA 1
ATOM 7846 C C . PHE B 1 349 ? -20.867 -10.512 -4.380 1.00 14.11 349 PHE B C 1
ATOM 7847 O O . PHE B 1 349 ? -21.754 -9.871 -4.951 1.00 14.32 349 PHE B O 1
ATOM 7864 N N . ILE B 1 350 ? -21.080 -11.215 -3.286 1.00 13.75 350 ILE B N 1
ATOM 7865 C CA . ILE B 1 350 ? -22.365 -11.194 -2.565 1.00 14.37 350 ILE B CA 1
ATOM 7866 C C . ILE B 1 350 ? -22.090 -10.654 -1.170 1.00 13.68 350 ILE B C 1
ATOM 7867 O O . ILE B 1 350 ? -21.265 -11.210 -0.454 1.00 14.44 350 ILE B O 1
ATOM 7883 N N . GLY B 1 351 ? -22.869 -9.677 -0.733 1.00 12.89 351 GLY B N 1
ATOM 7884 C CA . GLY B 1 351 ? -22.754 -9.145 0.633 1.00 14.04 351 GLY B CA 1
ATOM 7885 C C . GLY B 1 351 ? -21.625 -8.184 0.924 1.00 14.39 351 GLY B C 1
ATOM 7886 O O . GLY B 1 351 ? -21.490 -7.718 2.060 1.00 15.59 351 GLY B O 1
ATOM 7890 N N . SER B 1 352 ? -20.836 -7.840 -0.083 1.00 14.25 352 SER B N 1
ATOM 7891 C CA . SER B 1 352 ? -19.788 -6.835 0.055 1.00 14.23 352 SER B CA 1
ATOM 7892 C C . SER B 1 352 ? -20.395 -5.443 0.052 1.00 14.17 352 SER B C 1
ATOM 7893 O O . SER B 1 352 ? -21.400 -5.196 -0.629 1.00 15.22 352 SER B O 1
ATOM 7901 N N . SER B 1 353 ? -19.724 -4.486 0.723 1.00 13.21 353 SER B N 1
ATOM 7902 C CA . SER B 1 353 ? -20.154 -3.097 0.628 1.00 13.38 353 SER B CA 1
ATOM 7903 C C . SER B 1 353 ? -19.797 -2.584 -0.809 1.00 15.33 353 SER B C 1
ATOM 7904 O O . SER B 1 353 ? -18.872 -3.107 -1.474 1.00 15.00 353 SER B O 1
ATOM 7912 N N . PRO B 1 354 ? -20.415 -1.474 -1.256 1.00 16.02 354 PRO B N 1
ATOM 7913 C CA . PRO B 1 354 ? -20.027 -0.901 -2.567 1.00 15.45 354 PRO B CA 1
ATOM 7914 C C . PRO B 1 354 ? -18.567 -0.453 -2.603 1.00 16.38 354 PRO B C 1
ATOM 7915 O O . PRO B 1 354 ? -17.886 -0.688 -3.601 1.00 17.28 354 PRO B O 1
ATOM 7926 N N . GLU B 1 355 ? -18.068 0.170 -1.522 1.00 15.89 355 GLU B N 1
ATOM 7927 C CA . GLU B 1 355 ? -16.666 0.626 -1.480 1.00 15.50 355 GLU B CA 1
ATOM 7928 C C . GLU B 1 355 ? -15.689 -0.563 -1.593 1.00 15.51 355 GLU B C 1
ATOM 7929 O O . GLU B 1 355 ? -14.649 -0.412 -2.199 1.00 16.38 355 GLU B O 1
ATOM 7941 N N . PHE B 1 356 ? -16.016 -1.744 -1.018 1.00 15.49 356 PHE B N 1
ATOM 7942 C CA . PHE B 1 356 ? -15.132 -2.930 -1.146 1.00 14.88 356 PHE B CA 1
ATOM 7943 C C . PHE B 1 356 ? -14.952 -3.301 -2.640 1.00 15.19 356 PHE B C 1
ATOM 7944 O O . PHE B 1 356 ? -13.830 -3.489 -3.117 1.00 15.26 356 PHE B O 1
ATOM 7961 N N . GLU B 1 357 ? -16.055 -3.329 -3.368 1.00 14.72 357 GLU B N 1
ATOM 7962 C CA . GLU B 1 357 ? -16.032 -3.705 -4.764 1.00 15.14 357 GLU B CA 1
ATOM 7963 C C . GLU B 1 357 ? -15.369 -2.627 -5.576 1.00 15.75 357 GLU B C 1
ATOM 7964 O O . GLU B 1 357 ? -14.488 -2.920 -6.377 1.00 16.26 357 GLU B O 1
ATOM 7976 N N . PHE B 1 358 ? -15.756 -1.366 -5.365 1.00 15.83 358 PHE B N 1
ATOM 7977 C CA . PHE B 1 358 ? -15.158 -0.249 -6.110 1.00 16.32 358 PHE B CA 1
ATOM 7978 C C . PHE B 1 358 ? -13.623 -0.215 -5.864 1.00 16.56 358 PHE B C 1
ATOM 7979 O O . PHE B 1 358 ? -12.848 -0.038 -6.809 1.00 18.73 358 PHE B O 1
ATOM 7996 N N . ALA B 1 359 ? -13.199 -0.459 -4.618 1.00 15.25 359 ALA B N 1
ATOM 7997 C CA . ALA B 1 359 ? -11.772 -0.465 -4.300 1.00 16.20 359 ALA B CA 1
ATOM 7998 C C . ALA B 1 359 ? -11.033 -1.606 -5.004 1.00 16.03 359 ALA B C 1
ATOM 7999 O O . ALA B 1 359 ? -9.959 -1.380 -5.573 1.00 16.57 359 ALA B O 1
ATOM 8006 N N . LEU B 1 360 ? -11.593 -2.842 -4.976 1.00 15.65 360 LEU B N 1
ATOM 8007 C CA . LEU B 1 360 ? -10.886 -3.974 -5.595 1.00 16.57 360 LEU B CA 1
ATOM 8008 C C . LEU B 1 360 ? -10.854 -3.861 -7.111 1.00 17.34 360 LEU B C 1
ATOM 8009 O O . LEU B 1 360 ? -9.807 -4.128 -7.725 1.00 17.98 360 LEU B O 1
ATOM 8025 N N . TYR B 1 361 ? -11.983 -3.490 -7.731 1.00 16.72 361 TYR B N 1
ATOM 8026 C CA . TYR B 1 361 ? -12.000 -3.363 -9.193 1.00 18.10 361 TYR B CA 1
ATOM 8027 C C . TYR B 1 361 ? -11.061 -2.233 -9.638 1.00 18.96 361 TYR B C 1
ATOM 8028 O O . TYR B 1 361 ? -10.304 -2.415 -10.600 1.00 19.48 361 TYR B O 1
ATOM 8046 N N . SER B 1 362 ? -11.027 -1.107 -8.882 1.00 17.58 362 SER B N 1
ATOM 8047 C CA . SER B 1 362 ? -10.116 -0.010 -9.211 1.00 17.91 362 SER B CA 1
ATOM 8048 C C . SER B 1 362 ? -8.674 -0.484 -9.055 1.00 18.03 362 SER B C 1
ATOM 8049 O O . SER B 1 362 ? -7.845 -0.232 -9.939 1.00 18.09 362 SER B O 1
ATOM 8057 N N . LEU B 1 363 ? -8.373 -1.197 -7.966 1.00 18.40 363 LEU B N 1
ATOM 8058 C CA . LEU B 1 363 ? -7.029 -1.745 -7.731 1.00 18.19 363 LEU B CA 1
ATOM 8059 C C . LEU B 1 363 ? -6.561 -2.619 -8.918 1.00 18.28 363 LEU B C 1
ATOM 8060 O O . LEU B 1 363 ? -5.434 -2.457 -9.371 1.00 18.98 363 LEU B O 1
ATOM 8076 N N . CYS B 1 364 ? -7.399 -3.548 -9.387 1.00 17.40 364 CYS B N 1
ATOM 8077 C CA . CYS B 1 364 ? -7.019 -4.422 -10.495 1.00 17.79 364 CYS B CA 1
ATOM 8078 C C . CYS B 1 364 ? -6.783 -3.636 -11.770 1.00 19.80 364 CYS B C 1
ATOM 8079 O O . CYS B 1 364 ? -5.777 -3.837 -12.432 1.00 20.53 364 CYS B O 1
ATOM 8087 N N . PHE B 1 365 ? -7.691 -2.731 -12.087 1.00 19.90 365 PHE B N 1
ATOM 8088 C CA . PHE B 1 365 ? -7.553 -1.911 -13.292 1.00 20.27 365 PHE B CA 1
ATOM 8089 C C . PHE B 1 365 ? -6.315 -1.039 -13.266 1.00 20.55 365 PHE B C 1
ATOM 8090 O O . PHE B 1 365 ? -5.647 -0.915 -14.284 1.00 21.01 365 PHE B O 1
ATOM 8107 N N . ILE B 1 366 ? -6.020 -0.394 -12.122 1.00 20.41 366 ILE B N 1
ATOM 8108 C CA . ILE B 1 366 ? -4.862 0.510 -11.995 1.00 21.87 366 ILE B CA 1
ATOM 8109 C C . ILE B 1 366 ? -3.565 -0.303 -12.030 1.00 23.19 366 ILE B C 1
ATOM 8110 O O . ILE B 1 366 ? -2.587 0.098 -12.676 1.00 24.26 366 ILE B O 1
ATOM 8126 N N . ALA B 1 367 ? -3.546 -1.450 -11.339 1.00 22.41 367 ALA B N 1
ATOM 8127 C CA . ALA B 1 367 ? -2.341 -2.270 -11.272 1.00 23.07 367 ALA B CA 1
ATOM 8128 C C . ALA B 1 367 ? -2.024 -3.007 -12.568 1.00 24.13 367 ALA B C 1
ATOM 8129 O O . ALA B 1 367 ? -0.878 -2.997 -13.004 1.00 25.71 367 ALA B O 1
ATOM 8136 N N . ARG B 1 368 ? -3.012 -3.702 -13.143 1.00 24.10 368 ARG B N 1
ATOM 8137 C CA . ARG B 1 368 ? -2.800 -4.584 -14.271 1.00 25.06 368 ARG B CA 1
ATOM 8138 C C . ARG B 1 368 ? -3.962 -4.446 -15.226 1.00 24.64 368 ARG B C 1
ATOM 8139 O O . ARG B 1 368 ? -4.759 -5.368 -15.380 1.00 23.53 368 ARG B O 1
ATOM 8160 N N . PRO B 1 369 ? -4.095 -3.271 -15.892 1.00 25.41 369 PRO B N 1
ATOM 8161 C CA . PRO B 1 369 ? -5.205 -3.109 -16.845 1.00 25.41 369 PRO B CA 1
ATOM 8162 C C . PRO B 1 369 ? -5.180 -4.153 -17.956 1.00 26.27 369 PRO B C 1
ATOM 8163 O O . PRO B 1 369 ? -4.119 -4.424 -18.523 1.00 26.80 369 PRO B O 1
ATOM 8174 N N . GLY B 1 370 ? -6.334 -4.731 -18.259 1.00 25.97 370 GLY B N 1
ATOM 8175 C CA . GLY B 1 370 ? -6.446 -5.699 -19.344 1.00 26.97 370 GLY B CA 1
ATOM 8176 C C . GLY B 1 370 ? -6.016 -7.109 -19.010 1.00 27.07 370 GLY B C 1
ATOM 8177 O O . GLY B 1 370 ? -6.191 -7.997 -19.843 1.00 28.72 370 GLY B O 1
ATOM 8181 N N . LYS B 1 371 ? -5.498 -7.345 -17.785 1.00 25.88 371 LYS B N 1
ATOM 8182 C CA . LYS B 1 371 ? -5.016 -8.651 -17.362 1.00 25.10 371 LYS B CA 1
ATOM 8183 C C . LYS B 1 371 ? -5.870 -9.240 -16.225 1.00 23.56 371 LYS B C 1
ATOM 8184 O O . LYS B 1 371 ? -6.818 -8.600 -15.725 1.00 22.83 371 LYS B O 1
ATOM 8203 N N . VAL B 1 372 ? -5.543 -10.485 -15.839 1.00 22.62 372 VAL B N 1
ATOM 8204 C CA . VAL B 1 372 ? -6.192 -11.146 -14.720 1.00 23.16 372 VAL B CA 1
ATOM 8205 C C . VAL B 1 372 ? -5.332 -10.868 -13.489 1.00 23.18 372 VAL B C 1
ATOM 8206 O O . VAL B 1 372 ? -4.124 -11.133 -13.499 1.00 23.30 372 VAL B O 1
ATOM 8219 N N . CYS B 1 373 ? -5.961 -10.363 -12.422 1.00 22.41 373 CYS B N 1
ATOM 8220 C CA . CYS B 1 373 ? -5.295 -10.137 -11.145 1.00 22.11 373 CYS B CA 1
ATOM 8221 C C . CYS B 1 373 ? -5.689 -11.247 -10.236 1.00 21.76 373 CYS B C 1
ATOM 8222 O O . CYS B 1 373 ? -6.887 -11.487 -10.061 1.00 21.69 373 CYS B O 1
ATOM 8230 N N . GLN B 1 374 ? -4.715 -11.847 -9.575 1.00 21.13 374 GLN B N 1
ATOM 8231 C CA . GLN B 1 374 ? -4.993 -12.895 -8.610 1.00 21.30 374 GLN B CA 1
ATOM 8232 C C . GLN B 1 374 ? -5.060 -12.241 -7.221 1.00 21.17 374 GLN B C 1
ATOM 8233 O O . GLN B 1 374 ? -4.025 -11.963 -6.610 1.00 23.06 374 GLN B O 1
ATOM 8247 N N . LEU B 1 375 ? -6.261 -11.982 -6.739 1.00 19.57 375 LEU B N 1
ATOM 8248 C CA . LEU B 1 375 ? -6.449 -11.400 -5.411 1.00 18.74 375 LEU B CA 1
ATOM 8249 C C . LEU B 1 375 ? -6.456 -12.498 -4.347 1.00 18.07 375 LEU B C 1
ATOM 8250 O O . LEU B 1 375 ? -6.599 -13.673 -4.666 1.00 18.63 375 LEU B O 1
ATOM 8266 N N . SER B 1 376 ? -6.343 -12.081 -3.068 1.00 16.59 376 SER B N 1
ATOM 8267 C CA . SER B 1 376 ? -6.447 -12.985 -1.921 1.00 16.05 376 SER B CA 1
ATOM 8268 C C . SER B 1 376 ? -7.513 -12.334 -1.025 1.00 15.76 376 SER B C 1
ATOM 8269 O O . SER B 1 376 ? -7.375 -11.159 -0.685 1.00 16.56 376 SER B O 1
ATOM 8277 N N . LEU B 1 377 ? -8.572 -13.058 -0.701 1.00 15.16 377 LEU B N 1
ATOM 8278 C CA . LEU B 1 377 ? -9.685 -12.529 0.124 1.00 14.72 377 LEU B CA 1
ATOM 8279 C C . LEU B 1 377 ? -10.062 -13.581 1.136 1.00 15.39 377 LEU B C 1
ATOM 8280 O O . LEU B 1 377 ? -10.518 -14.665 0.768 1.00 15.80 377 LEU B O 1
ATOM 8296 N N . GLY B 1 378 ? -9.869 -13.288 2.419 1.00 15.67 378 GLY B N 1
ATOM 8297 C CA . GLY B 1 378 ? -10.136 -14.268 3.467 1.00 16.71 378 GLY B CA 1
ATOM 8298 C C . GLY B 1 378 ? -9.306 -15.529 3.288 1.00 17.44 378 GLY B C 1
ATOM 8299 O O . GLY B 1 378 ? -9.748 -16.612 3.648 1.00 18.96 378 GLY B O 1
ATOM 8303 N N . GLY B 1 379 ? -8.104 -15.387 2.701 1.00 16.62 379 GLY B N 1
ATOM 8304 C CA . GLY B 1 379 ? -7.207 -16.510 2.499 1.00 18.00 379 GLY B CA 1
ATOM 8305 C C . GLY B 1 379 ? -7.481 -17.394 1.290 1.00 19.03 379 GLY B C 1
ATOM 8306 O O . GLY B 1 379 ? -6.810 -18.430 1.132 1.00 20.52 379 GLY B O 1
ATOM 8310 N N . TYR B 1 380 ? -8.512 -17.042 0.481 1.00 18.02 380 TYR B N 1
ATOM 8311 C CA . TYR B 1 380 ? -8.865 -17.792 -0.713 1.00 17.36 380 TYR B CA 1
ATOM 8312 C C . TYR B 1 380 ? -8.502 -16.968 -1.945 1.00 18.89 380 TYR B C 1
ATOM 8313 O O . TYR B 1 380 ? -8.686 -15.736 -1.951 1.00 18.63 380 TYR B O 1
ATOM 8331 N N . PRO B 1 381 ? -8.075 -17.633 -3.030 1.00 19.77 381 PRO B N 1
ATOM 8332 C CA . PRO B 1 381 ? -7.772 -16.872 -4.254 1.00 19.58 381 PRO B CA 1
ATOM 8333 C C . PRO B 1 381 ? -9.033 -16.419 -4.960 1.00 19.74 381 PRO B C 1
ATOM 8334 O O . PRO B 1 381 ? -10.044 -17.106 -4.916 1.00 20.57 381 PRO B O 1
ATOM 8345 N N . LEU B 1 382 ? -8.967 -15.264 -5.624 1.00 19.00 382 LEU B N 1
ATOM 8346 C CA . LEU B 1 382 ? -10.087 -14.788 -6.414 1.00 20.24 382 LEU B CA 1
ATOM 8347 C C . LEU B 1 382 ? -9.507 -13.970 -7.546 1.00 20.45 382 LEU B C 1
ATOM 8348 O O . LEU B 1 382 ? -8.775 -13.027 -7.293 1.00 20.34 382 LEU B O 1
ATOM 8364 N N . ALA B 1 383 ? -9.830 -14.350 -8.783 1.00 19.89 383 ALA B N 1
ATOM 8365 C CA . ALA B 1 383 ? -9.283 -13.715 -9.967 1.00 19.39 383 ALA B CA 1
ATOM 8366 C C . ALA B 1 383 ? -10.245 -12.680 -10.506 1.00 18.24 383 ALA B C 1
ATOM 8367 O O . ALA B 1 383 ? -11.444 -12.910 -10.545 1.00 18.02 383 ALA B O 1
ATOM 8374 N N . VAL B 1 384 ? -9.715 -11.539 -10.931 1.00 17.97 384 VAL B N 1
ATOM 8375 C CA . VAL B 1 384 ? -10.525 -10.473 -11.516 1.00 18.35 384 VAL B CA 1
ATOM 8376 C C . VAL B 1 384 ? -9.881 -10.062 -12.819 1.00 19.23 384 VAL B C 1
ATOM 8377 O O . VAL B 1 384 ? -8.695 -9.749 -12.839 1.00 19.46 384 VAL B O 1
ATOM 8390 N N . ARG B 1 385 ? -10.675 -10.013 -13.887 1.00 19.04 385 ARG B N 1
ATOM 8391 C CA . ARG B 1 385 ? -10.237 -9.526 -15.194 1.00 20.06 385 ARG B CA 1
ATOM 8392 C C . ARG B 1 385 ? -10.697 -8.088 -15.337 1.00 20.84 385 ARG B C 1
ATOM 8393 O O . ARG B 1 385 ? -11.827 -7.762 -14.955 1.00 21.66 385 ARG B O 1
ATOM 8414 N N . THR B 1 386 ? -9.859 -7.234 -15.929 1.00 21.19 386 THR B N 1
ATOM 8415 C CA . THR B 1 386 ? -10.287 -5.894 -16.345 1.00 21.87 386 THR B CA 1
ATOM 8416 C C . THR B 1 386 ? -9.953 -5.714 -17.824 1.00 23.11 386 THR B C 1
ATOM 8417 O O . THR B 1 386 ? -9.049 -6.372 -18.345 1.00 23.79 386 THR B O 1
ATOM 8428 N N . TYR B 1 387 ? -10.719 -4.869 -18.514 1.00 23.92 387 TYR B N 1
ATOM 8429 C CA . TYR B 1 387 ? -10.445 -4.493 -19.913 1.00 26.12 387 TYR B CA 1
ATOM 8430 C C . TYR B 1 387 ? -10.414 -2.953 -19.964 1.00 25.69 387 TYR B C 1
ATOM 8431 O O . TYR B 1 387 ? -11.198 -2.271 -19.274 1.00 24.14 387 TYR B O 1
ATOM 8449 N N . THR B 1 388 ? -9.484 -2.401 -20.767 1.00 26.16 388 THR B N 1
ATOM 8450 C CA . THR B 1 388 ? -9.412 -0.960 -20.987 1.00 26.43 388 THR B CA 1
ATOM 8451 C C . THR B 1 388 ? -10.353 -0.642 -22.135 1.00 25.95 388 THR B C 1
ATOM 8452 O O . THR B 1 388 ? -10.554 -1.485 -23.018 1.00 26.37 388 THR B O 1
ATOM 8463 N N . TRP B 1 389 ? -10.934 0.570 -22.142 1.00 25.16 389 TRP B N 1
ATOM 8464 C CA . TRP B 1 389 ? -11.722 1.000 -23.292 1.00 25.51 389 TRP B CA 1
ATOM 8465 C C . TRP B 1 389 ? -10.717 1.430 -24.352 1.00 26.33 389 TRP B C 1
ATOM 8466 O O . TRP B 1 389 ? -9.804 2.189 -24.024 1.00 26.60 389 TRP B O 1
ATOM 8487 N N . ASP B 1 390 ? -10.799 0.864 -25.578 1.00 26.49 390 ASP B N 1
ATOM 8488 C CA . ASP B 1 390 ? -9.764 1.087 -26.594 1.00 27.06 390 ASP B CA 1
ATOM 8489 C C . ASP B 1 390 ? -10.138 2.007 -27.776 1.00 28.23 390 ASP B C 1
ATOM 8490 O O . ASP B 1 390 ? -9.325 2.110 -28.700 1.00 27.64 390 ASP B O 1
ATOM 8499 N N . LYS B 1 391 ? -11.279 2.728 -27.731 1.00 29.23 391 LYS B N 1
ATOM 8500 C CA . LYS B 1 391 ? -11.666 3.639 -28.831 1.00 31.04 391 LYS B CA 1
ATOM 8501 C C . LYS B 1 391 ? -11.468 5.133 -28.473 1.00 30.88 391 LYS B C 1
ATOM 8502 O O . LYS B 1 391 ? -11.556 5.969 -29.358 1.00 32.21 391 LYS B O 1
ATOM 8521 N N . SER B 1 392 ? -11.201 5.466 -27.195 1.00 29.33 392 SER B N 1
ATOM 8522 C CA . SER B 1 392 ? -10.935 6.844 -26.779 1.00 28.50 392 SER B CA 1
ATOM 8523 C C . SER B 1 392 ? -10.005 6.826 -25.547 1.00 27.26 392 SER B C 1
ATOM 8524 O O . SER B 1 392 ? -9.780 5.773 -24.927 1.00 27.08 392 SER B O 1
ATOM 8532 N N . THR B 1 393 ? -9.488 8.002 -25.175 1.00 26.95 393 THR B N 1
ATOM 8533 C CA . THR B 1 393 ? -8.669 8.183 -23.973 1.00 27.56 393 THR B CA 1
ATOM 8534 C C . THR B 1 393 ? -9.084 9.504 -23.287 1.00 27.12 393 THR B C 1
ATOM 8535 O O . THR B 1 393 ? -9.750 10.343 -23.904 1.00 27.86 393 THR B O 1
ATOM 8546 N N . TYR B 1 394 ? -8.632 9.708 -22.032 1.00 25.89 394 TYR B N 1
ATOM 8547 C CA . TYR B 1 394 ? -8.772 10.988 -21.338 1.00 26.47 394 TYR B CA 1
ATOM 8548 C C . TYR B 1 394 ? -7.381 11.393 -20.870 1.00 27.32 394 TYR B C 1
ATOM 8549 O O . TYR B 1 394 ? -6.486 10.551 -20.795 1.00 27.55 394 TYR B O 1
ATOM 8567 N N . GLY B 1 395 ? -7.177 12.681 -20.614 1.00 28.27 395 GLY B N 1
ATOM 8568 C CA . GLY B 1 395 ? -5.884 13.160 -20.134 1.00 28.90 395 GLY B CA 1
ATOM 8569 C C . GLY B 1 395 ? -4.717 12.762 -21.020 1.00 29.25 395 GLY B C 1
ATOM 8570 O O . GLY B 1 395 ? -4.827 12.829 -22.257 1.00 29.42 395 GLY B O 1
ATOM 8574 N N . ASN B 1 396 ? -3.616 12.324 -20.406 1.00 28.51 396 ASN B N 1
ATOM 8575 C CA . ASN B 1 396 ? -2.429 11.904 -21.158 1.00 28.94 396 ASN B CA 1
ATOM 8576 C C . ASN B 1 396 ? -2.542 10.412 -21.516 1.00 28.36 396 ASN B C 1
ATOM 8577 O O . ASN B 1 396 ? -1.926 9.563 -20.856 1.00 27.69 396 ASN B O 1
ATOM 8588 N N . GLY B 1 397 ? -3.304 10.114 -22.572 1.00 27.96 397 GLY B N 1
ATOM 8589 C CA . GLY B 1 397 ? -3.520 8.744 -23.040 1.00 28.35 397 GLY B CA 1
ATOM 8590 C C . GLY B 1 397 ? -4.037 7.800 -21.961 1.00 28.36 397 GLY B C 1
ATOM 8591 O O . GLY B 1 397 ? -3.774 6.596 -22.001 1.00 29.60 397 GLY B O 1
ATOM 8595 N N . LYS B 1 398 ? -4.756 8.336 -20.976 1.00 27.05 398 LYS B N 1
ATOM 8596 C CA . LYS B 1 398 ? -5.289 7.524 -19.873 1.00 26.73 398 LYS B CA 1
ATOM 8597 C C . LYS B 1 398 ? -6.529 6.771 -20.334 1.00 26.51 398 LYS B C 1
ATOM 8598 O O . LYS B 1 398 ? -7.285 7.252 -21.184 1.00 27.06 398 LYS B O 1
ATOM 8617 N N . LYS B 1 399 ? -6.735 5.574 -19.791 1.00 26.35 399 LYS B N 1
ATOM 8618 C CA . LYS B 1 399 ? -7.803 4.698 -20.237 1.00 25.46 399 LYS B CA 1
ATOM 8619 C C . LYS B 1 399 ? -9.005 4.684 -19.324 1.00 24.48 399 LYS B C 1
ATOM 8620 O O . LYS B 1 399 ? -8.851 4.586 -18.099 1.00 23.82 399 LYS B O 1
ATOM 8639 N N . TYR B 1 400 ? -10.204 4.676 -19.939 1.00 23.24 400 TYR B N 1
ATOM 8640 C CA . TYR B 1 400 ? -11.457 4.465 -19.221 1.00 23.04 400 TYR B CA 1
ATOM 8641 C C . TYR B 1 400 ? -11.614 2.952 -18.988 1.00 22.39 400 TYR B C 1
ATOM 8642 O O . TYR B 1 400 ? -11.079 2.116 -19.723 1.00 23.08 400 TYR B O 1
ATOM 8660 N N . ILE B 1 401 ? -12.372 2.601 -17.959 1.00 20.26 401 ILE B N 1
ATOM 8661 C CA . ILE B 1 401 ? -12.637 1.209 -17.656 1.00 20.82 401 ILE B CA 1
ATOM 8662 C C . ILE B 1 401 ? -13.709 0.714 -18.616 1.00 21.37 401 ILE B C 1
ATOM 8663 O O . ILE B 1 401 ? -14.814 1.262 -18.610 1.00 21.79 401 ILE B O 1
ATOM 8679 N N . ALA B 1 402 ? -13.410 -0.352 -19.402 1.00 21.93 402 ALA B N 1
ATOM 8680 C CA . ALA B 1 402 ? -14.419 -0.987 -20.245 1.00 22.34 402 ALA B CA 1
ATOM 8681 C C . ALA B 1 402 ? -15.187 -1.918 -19.303 1.00 22.44 402 ALA B C 1
ATOM 8682 O O . ALA B 1 402 ? -16.397 -1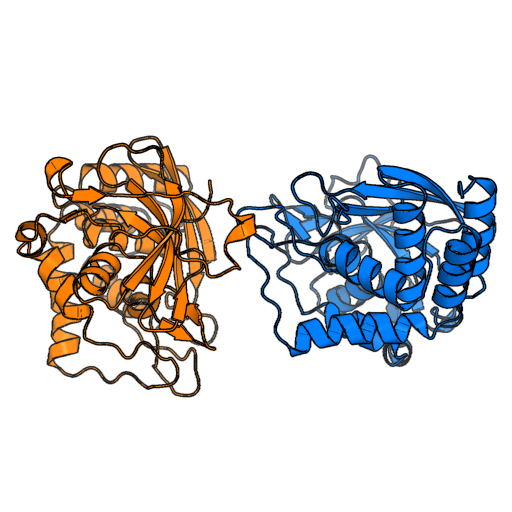.837 -19.240 1.00 23.86 402 ALA B O 1
ATOM 8689 N N . THR B 1 403 ? -14.491 -2.786 -18.536 1.00 21.45 403 THR B N 1
ATOM 8690 C CA . THR B 1 403 ? -15.160 -3.651 -17.551 1.00 20.47 403 THR B CA 1
ATOM 8691 C C . THR B 1 403 ? -14.151 -4.116 -16.493 1.00 20.08 403 THR B C 1
ATOM 8692 O O . THR B 1 403 ? -12.945 -3.969 -16.649 1.00 20.95 403 THR B O 1
ATOM 8703 N N . ALA B 1 404 ? -14.679 -4.647 -15.402 1.00 19.30 404 ALA B N 1
ATOM 8704 C CA . ALA B 1 404 ? -13.944 -5.301 -14.337 1.00 18.97 404 ALA B CA 1
ATOM 8705 C C . ALA B 1 404 ? -14.894 -6.383 -13.846 1.00 18.86 404 ALA B C 1
ATOM 8706 O O . ALA B 1 404 ? -16.063 -6.073 -13.581 1.00 19.29 404 ALA B O 1
ATOM 8713 N N . TYR B 1 405 ? -14.433 -7.638 -13.768 1.00 17.73 405 TYR B N 1
ATOM 8714 C CA . TYR B 1 405 ? -15.323 -8.709 -13.315 1.00 18.04 405 TYR B CA 1
ATOM 8715 C C . TYR B 1 405 ? -14.555 -9.907 -12.808 1.00 17.89 405 TYR B C 1
ATOM 8716 O O . TYR B 1 405 ? -13.387 -10.103 -13.150 1.00 18.44 405 TYR B O 1
ATOM 8734 N N . ILE B 1 406 ? -15.222 -10.699 -11.995 1.00 16.70 406 ILE B N 1
ATOM 8735 C CA . ILE B 1 406 ? -14.640 -11.892 -11.395 1.00 16.65 406 ILE B CA 1
ATOM 8736 C C . ILE B 1 406 ? -14.622 -13.004 -12.440 1.00 18.89 406 ILE B C 1
ATOM 8737 O O . ILE B 1 406 ? -15.612 -13.215 -13.130 1.00 19.35 406 ILE B O 1
ATOM 8753 N N . VAL B 1 407 ? -13.499 -13.724 -12.523 1.00 19.93 407 VAL B N 1
ATOM 8754 C CA . VAL B 1 407 ? -13.343 -14.845 -13.444 1.00 22.31 407 VAL B CA 1
ATOM 8755 C C . VAL B 1 407 ? -12.885 -16.081 -12.641 1.00 25.67 407 VAL B C 1
ATOM 8756 O O . VAL B 1 407 ? -12.493 -15.968 -11.471 1.00 25.47 407 VAL B O 1
ATOM 8769 N N . SER B 1 408 ? -12.900 -17.260 -13.275 1.00 28.72 408 SER B N 1
ATOM 8770 C CA . SER B 1 408 ? -12.416 -18.487 -12.633 1.00 32.41 408 SER B CA 1
ATOM 8771 C C . SER B 1 408 ? -10.946 -18.447 -12.211 1.00 35.82 408 SER B C 1
ATOM 8772 O O . SER B 1 408 ? -10.121 -17.819 -12.879 1.00 36.45 408 SER B O 1
ATOM 8780 N N . SER B 1 409 ? -10.636 -19.211 -11.126 1.00 37.67 409 SER B N 1
ATOM 8781 C CA . SER B 1 409 ? -9.334 -19.444 -10.472 1.00 40.13 409 SER B CA 1
ATOM 8782 C C . SER B 1 409 ? -8.765 -18.210 -9.787 1.00 41.25 409 SER B C 1
ATOM 8783 O O . SER B 1 409 ? -9.104 -17.950 -8.631 1.00 41.63 409 SER B O 1
#

GO terms:
  GO:0003723 RNA binding (F, IDA)
  GO:0004521 RNA endonuclease activity (F, IDA)
  GO:0030145 manganese ion binding (F, TAS)
  GO:0005576 extracellular region (C, TAS)
  GO:0004521 RNA endonuclease activity (F, IGI)
  GO:0016441 post-transcriptional gene silencing (P, IGI)
  GO:0050995 negative regulation of lipid catabolic process (P, IGI)
  GO:0008236 serine-type peptidase activity (F, IDA)
  GO:0005737 cytoplasm (C, IDA)
  GO:0006508 proteolysis (P, IDA)
  GO:0007565 female pregnancy (P, IEP)
  GO:0005737 cytoplasm (C, TAS)
  GO:0005886 plasma membrane (C, TAS)

Nearest PDB structures (foldseek):
  9ftw-assembly1_A  TM=1.004E+00  e=1.139E-63  Homo sapiens
  2c1w-assembly3_C  TM=8.098E-01  e=3.664E-23  Xenopus laevis
  2c1w-assembly1_A  TM=8.214E-01  e=2.465E-21  Xenopus laevis
  2c1w-assembly2_B  TM=8.195E-01  e=3.801E-21  Xenopus laevis
  7zj1-assembly1_A  TM=3.881E-01  e=7.481E-01  Homo sapiens

B-factor: mean 25.4, std 9.88, range [8.28, 76.57]